Protein 9JD5 (pdb70)

Radius of gyration: 23.28 Å; Cα contacts (8 Å, |Δi|>4): 727; chains: 1; bounding box: 58×47×67 Å

Nearest PDB structures (foldseek):
  7y7v-assembly1_A  TM=9.639E-01  e=2.285E-45  Homo sapiens
  8gnk-assembly1_A  TM=9.587E-01  e=3.048E-44  Rattus norvegicus
  8wfj-assembly1_A  TM=9.439E-01  e=1.324E-35  Homo sapiens
  8de4-assembly1_A  TM=9.092E-01  e=7.162E-36  Sus scrofa
  8wm3-assembly1_A  TM=8.661E-01  e=2.379E-29  Homo sapiens

InterPro domains:
  IPR000175 Sodium:neurotransmitter symporter [PF00209] (41-568)
  IPR000175 Sodium:neurotransmitter symporter [PR00176] (49-70)
  IPR000175 Sodium:neurotransmitter symporter [PR00176] (78-97)
  IPR000175 Sodium:neurotransmitter symporter [PR00176] (122-148)
  IPR000175 Sodium:neurotransmitter symporter [PR00176] (245-262)
  IPR000175 Sodium:neurotransmitter symporter [PR00176] (327-347)
  IPR000175 Sodium:neurotransmitter symporter [PR00176] (381-400)
  IPR000175 Sodium:neurotransmitter symporter [PR00176] (465-485)
  IPR000175 Sodium:neurotransmitter symporter [PR00176] (505-525)
  IPR000175 Sodium:neurotransmitter symporter [PS00610] (65-79)
  IPR000175 Sodium:neurotransmitter symporter [PS00754] (148-168)
  IPR000175 Sodium:neurotransmitter symporter [PS50267] (40-570)
  IPR000175 Sodium:neurotransmitter symporter [PTHR11616] (32-576)
  IPR002434 Sodium:neurotransmitter symporter, taurine [PR01200] (31-43)
  IPR002434 Sodium:neurotransmitter symporter, taurine [PR01200] (171-179)
  IPR002434 Sodium:neurotransmitter symporter, taurine [PR01200] (602-611)
  IPR002434 Sodium:neurotransmitter symporter, taurine [PR01200] (612-620)
  IPR002434 Sodium:neurotransmitter symporter, taurine [cd11510] (41-582)
  IPR037272 Sodium:neurotransmitter symporter superfamily [SSF161070] (41-567)

Sequence (527 aa):
REKWSSKIDFVLSVAGGFVGLGNVWRFPYLCYKNGGGAFLIPYFIFLFGSGLPVFFLEIIIGQYTSEGGITCWEKICPLFSGIGYASVVIVSLLNVYYIVILAWATYYLFQSFQKELPWAHCNHSWNTPHCMEDTMRKNKSVWITISSTNFTSPVIEFWERNVLSLSPGIDHPGSLKWDLALCLLLVWLVCFFCIWKGVRSTGKVVYFTATFPFAMLLVLLVRGLTLPGAGAGIKFYLYPDITRLEDPQVWIDAGTQIFFSYAICLGAMTSLGSYNKYKYNSYRDCMLLGCLNSGTSFVSGFAIFSILGFMAQEQGVDIADVAESGPGLAFIAYPKAVTMMPLPTFWSILFFIMLLLLGLDSQFVEVEGQITSLVDLYPSFLRKGYRREIFIAFVCSISYLLGLTMVTEGGMYVFQLFDYYAASGVCLLWVAFFECFVIAWIYGGDNLYDGIEDMIGYRPGPWMKYSWAVITPVLCVGCFIFSLVKYVPLTYNKTYVYPNWAIGLGWSLALSSMLCVPLVIVIRLCQ

GO terms:
  GO:0005369 taurine:sodium symporter activity (F, IDA)
  GO:0005886 plasma membrane (C, IDA)
  GO:0016323 basolateral plasma membrane (C, IDA)
  GO:0016324 apical plasma membrane (C, IDA)
  GO:0031528 microvillus membrane (C, IDA)
  GO:0015734 taurine transmembrane transport (P, IDA)
  GO:0015171 amino acid transmembrane transporter activity (F, IDA)
  GO:0032328 alanine transport (P, IDA)
  GO:0089718 amino acid import across plasma membrane (P, IDA)
  GO:0022858 alanine transmembrane transporter activity (F, IDA)
  GO:0005369 taurine:sodium symporter activity (F, IMP)
  GO:0045597 positive regulation of cell differentiation (P, IMP)
  GO:0015734 taurine transmembrane transport (P, IMP)
  GO:0005283 amino acid:sodium symporter activity (F, IDA)
  GO:0005743 mitochondrial inner membrane (C, IDA)
  GO:0001761 beta-alanine transmembrane transporter activity (F, IDA)
  GO:0015185 gamma-aminobutyric acid transmembrane transporter activity (F, IDA)
  GO:0070131 positive regulation of mitochondrial translation (P, IDA)
  GO:0005369 taurine:sodium symporter activity (F, TAS)
  GO:0016020 membrane (C, TAS)

Structure (mmCIF, N/CA/C/O backbone):
data_9JD5
#
_entry.id   9JD5
#
_cell.length_a   1.00
_cell.length_b   1.00
_cell.length_c   1.00
_cell.angle_alpha   90.00
_cell.angle_beta   90.00
_cell.angle_gamma   90.00
#
_symmetry.space_group_name_H-M   'P 1'
#
loop_
_entity.id
_entity.type
_entity.pdbx_description
1 polymer 'Sodium- and chloride-dependent taurine transporter'
2 non-polymer 2-acetamido-2-deoxy-beta-D-glucopyranose
3 non-polymer 'SODIUM ION'
4 non-polymer 'CHLORIDE ION'
5 non-polymer 'CHOLESTEROL HEMISUCCINATE'
6 non-polymer Taurocyamine
7 water water
#
loop_
_atom_site.group_PDB
_atom_site.id
_atom_site.type_symbol
_atom_site.label_atom_id
_atom_site.label_alt_id
_atom_site.label_comp_id
_atom_site.label_asym_id
_atom_site.label_entity_id
_atom_site.label_seq_id
_atom_site.pdbx_PDB_ins_code
_atom_site.Cartn_x
_atom_site.Cartn_y
_atom_site.Cartn_z
_atom_site.occupancy
_atom_site.B_iso_or_equiv
_atom_site.auth_seq_id
_atom_site.auth_comp_id
_atom_site.auth_asym_id
_atom_site.auth_atom_id
_atom_site.pdbx_PDB_model_num
ATOM 1 N N . ARG A 1 41 ? 124.355 111.520 88.331 1.00 117.58 41 ARG A N 1
ATOM 2 C CA . ARG A 1 41 ? 125.716 111.610 87.819 1.00 117.58 41 ARG A CA 1
ATOM 3 C C . ARG A 1 41 ? 126.667 110.738 88.632 1.00 117.58 41 ARG A C 1
ATOM 4 O O . ARG A 1 41 ? 127.823 110.546 88.255 1.00 117.58 41 ARG A O 1
ATOM 12 N N . GLU A 1 42 ? 126.174 110.205 89.747 1.00 107.62 42 GLU A N 1
ATOM 13 C CA . GLU A 1 42 ? 126.961 109.352 90.623 1.00 107.62 42 GLU A CA 1
ATOM 14 C C . GLU A 1 42 ? 126.329 107.970 90.710 1.00 107.62 42 GLU A C 1
ATOM 15 O O . GLU A 1 42 ? 125.113 107.814 90.577 1.00 107.62 42 GLU A O 1
ATOM 21 N N . LYS A 1 43 ? 127.172 106.968 90.922 1.00 98.90 43 LYS A N 1
ATOM 22 C CA . LYS A 1 43 ? 126.751 105.584 91.071 1.00 98.90 43 LYS A CA 1
ATOM 23 C C . LYS A 1 43 ? 126.976 105.136 92.511 1.00 98.90 43 LYS A C 1
ATOM 24 O O . LYS A 1 43 ? 127.538 105.863 93.334 1.00 98.90 43 LYS A O 1
ATOM 30 N N . TRP A 1 44 ? 126.523 103.924 92.816 1.00 97.09 44 TRP A N 1
ATOM 31 C CA . TRP A 1 44 ? 126.772 103.357 94.133 1.00 97.09 44 TRP A CA 1
ATOM 32 C C . TRP A 1 44 ? 128.259 103.083 94.313 1.00 97.09 44 TRP A C 1
ATOM 33 O O . TRP A 1 44 ? 128.932 102.595 93.401 1.00 97.09 44 TRP A O 1
ATOM 44 N N . SER A 1 45 ? 128.774 103.410 95.500 1.00 103.32 45 SER A N 1
ATOM 45 C CA . SER A 1 45 ? 130.167 103.100 95.803 1.00 103.32 45 SER A CA 1
ATOM 46 C C . SER A 1 45 ? 130.406 101.596 95.834 1.00 103.32 45 SER A C 1
ATOM 47 O O . SER A 1 45 ? 131.446 101.124 95.361 1.00 103.32 45 SER A O 1
ATOM 50 N N . SER A 1 46 ? 129.462 100.837 96.381 1.00 103.18 46 SER A N 1
ATOM 51 C CA . SER A 1 46 ? 129.536 99.384 96.388 1.00 103.18 46 SER A CA 1
ATOM 52 C C . SER A 1 46 ? 128.138 98.834 96.147 1.00 103.18 46 SER A C 1
ATOM 53 O O . SER A 1 46 ? 127.142 99.558 96.219 1.00 103.18 46 SER A O 1
ATOM 56 N N . LYS A 1 47 ? 128.073 97.537 95.851 1.00 101.85 47 LYS A N 1
ATOM 57 C CA . LYS A 1 47 ? 126.797 96.904 95.547 1.00 101.85 47 LYS A CA 1
ATOM 58 C C . LYS A 1 47 ? 125.965 96.607 96.788 1.00 101.85 47 LYS A C 1
ATOM 59 O O . LYS A 1 47 ? 124.773 96.315 96.655 1.00 101.85 47 LYS A O 1
ATOM 65 N N . ILE A 1 48 ? 126.552 96.675 97.985 1.00 99.68 48 ILE A N 1
ATOM 66 C CA . ILE A 1 48 ? 125.764 96.456 99.193 1.00 99.68 48 ILE A CA 1
ATOM 67 C C . ILE A 1 48 ? 124.886 97.665 99.488 1.00 99.68 48 ILE A C 1
ATOM 68 O O . ILE A 1 48 ? 123.817 97.531 100.101 1.00 99.68 48 ILE A O 1
ATOM 73 N N . ASP A 1 49 ? 125.308 98.856 99.057 1.00 100.36 49 ASP A N 1
ATOM 74 C CA . ASP A 1 49 ? 124.506 100.053 99.285 1.00 100.36 49 ASP A CA 1
ATOM 75 C C . ASP A 1 49 ? 123.168 99.964 98.563 1.00 100.36 49 ASP A C 1
ATOM 76 O O . ASP A 1 49 ? 122.128 100.323 99.126 1.00 100.36 49 ASP A O 1
ATOM 81 N N . PHE A 1 50 ? 123.176 99.488 97.316 1.00 94.25 50 PHE A N 1
ATOM 82 C CA . PHE A 1 50 ? 121.935 99.347 96.560 1.00 94.25 50 PHE A CA 1
ATOM 83 C C . PHE A 1 50 ? 120.995 98.355 97.231 1.00 94.25 50 PHE A C 1
ATOM 84 O O . PHE A 1 50 ? 119.794 98.613 97.370 1.00 94.25 50 PHE A O 1
ATOM 92 N N . VAL A 1 51 ? 121.531 97.211 97.660 1.00 91.33 51 VAL A N 1
ATOM 93 C CA . VAL A 1 51 ? 120.706 96.199 98.311 1.00 91.33 51 VAL A CA 1
ATOM 94 C C . VAL A 1 51 ? 120.097 96.751 99.591 1.00 91.33 51 VAL A C 1
ATOM 95 O O . VAL A 1 51 ? 118.900 96.578 99.850 1.00 91.33 51 VAL A O 1
ATOM 99 N N . LEU A 1 52 ? 120.903 97.436 100.407 1.00 90.58 52 LEU A N 1
ATOM 100 C CA . LEU A 1 52 ? 120.386 97.993 101.653 1.00 90.58 52 LEU A CA 1
ATOM 101 C C . LEU A 1 52 ? 119.344 99.078 101.402 1.00 90.58 52 LEU A C 1
ATOM 102 O O . LEU A 1 52 ? 118.328 99.132 102.105 1.00 90.58 52 LEU A O 1
ATOM 107 N N . SER A 1 53 ? 119.570 99.943 100.410 1.00 88.23 53 SER A N 1
ATOM 108 C CA . SER A 1 53 ? 118.601 100.993 100.112 1.00 88.23 53 SER A CA 1
ATOM 109 C C . SER A 1 53 ? 117.277 100.409 99.638 1.00 88.23 53 SER A C 1
ATOM 110 O O . SER A 1 53 ? 116.208 100.856 100.067 1.00 88.23 53 SER A O 1
ATOM 113 N N . VAL A 1 54 ? 117.324 99.408 98.755 1.00 84.61 54 VAL A N 1
ATOM 114 C CA . VAL A 1 54 ? 116.081 98.810 98.277 1.00 84.61 54 VAL A CA 1
ATOM 115 C C . VAL A 1 54 ? 115.387 98.042 99.397 1.00 84.61 54 VAL A C 1
ATOM 116 O O . VAL A 1 54 ? 114.154 98.046 99.485 1.00 84.61 54 VAL A O 1
ATOM 120 N N . ALA A 1 55 ? 116.151 97.386 100.274 1.00 81.03 55 ALA A N 1
ATOM 121 C CA . ALA A 1 55 ? 115.547 96.699 101.409 1.00 81.03 55 ALA A CA 1
ATOM 122 C C . ALA A 1 55 ? 114.862 97.672 102.359 1.00 81.03 55 ALA A C 1
ATOM 123 O O . ALA A 1 55 ? 113.795 97.361 102.898 1.00 81.03 55 ALA A O 1
ATOM 125 N N . GLY A 1 56 ? 115.460 98.840 102.589 1.00 79.93 56 GLY A N 1
ATOM 126 C CA . GLY A 1 56 ? 114.831 99.849 103.416 1.00 79.93 56 GLY A CA 1
ATOM 127 C C . GLY A 1 56 ? 113.786 100.692 102.727 1.00 79.93 56 GLY A C 1
ATOM 128 O O . GLY A 1 56 ? 113.092 101.467 103.390 1.00 79.93 56 GLY A O 1
ATOM 129 N N . GLY A 1 57 ? 113.651 100.562 101.407 1.00 80.25 57 GLY A N 1
ATOM 130 C CA . GLY A 1 57 ? 112.698 101.391 100.686 1.00 80.25 57 GLY A CA 1
ATOM 131 C C . GLY A 1 57 ? 111.279 100.854 100.718 1.00 80.25 57 GLY A C 1
ATOM 132 O O . GLY A 1 57 ? 110.329 101.612 100.925 1.00 80.25 57 GLY A O 1
ATOM 133 N N . PHE A 1 58 ? 111.107 99.546 100.507 1.00 75.67 58 PHE A N 1
ATOM 134 C CA . PHE A 1 58 ? 109.772 98.968 100.402 1.00 75.67 58 PHE A CA 1
ATOM 135 C C . PHE A 1 58 ? 109.384 98.095 101.590 1.00 75.67 58 PHE A C 1
ATOM 136 O O . PHE A 1 58 ? 108.352 97.419 101.528 1.00 75.67 58 PHE A O 1
ATOM 144 N N . VAL A 1 59 ? 110.168 98.079 102.662 1.00 73.58 59 VAL A N 1
ATOM 145 C CA . VAL A 1 59 ? 109.815 97.356 103.879 1.00 73.58 59 VAL A CA 1
ATOM 146 C C . VAL A 1 59 ? 109.561 98.378 104.976 1.00 73.58 59 VAL A C 1
ATOM 147 O O . VAL A 1 59 ? 110.429 99.206 105.276 1.00 73.58 59 VAL A O 1
ATOM 151 N N . GLY A 1 60 ? 108.374 98.321 105.574 1.00 69.57 60 GLY A N 1
ATOM 152 C CA . GLY A 1 60 ? 107.987 99.318 106.549 1.00 69.57 60 GLY A CA 1
ATOM 153 C C . GLY A 1 60 ? 106.538 99.240 106.980 1.00 69.57 60 GLY A C 1
ATOM 154 O O . GLY A 1 60 ? 106.056 98.176 107.376 1.00 69.57 60 GLY A O 1
ATOM 155 N N . LEU A 1 61 ? 105.838 100.376 106.919 1.00 65.15 61 LEU A N 1
ATOM 156 C CA . LEU A 1 61 ? 104.470 100.452 107.419 1.00 65.15 61 LEU A CA 1
ATOM 157 C C . LEU A 1 61 ? 103.482 99.688 106.548 1.00 65.15 61 LEU A C 1
ATOM 158 O O . LEU A 1 61 ? 102.483 99.178 107.063 1.00 65.15 61 LEU A O 1
ATOM 163 N N . GLY A 1 62 ? 103.732 99.593 105.244 1.00 62.30 62 GLY A N 1
ATOM 164 C CA . GLY A 1 62 ? 102.819 98.878 104.369 1.00 62.30 62 GLY A CA 1
ATOM 165 C C . GLY A 1 62 ? 102.747 97.386 104.614 1.00 62.30 62 GLY A C 1
ATOM 166 O O . GLY A 1 62 ? 101.794 96.750 104.152 1.00 62.30 62 GLY A O 1
ATOM 167 N N . ASN A 1 63 ? 103.722 96.816 105.320 1.00 65.78 63 ASN A N 1
ATOM 168 C CA . ASN A 1 63 ? 103.743 95.390 105.613 1.00 65.78 63 ASN A CA 1
ATOM 169 C C . ASN A 1 63 ? 103.249 95.060 107.013 1.00 65.78 63 ASN A C 1
ATOM 170 O O . ASN A 1 63 ? 102.878 93.910 107.266 1.00 65.78 63 ASN A O 1
ATOM 175 N N . VAL A 1 64 ? 103.229 96.034 107.919 1.00 69.07 64 VAL A N 1
ATOM 176 C CA . VAL A 1 64 ? 102.876 95.796 109.314 1.00 69.07 64 VAL A CA 1
ATOM 177 C C . VAL A 1 64 ? 101.576 96.475 109.718 1.00 69.07 64 VAL A C 1
ATOM 178 O O . VAL A 1 64 ? 100.882 95.967 110.613 1.00 69.07 64 VAL A O 1
ATOM 182 N N . TRP A 1 65 ? 101.196 97.577 109.070 1.00 63.88 65 TRP A N 1
ATOM 183 C CA . TRP A 1 65 ? 100.020 98.347 109.457 1.00 63.88 65 TRP A CA 1
ATOM 184 C C . TRP A 1 65 ? 98.884 98.214 108.451 1.00 63.88 65 TRP A C 1
ATOM 185 O O . TRP A 1 65 ? 97.764 97.873 108.845 1.00 63.88 65 TRP A O 1
ATOM 196 N N . ARG A 1 66 ? 99.127 98.474 107.163 1.00 61.23 66 ARG A N 1
ATOM 197 C CA . ARG A 1 66 ? 98.019 98.553 106.215 1.00 61.23 66 ARG A CA 1
ATOM 198 C C . ARG A 1 66 ? 97.505 97.174 105.814 1.00 61.23 66 ARG A C 1
ATOM 199 O O . ARG A 1 66 ? 96.291 96.969 105.711 1.00 61.23 66 ARG A O 1
ATOM 207 N N . PHE A 1 67 ? 98.408 96.227 105.572 1.00 61.18 67 PHE A N 1
ATOM 208 C CA . PHE A 1 67 ? 98.000 94.876 105.185 1.00 61.18 67 PHE A CA 1
ATOM 209 C C . PHE A 1 67 ? 97.015 94.251 106.169 1.00 61.18 67 PHE A C 1
ATOM 210 O O . PHE A 1 67 ? 95.991 93.699 105.720 1.00 61.18 67 PHE A O 1
ATOM 218 N N . PRO A 1 68 ? 97.236 94.300 107.490 1.00 63.13 68 PRO A N 1
ATOM 219 C CA . PRO A 1 68 ? 96.286 93.638 108.398 1.00 63.13 68 PRO A CA 1
ATOM 220 C C . PRO A 1 68 ? 94.857 94.154 108.329 1.00 63.13 68 PRO A C 1
ATOM 221 O O . PRO A 1 68 ? 93.934 93.335 108.368 1.00 63.13 68 PRO A O 1
ATOM 225 N N . TYR A 1 69 ? 94.614 95.468 108.226 1.00 64.17 69 TYR A N 1
ATOM 226 C CA . TYR A 1 69 ? 93.218 95.884 108.336 1.00 64.17 69 TYR A CA 1
ATOM 227 C C . TYR A 1 69 ? 92.503 95.716 107.004 1.00 64.17 69 TYR A C 1
ATOM 228 O O . TYR A 1 69 ? 91.276 95.596 106.968 1.00 64.17 69 TYR A O 1
ATOM 237 N N . LEU A 1 70 ? 93.246 95.730 105.897 1.00 63.66 70 LEU A N 1
ATOM 238 C CA . LEU A 1 70 ? 92.655 95.358 104.617 1.00 63.66 70 LEU A CA 1
ATOM 239 C C . LEU A 1 70 ? 92.267 93.885 104.611 1.00 63.66 70 LEU A C 1
ATOM 240 O O . LEU A 1 70 ? 91.216 93.511 104.081 1.00 63.66 70 LEU A O 1
ATOM 245 N N . CYS A 1 71 ? 93.109 93.029 105.195 1.00 69.09 71 CYS A N 1
ATOM 246 C CA . CYS A 1 71 ? 92.728 91.626 105.333 1.00 69.09 71 CYS A CA 1
ATOM 247 C C . CYS A 1 71 ? 91.538 91.464 106.276 1.00 69.09 71 CYS A C 1
ATOM 248 O O . CYS A 1 71 ? 90.674 90.609 106.056 1.00 69.09 71 CYS A O 1
ATOM 251 N N . TYR A 1 72 ? 91.487 92.273 107.336 1.00 67.85 72 TYR A N 1
ATOM 252 C CA . TYR A 1 72 ? 90.445 92.142 108.351 1.00 67.85 72 TYR A CA 1
ATOM 253 C C . TYR A 1 72 ? 89.105 92.675 107.860 1.00 67.85 72 TYR A C 1
ATOM 254 O O . TYR A 1 72 ? 88.048 92.145 108.218 1.00 67.85 72 TYR A O 1
ATOM 263 N N . LYS A 1 73 ? 89.131 93.732 107.047 1.00 67.73 73 LYS A N 1
ATOM 264 C CA . LYS A 1 73 ? 87.902 94.337 106.548 1.00 67.73 73 LYS A CA 1
ATOM 265 C C . LYS A 1 73 ? 87.106 93.343 105.715 1.00 67.73 73 LYS A C 1
ATOM 266 O O . LYS A 1 73 ? 85.876 93.273 105.812 1.00 67.73 73 LYS A O 1
ATOM 272 N N . ASN A 1 74 ? 87.797 92.566 104.889 1.00 70.73 74 ASN A N 1
ATOM 273 C CA . ASN A 1 74 ? 87.177 91.501 104.122 1.00 70.73 74 ASN A CA 1
ATOM 274 C C . ASN A 1 74 ? 87.102 90.232 104.969 1.00 70.73 74 ASN A C 1
ATOM 275 O O . ASN A 1 74 ? 87.306 90.249 106.186 1.00 70.73 74 ASN A O 1
ATOM 280 N N . GLY A 1 75 ? 86.791 89.111 104.322 1.00 75.86 75 GLY A N 1
ATOM 281 C CA . GLY A 1 75 ? 86.658 87.864 105.055 1.00 75.86 75 GLY A CA 1
ATOM 282 C C . GLY A 1 75 ? 87.964 87.342 105.622 1.00 75.86 75 GLY A C 1
ATOM 283 O O . GLY A 1 75 ? 88.002 86.867 106.759 1.00 75.86 75 GLY A O 1
ATOM 284 N N . GLY A 1 76 ? 89.044 87.420 104.850 1.00 76.23 76 GLY A N 1
ATOM 285 C CA . GLY A 1 76 ? 90.289 86.774 105.222 1.00 76.23 76 GLY A CA 1
ATOM 286 C C . GLY A 1 76 ? 90.447 85.441 104.518 1.00 76.23 76 GLY A C 1
ATOM 287 O O . GLY A 1 76 ? 89.571 84.577 104.615 1.00 76.23 76 GLY A O 1
ATOM 288 N N . GLY A 1 77 ? 91.557 85.256 103.816 1.00 73.66 77 GLY A N 1
ATOM 289 C CA . GLY A 1 77 ? 91.715 84.096 102.935 1.00 73.66 77 GLY A CA 1
ATOM 290 C C . GLY A 1 77 ? 91.136 84.353 101.567 1.00 73.66 77 GLY A C 1
ATOM 291 O O . GLY A 1 77 ? 91.837 84.226 100.555 1.00 73.66 77 GLY A O 1
ATOM 292 N N . ALA A 1 78 ? 89.857 84.729 101.509 1.00 74.18 78 ALA A N 1
ATOM 293 C CA . ALA A 1 78 ? 89.292 85.254 100.275 1.00 74.18 78 ALA A CA 1
ATOM 294 C C . ALA A 1 78 ? 89.992 86.532 99.851 1.00 74.18 78 ALA A C 1
ATOM 295 O O . ALA A 1 78 ? 89.866 86.944 98.695 1.00 74.18 78 ALA A O 1
ATOM 297 N N . PHE A 1 79 ? 90.702 87.179 100.775 1.00 69.01 79 PHE A N 1
ATOM 298 C CA . PHE A 1 79 ? 91.625 88.247 100.422 1.00 69.01 79 PHE A CA 1
ATOM 299 C C . PHE A 1 79 ? 92.967 87.690 99.962 1.00 69.01 79 PHE A C 1
ATOM 300 O O . PHE A 1 79 ? 93.655 88.327 99.157 1.00 69.01 79 PHE A O 1
ATOM 308 N N . LEU A 1 80 ? 93.344 86.501 100.446 1.00 66.95 80 LEU A N 1
ATOM 309 C CA . LEU A 1 80 ? 94.644 85.930 100.106 1.00 66.95 80 LEU A CA 1
ATOM 310 C C . LEU A 1 80 ? 94.674 85.393 98.680 1.00 66.95 80 LEU A C 1
ATOM 311 O O . LEU A 1 80 ? 95.712 85.466 98.012 1.00 66.95 80 LEU A O 1
ATOM 316 N N . ILE A 1 81 ? 93.566 84.832 98.203 1.00 67.77 81 ILE A N 1
ATOM 317 C CA . ILE A 1 81 ? 93.548 84.240 96.862 1.00 67.77 81 ILE A CA 1
ATOM 318 C C . ILE A 1 81 ? 93.881 85.293 95.803 1.00 67.77 81 ILE A C 1
ATOM 319 O O . ILE A 1 81 ? 94.856 85.110 95.048 1.00 67.77 81 ILE A O 1
ATOM 324 N N . PRO A 1 82 ? 93.146 86.412 95.708 1.00 68.50 82 PRO A N 1
ATOM 325 C CA . PRO A 1 82 ? 93.565 87.455 94.760 1.00 68.50 82 PRO A CA 1
ATOM 326 C C . PRO A 1 82 ? 94.911 88.051 95.106 1.00 68.50 82 PRO A C 1
ATOM 327 O O . PRO A 1 82 ? 95.610 88.531 94.210 1.00 68.50 82 PRO A O 1
ATOM 331 N N . TYR A 1 83 ? 95.344 88.170 96.377 1.00 66.21 83 TYR A N 1
ATOM 332 C CA . TYR A 1 83 ? 96.704 88.610 96.735 1.00 66.21 83 TYR A CA 1
ATOM 333 C C . TYR A 1 83 ? 97.757 87.780 96.059 1.00 66.21 83 TYR A C 1
ATOM 334 O O . TYR A 1 83 ? 98.558 88.322 95.354 1.00 66.21 83 TYR A O 1
ATOM 343 N N . PHE A 1 84 ? 97.730 86.448 96.204 1.00 66.50 84 PHE A N 1
ATOM 344 C CA . PHE A 1 84 ? 98.793 85.667 95.576 1.00 66.50 84 PHE A CA 1
ATOM 345 C C . PHE A 1 84 ? 98.660 85.661 94.058 1.00 66.50 84 PHE A C 1
ATOM 346 O O . PHE A 1 84 ? 99.673 85.649 93.339 1.00 66.50 84 PHE A O 1
ATOM 354 N N . ILE A 1 85 ? 97.424 85.664 93.547 1.00 65.77 85 ILE A N 1
ATOM 355 C CA . ILE A 1 85 ? 97.243 85.745 92.099 1.00 65.77 85 ILE A CA 1
ATOM 356 C C . ILE A 1 85 ? 97.887 87.017 91.561 1.00 65.77 85 ILE A C 1
ATOM 357 O O . ILE A 1 85 ? 98.681 86.978 90.614 1.00 65.77 85 ILE A O 1
ATOM 362 N N . PHE A 1 86 ? 97.590 88.158 92.189 1.00 67.96 86 PHE A N 1
ATOM 363 C CA . PHE A 1 86 ? 98.188 89.422 91.780 1.00 67.96 86 PHE A CA 1
ATOM 364 C C . PHE A 1 86 ? 99.693 89.430 92.001 1.00 67.96 86 PHE A C 1
ATOM 365 O O . PHE A 1 86 ? 100.425 89.994 91.184 1.00 67.96 86 PHE A O 1
ATOM 373 N N . LEU A 1 87 ? 100.171 88.808 93.081 1.00 68.07 87 LEU A N 1
ATOM 374 C CA . LEU A 1 87 ? 101.608 88.726 93.314 1.00 68.07 87 LEU A CA 1
ATOM 375 C C . LEU A 1 87 ? 102.309 88.089 92.124 1.00 68.07 87 LEU A C 1
ATOM 376 O O . LEU A 1 87 ? 102.997 88.775 91.361 1.00 68.07 87 LEU A O 1
ATOM 381 N N . PHE A 1 88 ? 102.043 86.802 91.888 1.00 67.79 88 PHE A N 1
ATOM 382 C CA . PHE A 1 88 ? 102.750 86.083 90.830 1.00 67.79 88 PHE A CA 1
ATOM 383 C C . PHE A 1 88 ? 102.343 86.552 89.438 1.00 67.79 88 PHE A C 1
ATOM 384 O O . PHE A 1 88 ? 102.999 86.202 88.452 1.00 67.79 88 PHE A O 1
ATOM 392 N N . GLY A 1 89 ? 101.269 87.335 89.323 1.00 68.93 89 GLY A N 1
ATOM 393 C CA . GLY A 1 89 ? 100.894 87.843 88.015 1.00 68.93 89 GLY A CA 1
ATOM 394 C C . GLY A 1 89 ? 101.584 89.144 87.656 1.00 68.93 89 GLY A C 1
ATOM 395 O O . GLY A 1 89 ? 102.086 89.300 86.540 1.00 68.93 89 GLY A O 1
ATOM 396 N N . SER A 1 90 ? 101.611 90.097 88.583 1.00 72.72 90 SER A N 1
ATOM 397 C CA . SER A 1 90 ? 102.065 91.447 88.280 1.00 72.72 90 SER A CA 1
ATOM 398 C C . SER A 1 90 ? 103.078 92.001 89.272 1.00 72.72 90 SER A C 1
ATOM 399 O O . SER A 1 90 ? 103.902 92.832 88.887 1.00 72.72 90 SER A O 1
ATOM 402 N N . GLY A 1 91 ? 103.036 91.576 90.537 1.00 74.92 91 GLY A N 1
ATOM 403 C CA . GLY A 1 91 ? 103.800 92.276 91.559 1.00 74.92 91 GLY A CA 1
ATOM 404 C C . GLY A 1 91 ? 105.296 92.208 91.333 1.00 74.92 91 GLY A C 1
ATOM 405 O O . GLY A 1 91 ? 105.995 93.221 91.399 1.00 74.92 91 GLY A O 1
ATOM 406 N N . LEU A 1 92 ? 105.807 91.016 91.049 1.00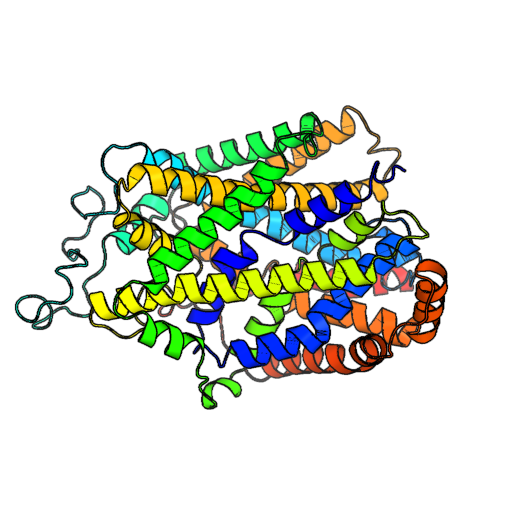 73.90 92 LEU A N 1
ATOM 407 C CA . LEU A 1 92 ? 107.231 90.833 90.803 1.00 73.90 92 LEU A CA 1
ATOM 408 C C . LEU A 1 92 ? 107.628 91.279 89.396 1.00 73.90 92 LEU A C 1
ATOM 409 O O . LEU A 1 92 ? 108.658 91.950 89.245 1.00 73.90 92 LEU A O 1
ATOM 414 N N . PRO A 1 93 ? 106.880 90.918 88.341 1.00 75.31 93 PRO A N 1
ATOM 415 C CA . PRO A 1 93 ? 107.266 91.389 86.999 1.00 75.31 93 PRO A CA 1
ATOM 416 C C . PRO A 1 93 ? 107.351 92.901 86.862 1.00 75.31 93 PRO A C 1
ATOM 417 O O . PRO A 1 93 ? 108.295 93.395 86.239 1.00 75.31 93 PRO A O 1
ATOM 421 N N . VAL A 1 94 ? 106.418 93.658 87.444 1.00 75.34 94 VAL A N 1
ATOM 422 C CA . VAL A 1 94 ? 106.460 95.111 87.295 1.00 75.34 94 VAL A CA 1
ATOM 423 C C . VAL A 1 94 ? 107.601 95.707 88.115 1.00 75.34 94 VAL A C 1
ATOM 424 O O . VAL A 1 94 ? 108.247 96.672 87.692 1.00 75.34 94 VAL A O 1
ATOM 428 N N . PHE A 1 95 ? 107.866 95.149 89.298 1.00 75.56 95 PHE A N 1
ATOM 429 C CA . PHE A 1 95 ? 109.006 95.595 90.097 1.00 75.56 95 PHE A CA 1
ATOM 430 C C . PHE A 1 95 ? 110.319 95.379 89.350 1.00 75.56 95 PHE A C 1
ATOM 431 O O . PHE A 1 95 ? 111.158 96.289 89.256 1.00 75.56 95 PHE A O 1
ATOM 439 N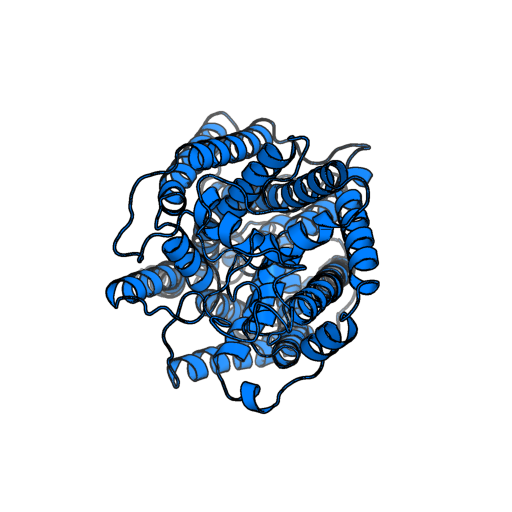 N . PHE A 1 96 ? 110.506 94.180 88.798 1.00 77.37 96 PHE A N 1
ATOM 440 C CA . PHE A 1 96 ? 111.714 93.905 88.030 1.00 77.37 96 PHE A CA 1
ATOM 441 C C . PHE A 1 96 ? 111.786 94.792 86.796 1.00 77.37 96 PHE A C 1
ATOM 442 O O . PHE A 1 96 ? 112.871 95.230 86.400 1.00 77.37 96 PHE A O 1
ATOM 450 N N . LEU A 1 97 ? 110.637 95.072 86.177 1.00 76.44 97 LEU A N 1
ATOM 451 C CA . LEU A 1 97 ? 110.607 95.956 85.019 1.00 76.44 97 LEU A CA 1
ATOM 452 C C . LEU A 1 97 ? 111.066 97.361 85.380 1.00 76.44 97 LEU A C 1
ATOM 453 O O . LEU A 1 97 ? 111.834 97.979 84.637 1.00 76.44 97 LEU A O 1
ATOM 458 N N . GLU A 1 98 ? 110.601 97.885 86.516 1.00 80.43 98 GLU A N 1
ATOM 459 C CA . GLU A 1 98 ? 111.036 99.210 86.949 1.00 80.43 98 GLU A CA 1
ATOM 460 C C . GLU A 1 98 ? 112.533 99.234 87.231 1.00 80.43 98 GLU A C 1
ATOM 461 O O . GLU A 1 98 ? 113.233 100.178 86.839 1.00 80.43 98 GLU A O 1
ATOM 467 N N . ILE A 1 99 ? 113.044 98.197 87.901 1.00 80.06 99 ILE A N 1
ATOM 468 C CA . ILE A 1 99 ? 114.477 98.141 88.188 1.00 80.06 99 ILE A CA 1
ATOM 469 C C . ILE A 1 99 ? 115.283 98.107 86.894 1.00 80.06 99 ILE A C 1
ATOM 470 O O . ILE A 1 99 ? 116.291 98.812 86.752 1.00 80.06 99 ILE A O 1
ATOM 475 N N . ILE A 1 100 ? 114.851 97.294 85.928 1.00 84.46 100 ILE A N 1
ATOM 476 C CA . ILE A 1 100 ? 115.576 97.175 84.667 1.00 84.46 100 ILE A CA 1
ATOM 477 C C . ILE A 1 100 ? 115.514 98.474 83.876 1.00 84.46 100 ILE A C 1
ATOM 478 O O . ILE A 1 100 ? 116.496 98.871 83.242 1.00 84.46 100 ILE A O 1
ATOM 483 N N . ILE A 1 101 ? 114.366 99.154 83.886 1.00 87.97 101 ILE A N 1
ATOM 484 C CA . ILE A 1 101 ? 114.265 100.426 83.177 1.00 87.97 101 ILE A CA 1
ATOM 485 C C . ILE A 1 101 ? 115.195 101.457 83.801 1.00 87.97 101 ILE A C 1
ATOM 486 O O . ILE A 1 101 ? 115.882 102.206 83.092 1.00 87.97 101 ILE A O 1
ATOM 491 N N . GLY A 1 102 ? 115.242 101.507 85.134 1.00 88.66 102 GLY A N 1
ATOM 492 C CA . GLY A 1 102 ? 116.162 102.423 85.792 1.00 88.66 102 GLY A CA 1
ATOM 493 C C . GLY A 1 102 ? 117.614 102.124 85.468 1.00 88.66 102 GLY A C 1
ATOM 494 O O . GLY A 1 102 ? 118.402 103.031 85.192 1.00 88.66 102 GLY A O 1
ATOM 495 N N . GLN A 1 103 ? 117.985 100.840 85.487 1.00 90.27 103 GLN A N 1
ATOM 496 C CA . GLN A 1 103 ? 119.364 100.456 85.204 1.00 90.27 103 GLN A CA 1
ATOM 497 C C . GLN A 1 103 ? 119.742 100.660 83.744 1.00 90.27 103 GLN A C 1
ATOM 498 O O . GLN A 1 103 ? 120.911 100.925 83.452 1.00 90.27 103 GLN A O 1
ATOM 504 N N . TYR A 1 104 ? 118.787 100.540 82.826 1.00 93.68 104 TYR A N 1
ATOM 505 C CA . TYR A 1 104 ? 119.058 100.612 81.398 1.00 93.68 104 TYR A CA 1
ATOM 506 C C . TYR A 1 104 ? 118.992 102.027 80.845 1.00 93.68 104 TYR A C 1
ATOM 507 O O . TYR A 1 104 ? 119.651 102.318 79.843 1.00 93.68 104 TYR A O 1
ATOM 516 N N . THR A 1 105 ? 118.217 102.914 81.470 1.00 94.19 105 THR A N 1
ATOM 517 C CA . THR A 1 105 ? 118.119 104.295 81.015 1.00 94.19 105 THR A CA 1
ATOM 518 C C . THR A 1 105 ? 118.971 105.263 81.824 1.00 94.19 105 THR A C 1
ATOM 519 O O . THR A 1 105 ? 119.283 106.350 81.323 1.00 94.19 105 THR A O 1
ATOM 523 N N . SER A 1 106 ? 119.353 104.896 83.048 1.00 95.47 106 SER A N 1
ATOM 524 C CA . SER A 1 106 ? 120.168 105.741 83.921 1.00 95.47 106 SER A CA 1
ATOM 525 C C . SER A 1 106 ? 119.507 107.098 84.156 1.00 95.47 106 SER A C 1
ATOM 526 O O . SER A 1 106 ? 120.143 108.151 84.073 1.00 95.47 106 SER A O 1
ATOM 529 N N . GLU A 1 107 ? 118.210 107.069 84.454 1.00 96.63 107 GLU A N 1
ATOM 530 C CA . GLU A 1 107 ? 117.442 108.279 84.712 1.00 96.63 107 GLU A CA 1
ATOM 531 C C . GLU A 1 107 ? 116.441 108.018 85.832 1.00 96.63 107 GLU A C 1
ATOM 532 O O . GLU A 1 107 ? 116.357 106.915 86.377 1.00 96.63 107 GLU A O 1
ATOM 538 N N . GLY A 1 108 ? 115.676 109.048 86.173 1.00 93.90 108 GLY A N 1
ATOM 539 C CA . GLY A 1 108 ? 114.766 109.016 87.303 1.00 93.90 108 GLY A CA 1
ATOM 540 C C . GLY A 1 108 ? 113.340 108.669 86.937 1.00 93.90 108 GLY A C 1
ATOM 541 O O . GLY A 1 108 ? 113.075 107.946 85.972 1.00 93.90 108 GLY A O 1
ATOM 542 N N . GLY A 1 109 ? 112.403 109.195 87.729 1.00 91.21 109 GLY A N 1
ATOM 543 C CA . GLY A 1 109 ? 111.007 108.815 87.572 1.00 91.21 109 GLY A CA 1
ATOM 544 C C . GLY A 1 109 ? 110.381 109.279 86.269 1.00 91.21 109 GLY A C 1
ATOM 545 O O . GLY A 1 109 ? 109.667 108.518 85.612 1.00 91.21 109 GLY A O 1
ATOM 546 N N . ILE A 1 110 ? 110.629 110.525 85.880 1.00 90.63 110 ILE A N 1
ATOM 547 C CA . ILE A 1 110 ? 109.985 111.112 84.711 1.00 90.63 110 ILE A CA 1
ATOM 548 C C . ILE A 1 110 ? 110.816 110.920 83.450 1.00 90.63 110 ILE A C 1
ATOM 549 O O . ILE A 1 110 ? 110.280 110.563 82.401 1.00 90.63 110 ILE A O 1
ATOM 554 N N . THR A 1 111 ? 112.126 111.160 83.529 1.00 92.91 111 THR A N 1
ATOM 555 C CA . THR A 1 111 ? 112.952 111.153 82.328 1.00 92.91 111 THR A CA 1
ATOM 556 C C . THR A 1 111 ? 113.169 109.743 81.787 1.00 92.91 111 THR A C 1
ATOM 557 O O . THR A 1 111 ? 113.504 109.586 80.608 1.00 92.91 111 THR A O 1
ATOM 561 N N . CYS A 1 112 ? 112.958 108.711 82.610 1.00 90.11 112 CYS A N 1
ATOM 562 C CA . CYS A 1 112 ? 113.143 107.342 82.138 1.00 90.11 112 CYS A CA 1
ATOM 563 C C . CYS A 1 112 ? 112.178 107.008 81.008 1.00 90.11 112 CYS A C 1
ATOM 564 O O . CYS A 1 112 ? 112.560 106.349 80.034 1.00 90.11 112 CYS A O 1
ATOM 567 N N . TRP A 1 113 ? 110.926 107.453 81.117 1.00 87.52 113 TRP A N 1
ATOM 568 C CA . TRP A 1 113 ? 109.939 107.194 80.077 1.00 87.52 113 TRP A CA 1
ATOM 569 C C . TRP A 1 113 ? 110.205 107.979 78.802 1.00 87.52 113 TRP A C 1
ATOM 570 O O . TRP A 1 113 ? 109.568 107.698 77.782 1.00 87.52 113 TRP A O 1
ATOM 581 N N . GLU A 1 114 ? 111.115 108.952 78.831 1.00 95.80 114 GLU A N 1
ATOM 582 C CA . GLU A 1 114 ? 111.438 109.699 77.622 1.00 95.80 114 GLU A CA 1
ATOM 583 C C . GLU A 1 114 ? 112.310 108.891 76.669 1.00 95.80 114 GLU A C 1
ATOM 584 O O . GLU A 1 114 ? 112.269 109.119 75.455 1.00 95.80 114 GLU A O 1
ATOM 590 N N . LYS A 1 115 ? 113.100 107.956 77.189 1.00 94.69 115 LYS A N 1
ATOM 591 C CA . LYS A 1 115 ? 113.935 107.096 76.361 1.00 94.69 115 LYS A CA 1
ATOM 592 C C . LYS A 1 115 ? 113.213 105.839 75.899 1.00 94.69 115 LYS A C 1
ATOM 593 O O . LYS A 1 115 ? 113.790 105.051 75.143 1.00 94.69 115 LYS A O 1
ATOM 599 N N . ILE A 1 116 ? 111.971 105.633 76.333 1.00 92.21 116 ILE A N 1
ATOM 600 C CA . ILE A 1 116 ? 111.159 104.492 75.921 1.00 92.21 116 ILE A CA 1
ATOM 601 C C . ILE A 1 116 ? 110.056 104.925 74.959 1.00 92.21 116 ILE A C 1
ATOM 602 O O . ILE A 1 116 ? 109.998 104.463 73.819 1.00 92.21 116 ILE A O 1
ATOM 607 N N . CYS A 1 117 ? 109.171 105.812 75.406 1.00 91.28 117 CYS A N 1
ATOM 608 C CA . CYS A 1 117 ? 108.104 106.358 74.580 1.00 91.28 117 CYS A CA 1
ATOM 609 C C . CYS A 1 117 ? 107.785 107.773 75.047 1.00 91.28 117 CYS A C 1
ATOM 610 O O . CYS A 1 117 ? 107.180 107.954 76.111 1.00 91.28 117 CYS A O 1
ATOM 613 N N . PRO A 1 118 ? 108.185 108.796 74.289 1.00 91.75 118 PRO A N 1
ATOM 614 C CA . PRO A 1 118 ? 107.922 110.178 74.726 1.00 91.75 118 PRO A CA 1
ATOM 615 C C . PRO A 1 118 ? 106.446 110.509 74.866 1.00 91.75 118 PRO A C 1
ATOM 616 O O . PRO A 1 118 ? 106.098 111.418 75.630 1.00 91.75 118 PRO A O 1
ATOM 620 N N . LEU A 1 119 ? 105.566 109.803 74.153 1.00 87.69 119 LEU A N 1
ATOM 621 C CA . LEU A 1 119 ? 104.141 110.115 74.211 1.00 87.69 119 LEU A CA 1
ATOM 622 C C . LEU A 1 119 ? 103.534 109.774 75.566 1.00 87.69 119 LEU A C 1
ATOM 623 O O . LEU A 1 119 ? 102.569 110.420 75.989 1.00 87.69 119 LEU A O 1
ATOM 628 N N . PHE A 1 120 ? 104.076 108.777 76.259 1.00 83.74 120 PHE A N 1
ATOM 629 C CA . PHE A 1 120 ? 103.516 108.289 77.514 1.00 83.74 120 PHE A CA 1
ATOM 630 C C . PHE A 1 120 ? 104.329 108.756 78.718 1.00 83.74 120 PHE A C 1
ATOM 631 O O . PHE A 1 120 ? 104.502 108.022 79.692 1.00 83.74 120 PHE A O 1
ATOM 639 N N . SER A 1 121 ? 104.832 109.990 78.665 1.00 84.84 121 SER A N 1
ATOM 640 C CA . SER A 1 121 ? 105.595 110.542 79.778 1.00 84.84 121 SER A CA 1
ATOM 641 C C . SER A 1 121 ? 104.728 110.884 80.981 1.00 84.84 121 SER A C 1
ATOM 642 O O . SER A 1 121 ? 105.275 111.185 82.047 1.00 84.84 121 SER A O 1
ATOM 645 N N . GLY A 1 122 ? 103.401 110.842 80.843 1.00 78.51 122 GLY A N 1
ATOM 646 C CA . GLY A 1 122 ? 102.520 111.215 81.935 1.00 78.51 122 GLY A CA 1
ATOM 647 C C . GLY A 1 122 ? 102.494 110.227 83.078 1.00 78.51 122 GLY A C 1
ATOM 648 O O . GLY A 1 122 ? 101.999 110.561 84.159 1.00 78.51 122 GLY A O 1
ATOM 649 N N . ILE A 1 123 ? 103.013 109.017 82.866 1.00 78.31 123 ILE A N 1
ATOM 650 C CA . ILE A 1 123 ? 103.097 108.048 83.954 1.00 78.31 123 ILE A CA 1
ATOM 651 C C . ILE A 1 123 ? 104.002 108.573 85.060 1.00 78.31 123 ILE A C 1
ATOM 652 O O . ILE A 1 123 ? 103.713 108.407 86.252 1.00 78.31 123 ILE A O 1
ATOM 657 N N . GLY A 1 124 ? 105.100 109.232 84.686 1.00 78.24 124 GLY A N 1
ATOM 658 C CA . GLY A 1 124 ? 105.981 109.810 85.688 1.00 78.24 124 GLY A CA 1
ATOM 659 C C . GLY A 1 124 ? 105.311 110.904 86.497 1.00 78.24 124 GLY A C 1
ATOM 660 O O . GLY A 1 124 ? 105.431 110.949 87.724 1.00 78.24 124 GLY A O 1
ATOM 661 N N . TYR A 1 125 ? 104.595 111.805 85.819 1.00 80.05 125 TYR A N 1
ATOM 662 C CA . TYR A 1 125 ? 103.906 112.885 86.521 1.00 80.05 125 TYR A CA 1
ATOM 663 C C . TYR A 1 125 ? 102.815 112.343 87.435 1.00 80.05 125 TYR A C 1
ATOM 664 O O . TYR A 1 125 ? 102.625 112.839 88.554 1.00 80.05 125 TYR A O 1
ATOM 673 N N . ALA A 1 126 ? 102.080 111.329 86.973 1.00 73.85 126 ALA A N 1
ATOM 674 C CA . ALA A 1 126 ? 101.079 110.701 87.824 1.00 73.85 126 ALA A CA 1
ATOM 675 C C . ALA A 1 126 ? 101.724 110.063 89.045 1.00 73.85 126 ALA A C 1
ATOM 676 O O . ALA A 1 126 ? 101.196 110.163 90.160 1.00 73.85 126 ALA A O 1
ATOM 678 N N . SER A 1 127 ? 102.874 109.411 88.858 1.00 72.71 127 SER A N 1
ATOM 679 C CA . SER A 1 127 ? 103.587 108.831 89.990 1.00 72.71 127 SER A CA 1
ATOM 680 C C . SER A 1 127 ? 104.029 109.907 90.973 1.00 72.71 127 SER A C 1
ATOM 681 O O . SER A 1 127 ? 103.981 109.703 92.190 1.00 72.71 127 SER A O 1
ATOM 684 N N . VAL A 1 128 ? 104.470 111.059 90.463 1.00 71.03 128 VAL A N 1
ATOM 685 C CA . VAL A 1 128 ? 104.910 112.137 91.345 1.00 71.03 128 VAL A CA 1
ATOM 686 C C . VAL A 1 128 ? 103.738 112.695 92.145 1.00 71.03 128 VAL A C 1
ATOM 687 O O . VAL A 1 128 ? 103.864 112.967 93.344 1.00 71.03 128 VAL A O 1
ATOM 691 N N . VAL A 1 129 ? 102.581 112.872 91.505 1.00 69.40 129 VAL A N 1
ATOM 692 C CA . VAL A 1 129 ? 101.403 113.342 92.236 1.00 69.40 129 VAL A CA 1
ATOM 693 C C . VAL A 1 129 ? 101.001 112.332 93.306 1.00 69.40 129 VAL A C 1
ATOM 694 O O . VAL A 1 129 ? 100.682 112.699 94.449 1.00 69.40 129 VAL A O 1
ATOM 698 N N . ILE A 1 130 ? 101.020 111.043 92.955 1.00 67.78 130 ILE A N 1
ATOM 699 C CA . ILE A 1 130 ? 100.662 109.999 93.910 1.00 67.78 130 ILE A CA 1
ATOM 700 C C . ILE A 1 130 ? 101.612 110.009 95.099 1.00 67.78 130 ILE A C 1
ATOM 701 O O . ILE A 1 130 ? 101.181 109.928 96.255 1.00 67.78 130 ILE A O 1
ATOM 706 N N . VAL A 1 131 ? 102.919 110.115 94.841 1.00 67.08 131 VAL A N 1
ATOM 707 C CA . VAL A 1 131 ? 103.881 110.064 95.938 1.00 67.08 131 VAL A CA 1
ATOM 708 C C . VAL A 1 131 ? 103.815 111.339 96.771 1.00 67.08 131 VAL A C 1
ATOM 709 O O . VAL A 1 131 ? 104.073 111.304 97.975 1.00 67.08 131 VAL A O 1
ATOM 713 N N . SER A 1 132 ? 103.452 112.474 96.169 1.00 68.01 132 SER A N 1
ATOM 714 C CA . SER A 1 132 ? 103.270 113.695 96.950 1.00 68.01 132 SER A CA 1
ATOM 715 C C . SER A 1 132 ? 102.104 113.556 97.922 1.00 68.01 132 SER A C 1
ATOM 716 O O . SER A 1 132 ? 102.224 113.880 99.112 1.00 68.01 132 SER A O 1
ATOM 719 N N . LEU A 1 133 ? 100.963 113.060 97.436 1.00 65.04 133 LEU A N 1
ATOM 720 C CA . LEU A 1 133 ? 99.827 112.847 98.331 1.00 65.04 133 LEU A CA 1
ATOM 721 C C . LEU A 1 133 ? 100.157 111.810 99.401 1.00 65.04 133 LEU A C 1
ATOM 722 O O . LEU A 1 133 ? 99.765 111.957 100.570 1.00 65.04 133 LEU A O 1
ATOM 727 N N . LEU A 1 134 ? 100.878 110.754 99.018 1.00 62.21 134 LEU A N 1
ATOM 728 C CA . LEU A 1 134 ? 101.282 109.733 99.976 1.00 62.21 134 LEU A CA 1
ATOM 729 C C . LEU A 1 134 ? 102.206 110.306 101.040 1.00 62.21 134 LEU A C 1
ATOM 730 O O . LEU A 1 134 ? 102.076 109.978 102.221 1.00 62.21 134 LEU A O 1
ATOM 735 N N . ASN A 1 135 ? 103.153 111.158 100.642 1.00 67.02 135 ASN A N 1
ATOM 736 C CA . ASN A 1 135 ? 104.021 111.812 101.613 1.00 67.02 135 ASN A CA 1
ATOM 737 C C . ASN A 1 135 ? 103.213 112.696 102.546 1.00 67.02 135 ASN A C 1
ATOM 738 O O . ASN A 1 135 ? 103.527 112.808 103.736 1.00 67.02 135 ASN A O 1
ATOM 743 N N . VAL A 1 136 ? 102.167 113.336 102.022 1.00 64.10 136 VAL A N 1
ATOM 744 C CA . VAL A 1 136 ? 101.331 114.185 102.864 1.00 64.10 136 VAL A CA 1
ATOM 745 C C . VAL A 1 136 ? 100.641 113.358 103.944 1.00 64.10 136 VAL A C 1
ATOM 746 O O . VAL A 1 136 ? 100.700 113.697 105.131 1.00 64.10 136 VAL A O 1
ATOM 750 N N . TYR A 1 137 ? 99.981 112.257 103.564 1.00 64.13 137 TYR A N 1
ATOM 751 C CA . TYR A 1 137 ? 99.183 111.600 104.602 1.00 64.13 137 TYR A CA 1
ATOM 752 C C . TYR A 1 137 ? 99.915 110.462 105.305 1.00 64.13 137 TYR A C 1
ATOM 753 O O . TYR A 1 137 ? 99.360 109.883 106.244 1.00 64.13 137 TYR A O 1
ATOM 762 N N . TYR A 1 138 ? 101.137 110.130 104.890 1.00 67.38 138 TYR A N 1
ATOM 763 C CA . TYR A 1 138 ? 101.830 108.957 105.402 1.00 67.38 138 TYR A CA 1
ATOM 764 C C . TYR A 1 138 ? 102.595 109.242 106.684 1.00 67.38 138 TYR A C 1
ATOM 765 O O . TYR A 1 138 ? 102.888 108.309 107.438 1.00 67.38 138 TYR A O 1
ATOM 774 N N . ILE A 1 139 ? 102.914 110.511 106.946 1.00 66.42 139 ILE A N 1
ATOM 775 C CA . ILE A 1 139 ? 103.655 110.894 108.141 1.00 66.42 139 ILE A CA 1
ATOM 776 C C . ILE A 1 139 ? 102.748 111.115 109.345 1.00 66.42 139 ILE A C 1
ATOM 777 O O . ILE A 1 139 ? 103.245 111.232 110.475 1.00 66.42 139 ILE A O 1
ATOM 782 N N . VAL A 1 140 ? 101.429 111.161 109.146 1.00 65.73 140 VAL A N 1
ATOM 783 C CA . VAL A 1 140 ? 100.514 111.245 110.281 1.00 65.73 140 VAL A CA 1
ATOM 784 C C . VAL A 1 140 ? 100.561 109.962 111.102 1.00 65.73 140 VAL A C 1
ATOM 785 O O . VAL A 1 140 ? 100.372 109.989 112.325 1.00 65.73 140 VAL A O 1
ATOM 789 N N . ILE A 1 141 ? 100.815 108.825 110.454 1.00 65.49 141 ILE A N 1
ATOM 790 C CA . ILE A 1 141 ? 101.011 107.578 111.188 1.00 65.49 141 ILE A CA 1
ATOM 791 C C . ILE A 1 141 ? 102.218 107.696 112.110 1.00 65.49 141 ILE A C 1
ATOM 792 O O . ILE A 1 141 ? 102.179 107.273 113.271 1.00 65.49 141 ILE A O 1
ATOM 797 N N . LEU A 1 142 ? 103.308 108.279 111.607 1.00 64.51 142 LEU A N 1
ATOM 798 C CA . LEU A 1 142 ? 104.485 108.510 112.436 1.00 64.51 142 LEU A CA 1
ATOM 799 C C . LEU A 1 142 ? 104.200 109.506 113.553 1.00 64.51 142 LEU A C 1
ATOM 800 O O . LEU A 1 142 ? 104.759 109.383 114.646 1.00 64.51 142 LEU A O 1
ATOM 805 N N . ALA A 1 143 ? 103.355 110.505 113.291 1.00 65.71 143 ALA A N 1
ATOM 806 C CA . ALA A 1 143 ? 102.959 111.436 114.345 1.00 65.71 143 ALA A CA 1
ATOM 807 C C . ALA A 1 143 ? 102.208 110.720 115.465 1.00 65.71 143 ALA A C 1
ATOM 808 O O . ALA A 1 143 ? 102.465 110.961 116.650 1.00 65.71 143 ALA A O 1
ATOM 810 N N . TRP A 1 144 ? 101.278 109.831 115.111 1.00 67.29 144 TRP A N 1
ATOM 811 C CA . TRP A 1 144 ? 100.601 109.037 116.134 1.00 67.29 144 TRP A CA 1
ATOM 812 C C . TRP A 1 144 ? 101.589 108.137 116.869 1.00 67.29 144 TRP A C 1
ATOM 813 O O . TRP A 1 144 ? 101.488 107.947 118.089 1.00 67.29 144 TRP A O 1
ATOM 824 N N . ALA A 1 145 ? 102.549 107.567 116.135 1.00 66.62 145 ALA A N 1
ATOM 825 C CA . ALA A 1 145 ? 103.541 106.690 116.749 1.00 66.62 145 ALA A CA 1
ATOM 826 C C . ALA A 1 145 ? 104.399 107.440 117.760 1.00 66.62 145 ALA A C 1
ATOM 827 O O . ALA A 1 145 ? 104.677 106.929 118.848 1.00 66.62 145 ALA A O 1
ATOM 829 N N . THR A 1 146 ? 104.827 108.658 117.423 1.00 65.87 146 THR A N 1
ATOM 830 C CA . THR A 1 146 ? 105.643 109.425 118.360 1.00 65.87 146 THR A CA 1
ATOM 831 C C . THR A 1 146 ? 104.810 109.977 119.511 1.00 65.87 146 THR A C 1
ATOM 832 O O . THR A 1 146 ? 105.334 110.155 120.617 1.00 65.87 146 THR A O 1
ATOM 836 N N . TYR A 1 147 ? 103.515 110.221 119.293 1.00 63.57 147 TYR A N 1
ATOM 837 C CA . TYR A 1 147 ? 102.637 110.552 120.412 1.00 63.57 147 TYR A CA 1
ATOM 838 C C . TYR A 1 147 ? 102.566 109.394 121.402 1.00 63.57 147 TYR A C 1
ATOM 839 O O . TYR A 1 147 ? 102.676 109.590 122.619 1.00 63.57 147 TYR A O 1
ATOM 848 N N . TYR A 1 148 ? 102.403 108.171 120.891 1.00 66.52 148 TYR A N 1
ATOM 849 C CA . TYR A 1 148 ? 102.431 106.998 121.764 1.00 66.52 148 TYR A CA 1
ATOM 850 C C . TYR A 1 148 ? 103.790 106.817 122.429 1.00 66.52 148 TYR A C 1
ATOM 851 O O . TYR A 1 148 ? 103.867 106.399 123.589 1.00 66.52 148 TYR A O 1
ATOM 860 N N . LEU A 1 149 ? 104.873 107.098 121.705 1.00 69.14 149 LEU A N 1
ATOM 861 C CA . LEU A 1 149 ? 106.202 106.973 122.295 1.00 69.14 149 LEU A CA 1
ATOM 862 C C . LEU A 1 149 ? 106.374 107.928 123.468 1.00 69.14 149 LEU A C 1
ATOM 863 O O . LEU A 1 149 ? 106.871 107.535 124.530 1.00 69.14 149 LEU A O 1
ATOM 868 N N . PHE A 1 150 ? 105.958 109.186 123.299 1.00 71.76 150 PHE A N 1
ATOM 869 C CA . PHE A 1 150 ? 106.037 110.145 124.397 1.00 71.76 150 PHE A CA 1
ATOM 870 C C . PHE A 1 150 ? 105.134 109.740 125.553 1.00 71.76 150 PHE A C 1
ATOM 871 O O . PHE A 1 150 ? 105.497 109.914 126.722 1.00 71.76 150 PHE A O 1
ATOM 879 N N . GLN A 1 151 ? 103.947 109.208 125.253 1.00 71.72 151 GLN A N 1
ATOM 880 C CA . GLN A 1 151 ? 103.058 108.773 126.327 1.00 71.72 151 GLN A CA 1
ATOM 881 C C . GLN A 1 151 ? 103.562 107.504 127.003 1.00 71.72 151 GLN A C 1
ATOM 882 O O . GLN A 1 151 ? 103.086 107.156 128.089 1.00 71.72 151 GLN A O 1
ATOM 888 N N . SER A 1 152 ? 104.512 106.800 126.382 1.00 72.93 152 SER A N 1
ATOM 889 C CA . SER A 1 152 ? 104.984 105.535 126.938 1.00 72.93 152 SER A CA 1
ATOM 890 C C . SER A 1 152 ? 105.958 105.740 128.092 1.00 72.93 152 SER A C 1
ATOM 891 O O . SER A 1 152 ? 106.207 104.808 128.864 1.00 72.93 152 SER A O 1
ATOM 894 N N . PHE A 1 153 ? 106.519 106.944 128.227 1.00 73.38 153 PHE A N 1
ATOM 895 C CA . PHE A 1 153 ? 107.562 107.167 129.223 1.00 73.38 153 PHE A CA 1
ATOM 896 C C . PHE A 1 153 ? 107.011 107.166 130.643 1.00 73.38 153 PHE A C 1
ATOM 897 O O . PHE A 1 153 ? 107.784 107.166 131.606 1.00 73.38 153 PHE A O 1
ATOM 905 N N . GLN A 1 154 ? 105.690 107.170 130.799 1.00 81.56 154 GLN A N 1
ATOM 906 C CA . GLN A 1 154 ? 105.099 107.110 132.127 1.00 81.56 154 GLN A CA 1
ATOM 907 C C . GLN A 1 154 ? 105.317 105.733 132.741 1.00 81.56 154 GLN A C 1
ATOM 908 O O . GLN A 1 154 ? 105.556 104.751 132.035 1.00 81.56 154 GLN A O 1
ATOM 914 N N . LYS A 1 155 ? 105.240 105.667 134.071 1.00 92.35 155 LYS A N 1
ATOM 915 C CA . LYS A 1 155 ? 105.450 104.399 134.762 1.00 92.35 155 LYS A CA 1
ATOM 916 C C . LYS A 1 155 ? 104.349 103.398 134.429 1.00 92.35 155 LYS A C 1
ATOM 917 O O . LYS A 1 155 ? 104.596 102.189 134.353 1.00 92.35 155 LYS A O 1
ATOM 923 N N . GLU A 1 156 ? 103.126 103.880 134.234 1.00 87.44 156 GLU A N 1
ATOM 924 C CA . GLU A 1 156 ? 101.991 103.034 133.891 1.00 87.44 156 GLU A CA 1
ATOM 925 C C . GLU A 1 156 ? 101.456 103.428 132.522 1.00 87.44 156 GLU A C 1
ATOM 926 O O . GLU A 1 156 ? 101.272 104.617 132.241 1.00 87.44 156 GLU A O 1
ATOM 932 N N . LEU A 1 157 ? 101.212 102.435 131.677 1.00 78.94 157 LEU A N 1
ATOM 933 C CA . LEU A 1 157 ? 100.701 102.702 130.338 1.00 78.94 157 LEU A CA 1
ATOM 934 C C . LEU A 1 157 ? 99.283 103.256 130.422 1.00 78.94 157 LEU A C 1
ATOM 935 O O . LEU A 1 157 ? 98.434 102.671 131.106 1.00 78.94 157 LEU A O 1
ATOM 940 N N . PRO A 1 158 ? 98.990 104.379 129.760 1.00 77.32 158 PRO A N 1
ATOM 941 C CA . PRO A 1 158 ? 97.659 104.992 129.907 1.00 77.32 158 PRO A CA 1
ATOM 942 C C . PRO A 1 158 ? 96.512 104.123 129.417 1.00 77.32 158 PRO A C 1
ATOM 943 O O . PRO A 1 158 ? 95.418 104.183 129.993 1.00 77.32 158 PRO A O 1
ATOM 947 N N . TRP A 1 159 ? 96.722 103.317 128.379 1.00 73.71 159 TRP A N 1
ATOM 948 C CA . TRP A 1 159 ? 95.652 102.540 127.767 1.00 73.71 159 TRP A CA 1
ATOM 949 C C . TRP A 1 159 ? 95.421 101.197 128.443 1.00 73.71 159 TRP A C 1
ATOM 950 O O . TRP A 1 159 ? 94.549 100.443 128.003 1.00 73.71 159 TRP A O 1
ATOM 961 N N . ALA A 1 160 ? 96.184 100.872 129.486 1.00 84.05 160 ALA A N 1
ATOM 962 C CA . ALA A 1 160 ? 95.989 99.600 130.173 1.00 84.05 160 ALA A CA 1
ATOM 963 C C . ALA A 1 160 ? 94.626 99.533 130.851 1.00 84.05 160 ALA A C 1
ATOM 964 O O . ALA A 1 160 ? 93.949 98.501 130.793 1.00 84.05 160 ALA A O 1
ATOM 966 N N . HIS A 1 161 ? 94.207 100.617 131.495 1.00 90.46 161 HIS A N 1
ATOM 967 C CA . HIS A 1 161 ? 92.950 100.684 132.229 1.00 90.46 161 HIS A CA 1
ATOM 968 C C . HIS A 1 161 ? 92.121 101.854 131.707 1.00 90.46 161 HIS A C 1
ATOM 969 O O . HIS A 1 161 ? 92.510 102.543 130.761 1.00 90.46 161 HIS A O 1
ATOM 976 N N . CYS A 1 162 ? 90.962 102.081 132.328 1.00 97.43 162 CYS A N 1
ATOM 977 C CA . CYS A 1 162 ? 90.159 103.268 132.026 1.00 97.43 162 CYS A CA 1
ATOM 978 C C . CYS A 1 162 ? 89.681 103.891 133.338 1.00 97.43 162 CYS A C 1
ATOM 979 O O . CYS A 1 162 ? 88.621 103.541 133.863 1.00 97.43 162 CYS A O 1
ATOM 982 N N . ASN A 1 163 ? 90.493 104.809 133.865 1.00 105.23 163 ASN A N 1
ATOM 983 C CA . ASN A 1 163 ? 90.158 105.662 135.008 1.00 105.23 163 ASN A CA 1
ATOM 984 C C . ASN A 1 163 ? 90.769 107.025 134.685 1.00 105.23 163 ASN A C 1
ATOM 985 O O . ASN A 1 163 ? 91.844 107.367 135.180 1.00 105.23 163 ASN A O 1
ATOM 990 N N . HIS A 1 164 ? 90.042 107.820 133.904 1.00 95.65 164 HIS A N 1
ATOM 991 C CA . HIS A 1 164 ? 90.639 108.951 133.206 1.00 95.65 164 HIS A CA 1
ATOM 992 C C . HIS A 1 164 ? 89.618 110.075 133.105 1.00 95.65 164 HIS A C 1
ATOM 993 O O . HIS A 1 164 ? 88.501 109.979 133.619 1.00 95.65 164 HIS A O 1
ATOM 1000 N N . SER A 1 165 ? 90.013 111.145 132.415 1.00 94.08 165 SER A N 1
ATOM 1001 C CA . SER A 1 165 ? 89.133 112.278 132.165 1.00 94.08 165 SER A CA 1
ATOM 1002 C C . SER A 1 165 ? 88.389 112.175 130.841 1.00 94.08 165 SER A C 1
ATOM 1003 O O . SER A 1 165 ? 87.526 113.016 130.571 1.00 94.08 165 SER A O 1
ATOM 1006 N N . TRP A 1 166 ? 88.699 111.179 130.010 1.00 86.34 166 TRP A N 1
ATOM 1007 C CA . TRP A 1 166 ? 88.033 111.008 128.724 1.00 86.34 166 TRP A CA 1
ATOM 1008 C C . TRP A 1 166 ? 87.411 109.623 128.570 1.00 86.34 166 TRP A C 1
ATOM 1009 O O . TRP A 1 166 ? 87.403 109.069 127.468 1.00 86.34 166 TRP A O 1
ATOM 1020 N N . ASN A 1 167 ? 86.861 109.068 129.645 1.00 91.37 167 ASN A N 1
ATOM 1021 C CA . ASN A 1 167 ? 86.251 107.746 129.626 1.00 91.37 167 ASN A CA 1
ATOM 1022 C C . ASN A 1 167 ? 84.751 107.860 129.863 1.00 91.37 167 ASN A C 1
ATOM 1023 O O . ASN A 1 167 ? 84.309 108.618 130.732 1.00 91.37 167 ASN A O 1
ATOM 1028 N N . THR A 1 168 ? 83.976 107.108 129.086 1.00 96.90 168 THR A N 1
ATOM 1029 C CA . THR A 1 168 ? 82.539 107.048 129.277 1.00 96.90 168 THR A CA 1
ATOM 1030 C C . THR A 1 168 ? 82.205 106.242 130.528 1.00 96.90 168 THR A C 1
ATOM 1031 O O . THR A 1 168 ? 83.035 105.481 131.030 1.00 96.90 168 THR A O 1
ATOM 1035 N N . PRO A 1 169 ? 80.988 106.399 131.059 1.00 102.16 169 PRO A N 1
ATOM 1036 C CA . PRO A 1 169 ? 80.514 105.456 132.083 1.00 102.16 169 PRO A CA 1
ATOM 1037 C C . PRO A 1 169 ? 80.305 104.049 131.550 1.00 102.16 169 PRO A C 1
ATOM 1038 O O . PRO A 1 169 ? 80.113 103.125 132.351 1.00 102.16 169 PRO A O 1
ATOM 1042 N N . HIS A 1 170 ? 80.336 103.860 130.231 1.00 107.88 170 HIS A N 1
ATOM 1043 C CA . HIS A 1 170 ? 80.153 102.555 129.613 1.00 107.88 170 HIS A CA 1
ATOM 1044 C C . HIS A 1 170 ? 81.420 101.710 129.595 1.00 107.88 170 HIS A C 1
ATOM 1045 O O . HIS A 1 170 ? 81.343 100.525 129.255 1.00 107.88 170 HIS A O 1
ATOM 1052 N N . CYS A 1 171 ? 82.574 102.277 129.942 1.00 104.87 171 CYS A N 1
ATOM 1053 C CA . CYS A 1 171 ? 83.821 101.532 129.852 1.00 104.87 171 CYS A CA 1
ATOM 1054 C C . CYS A 1 171 ? 83.862 100.410 130.879 1.00 104.87 171 CYS A C 1
ATOM 1055 O O . CYS A 1 171 ? 83.386 100.557 132.008 1.00 104.87 171 CYS A O 1
ATOM 1058 N N . MET A 1 172 ? 84.439 99.283 130.476 1.00 106.50 172 MET A N 1
ATOM 1059 C CA . MET A 1 172 ? 84.697 98.172 131.376 1.00 106.50 172 MET A CA 1
ATOM 1060 C C . MET A 1 172 ? 85.982 97.491 130.932 1.00 106.50 172 MET A C 1
ATOM 1061 O O . MET A 1 172 ? 86.362 97.557 129.760 1.00 106.50 172 MET A O 1
ATOM 1066 N N . GLU A 1 173 ? 86.658 96.853 131.885 1.00 109.18 173 GLU A N 1
ATOM 1067 C CA . GLU A 1 173 ? 87.937 96.220 131.602 1.00 109.18 173 GLU A CA 1
ATOM 1068 C C . GLU A 1 173 ? 87.770 95.097 130.585 1.00 109.18 173 GLU A C 1
ATOM 1069 O O . GLU A 1 173 ? 86.761 94.388 130.577 1.00 109.18 173 GLU A O 1
ATOM 1075 N N . ASP A 1 174 ? 88.776 94.942 129.720 1.00 103.40 174 ASP A N 1
ATOM 1076 C CA . ASP A 1 174 ? 88.734 93.888 128.712 1.00 103.40 174 ASP A CA 1
ATOM 1077 C C . ASP A 1 174 ? 88.654 92.515 129.361 1.00 103.40 174 ASP A C 1
ATOM 1078 O O . ASP A 1 174 ? 87.954 91.624 128.867 1.00 103.40 174 ASP A O 1
ATOM 1083 N N . THR A 1 175 ? 89.371 92.324 130.470 1.00 109.39 175 THR A N 1
ATOM 1084 C CA . THR A 1 175 ? 89.259 91.078 131.219 1.00 109.39 175 THR A CA 1
ATOM 1085 C C . THR A 1 175 ? 87.852 90.896 131.771 1.00 109.39 175 THR A C 1
ATOM 1086 O O . THR A 1 175 ? 87.315 89.782 131.772 1.00 109.39 175 THR A O 1
ATOM 1090 N N . MET A 1 176 ? 87.236 91.979 132.242 1.00 117.62 176 MET A N 1
ATOM 1091 C CA . MET A 1 176 ? 85.906 91.917 132.831 1.00 117.62 176 MET A CA 1
ATOM 1092 C C . MET A 1 176 ? 84.784 92.078 131.815 1.00 117.62 176 MET A C 1
ATOM 1093 O O . MET A 1 176 ? 83.614 91.936 132.187 1.00 117.62 176 MET A O 1
ATOM 1098 N N . ARG A 1 177 ? 85.100 92.374 130.550 1.00 111.03 177 ARG A N 1
ATOM 1099 C CA . ARG A 1 177 ? 84.039 92.589 129.571 1.00 111.03 177 ARG A CA 1
ATOM 1100 C C . ARG A 1 177 ? 83.272 91.309 129.272 1.00 111.03 177 ARG A C 1
ATOM 1101 O O . ARG A 1 177 ? 82.064 91.360 129.028 1.00 111.03 177 ARG A O 1
ATOM 1109 N N . LYS A 1 178 ? 83.939 90.162 129.285 1.00 119.11 178 LYS A N 1
ATOM 1110 C CA . LYS A 1 178 ? 83.286 88.880 129.038 1.00 119.11 178 LYS A CA 1
ATOM 1111 C C . LYS A 1 178 ? 83.030 88.234 130.394 1.00 119.11 178 LYS A C 1
ATOM 1112 O O . LYS A 1 178 ? 83.918 87.599 130.971 1.00 119.11 178 LYS A O 1
ATOM 1118 N N . ASN A 1 179 ? 81.815 88.410 130.903 1.00 136.11 179 ASN A N 1
ATOM 1119 C CA . ASN A 1 179 ? 81.428 87.860 132.193 1.00 136.11 179 ASN A CA 1
ATOM 1120 C C . ASN A 1 179 ? 79.935 87.577 132.160 1.00 136.11 179 ASN A C 1
ATOM 1121 O O . ASN A 1 179 ? 79.147 88.445 131.774 1.00 136.11 179 ASN A O 1
ATOM 1126 N N . LYS A 1 180 ? 79.556 86.364 132.562 1.00 141.68 180 LYS A N 1
ATOM 1127 C CA . LYS A 1 180 ? 78.160 85.947 132.515 1.00 141.68 180 LYS A CA 1
ATOM 1128 C C . LYS A 1 180 ? 77.298 86.630 133.568 1.00 141.68 180 LYS A C 1
ATOM 1129 O O . LYS A 1 180 ? 76.071 86.490 133.522 1.00 141.68 180 LYS A O 1
ATOM 1135 N N . SER A 1 181 ? 77.899 87.357 134.507 1.00 142.70 181 SER A N 1
ATOM 1136 C CA . SER A 1 181 ? 77.166 87.954 135.616 1.00 142.70 181 SER A CA 1
ATOM 1137 C C . SER A 1 181 ? 76.787 89.409 135.382 1.00 142.70 181 SER A C 1
ATOM 1138 O O . SER A 1 181 ? 75.686 89.822 135.760 1.00 142.70 181 SER A O 1
ATOM 1141 N N . VAL A 1 182 ? 77.662 90.201 134.767 1.00 140.39 182 VAL A N 1
ATOM 1142 C CA . VAL A 1 182 ? 77.456 91.641 134.693 1.00 140.39 182 VAL A CA 1
ATOM 1143 C C . VAL A 1 182 ? 77.312 92.163 133.268 1.00 140.39 182 VAL A C 1
ATOM 1144 O O . VAL A 1 182 ? 76.697 93.226 133.076 1.00 140.39 182 VAL A O 1
ATOM 1148 N N . TRP A 1 183 ? 77.824 91.468 132.252 1.00 134.62 183 TRP A N 1
ATOM 1149 C CA . TRP A 1 183 ? 77.827 91.994 130.891 1.00 134.62 183 TRP A CA 1
ATOM 1150 C C . TRP A 1 183 ? 76.764 91.365 129.999 1.00 134.62 183 TRP A C 1
ATOM 1151 O O . TRP A 1 183 ? 76.039 92.082 129.303 1.00 134.62 183 TRP A O 1
ATOM 1162 N N . ILE A 1 184 ? 76.664 90.034 129.993 1.00 138.39 184 ILE A N 1
ATOM 1163 C CA . ILE A 1 184 ? 75.760 89.354 129.073 1.00 138.39 184 ILE A CA 1
ATOM 1164 C C . ILE A 1 184 ? 74.299 89.651 129.388 1.00 138.39 184 ILE A C 1
ATOM 1165 O O . ILE A 1 184 ? 73.429 89.437 128.537 1.00 138.39 184 ILE A O 1
ATOM 1170 N N . THR A 1 185 ? 74.006 90.146 130.593 1.00 141.80 185 THR A N 1
ATOM 1171 C CA . THR A 1 185 ? 72.620 90.403 130.970 1.00 141.80 185 THR A CA 1
ATOM 1172 C C . THR A 1 185 ? 72.012 91.540 130.153 1.00 141.80 185 THR A C 1
ATOM 1173 O O . THR A 1 185 ? 70.857 91.447 129.719 1.00 141.80 185 THR A O 1
ATOM 1177 N N . ILE A 1 186 ? 72.767 92.614 129.921 1.00 139.88 186 ILE A N 1
ATOM 1178 C CA . ILE A 1 186 ? 72.244 93.792 129.236 1.00 139.88 186 ILE A CA 1
ATOM 1179 C C . ILE A 1 186 ? 73.417 94.630 128.750 1.00 139.88 186 ILE A C 1
ATOM 1180 O O . ILE A 1 186 ? 74.539 94.502 129.243 1.00 139.88 186 ILE A O 1
ATOM 1185 N N . SER A 1 187 ? 73.152 95.492 127.764 1.00 135.44 187 SER A N 1
ATOM 1186 C CA . SER A 1 187 ? 74.129 96.446 127.238 1.00 135.44 187 SER A CA 1
ATOM 1187 C C . SER A 1 187 ? 75.372 95.756 126.686 1.00 135.44 187 SER A C 1
ATOM 1188 O O . SER A 1 187 ? 76.492 96.242 126.858 1.00 135.44 187 SER A O 1
ATOM 1191 N N . SER A 1 188 ? 75.186 94.616 126.016 1.00 135.73 188 SER A N 1
ATOM 1192 C CA . SER A 1 188 ? 76.321 93.921 125.419 1.00 135.73 188 SER A CA 1
ATOM 1193 C C . SER A 1 188 ? 76.956 94.747 124.307 1.00 135.73 188 SER A C 1
ATOM 1194 O O . SER A 1 188 ? 78.185 94.832 124.210 1.00 135.73 188 SER A O 1
ATOM 1197 N N . THR A 1 189 ? 76.133 95.362 123.455 1.00 135.47 189 THR A N 1
ATOM 1198 C CA . THR A 1 189 ? 76.647 96.142 122.337 1.00 135.47 189 THR A CA 1
ATOM 1199 C C . THR A 1 189 ? 77.067 97.550 122.737 1.00 135.47 189 THR A C 1
ATOM 1200 O O . THR A 1 189 ? 77.839 98.181 122.007 1.00 135.47 189 THR A O 1
ATOM 1204 N N . ASN A 1 190 ? 76.579 98.055 123.870 1.00 131.37 190 ASN A N 1
ATOM 1205 C CA . ASN A 1 190 ? 76.908 99.415 124.281 1.00 131.37 190 ASN A CA 1
ATOM 1206 C C . ASN A 1 190 ? 78.328 99.526 124.821 1.00 131.37 190 ASN A C 1
ATOM 1207 O O . ASN A 1 190 ? 78.930 100.602 124.745 1.00 131.37 190 ASN A O 1
ATOM 1212 N N . PHE A 1 191 ? 78.873 98.438 125.358 1.00 117.60 191 PHE A N 1
ATOM 1213 C CA . PHE A 1 191 ? 80.165 98.485 126.026 1.00 117.60 191 PHE A CA 1
ATOM 1214 C C . PHE A 1 191 ? 81.288 98.746 125.028 1.00 117.60 191 PHE A C 1
ATOM 1215 O O . PHE A 1 191 ? 81.159 98.512 123.824 1.00 117.60 191 PHE A O 1
ATOM 1223 N N . THR A 1 192 ? 82.406 99.242 125.551 1.00 101.09 192 THR A N 1
ATOM 1224 C CA . THR A 1 192 ? 83.579 99.546 124.746 1.00 101.09 192 THR A CA 1
ATOM 1225 C C . THR A 1 192 ? 84.832 99.250 125.559 1.00 101.09 192 THR A C 1
ATOM 1226 O O . THR A 1 192 ? 84.780 99.059 126.777 1.00 101.09 192 THR A O 1
ATOM 1230 N N . SER A 1 193 ? 85.973 99.212 124.868 1.00 89.61 193 SER A N 1
ATOM 1231 C CA . SER A 1 193 ? 87.236 98.798 125.457 1.00 89.61 193 SER A CA 1
ATOM 1232 C C . SER A 1 193 ? 88.131 100.000 125.749 1.00 89.61 193 SER A C 1
ATOM 1233 O O . SER A 1 193 ? 88.072 101.013 125.046 1.00 89.61 193 SER A O 1
ATOM 1236 N N . PRO A 1 194 ? 88.966 99.918 126.791 1.00 83.32 194 PRO A N 1
ATOM 1237 C CA . PRO A 1 194 ? 89.855 101.051 127.106 1.00 83.32 194 PRO A CA 1
ATOM 1238 C C . PRO A 1 194 ? 90.799 101.427 125.979 1.00 83.32 194 PRO A C 1
ATOM 1239 O O . PRO A 1 194 ? 91.069 102.617 125.780 1.00 83.32 194 PRO A O 1
ATOM 1243 N N . VAL A 1 195 ? 91.317 100.448 125.236 1.00 74.81 195 VAL A N 1
ATOM 1244 C CA . VAL A 1 195 ? 92.225 100.755 124.136 1.00 74.81 195 VAL A CA 1
ATOM 1245 C C . VAL A 1 195 ? 91.497 101.523 123.041 1.00 74.81 195 VAL A C 1
ATOM 1246 O O . VAL A 1 195 ? 92.007 102.523 122.515 1.00 74.81 195 VAL A O 1
ATOM 1250 N N . ILE A 1 196 ? 90.292 101.072 122.684 1.00 75.04 196 ILE A N 1
ATOM 1251 C CA . ILE A 1 196 ? 89.520 101.737 121.641 1.00 75.04 196 ILE A CA 1
ATOM 1252 C C . ILE A 1 196 ? 89.119 103.137 122.083 1.00 75.04 196 ILE A C 1
ATOM 1253 O O . ILE A 1 196 ? 89.183 104.090 121.299 1.00 75.04 196 ILE A O 1
ATOM 1258 N N . GLU A 1 197 ? 88.694 103.285 123.339 1.00 80.13 197 GLU A N 1
ATOM 1259 C CA . GLU A 1 197 ? 88.327 104.604 123.844 1.00 80.13 197 GLU A CA 1
ATOM 1260 C C . GLU A 1 197 ? 89.520 105.549 123.843 1.00 80.13 197 GLU A C 1
ATOM 1261 O O . GLU A 1 197 ? 89.394 106.719 123.464 1.00 80.13 197 GLU A O 1
ATOM 1267 N N . PHE A 1 198 ? 90.687 105.060 124.272 1.00 73.22 198 PHE A N 1
ATOM 1268 C CA . PHE A 1 198 ? 91.899 105.868 124.212 1.00 73.22 198 PHE A CA 1
ATOM 1269 C C . PHE A 1 198 ? 92.160 106.338 122.789 1.00 73.22 198 PHE A C 1
ATOM 1270 O O . PHE A 1 198 ? 92.280 107.542 122.536 1.00 73.22 198 PHE A O 1
ATOM 1278 N N . TRP A 1 199 ? 92.174 105.401 121.838 1.00 68.16 199 TRP A N 1
ATOM 1279 C CA . TRP A 1 199 ? 92.463 105.745 120.449 1.00 68.16 199 TRP A CA 1
ATOM 1280 C C . TRP A 1 199 ? 91.443 106.723 119.879 1.00 68.16 199 TRP A C 1
ATOM 1281 O O . TRP A 1 199 ? 91.809 107.623 119.116 1.00 68.16 199 TRP A O 1
ATOM 1292 N N . GLU A 1 200 ? 90.168 106.572 120.238 1.00 74.66 200 GLU A N 1
ATOM 1293 C CA . GLU A 1 200 ? 89.106 107.406 119.685 1.00 74.66 200 GLU A CA 1
ATOM 1294 C C . GLU A 1 200 ? 89.073 108.807 120.284 1.00 74.66 200 GLU A C 1
ATOM 1295 O O . GLU A 1 200 ? 88.762 109.770 119.579 1.00 74.66 200 GLU A O 1
ATOM 1301 N N . ARG A 1 201 ? 89.375 108.949 121.575 1.00 77.77 201 ARG A N 1
ATOM 1302 C CA . ARG A 1 201 ? 89.235 110.262 122.196 1.00 77.77 201 ARG A CA 1
ATOM 1303 C C . ARG A 1 201 ? 90.566 110.952 122.488 1.00 77.77 201 ARG A C 1
ATOM 1304 O O . ARG A 1 201 ? 90.762 112.104 122.089 1.00 77.77 201 ARG A O 1
ATOM 1312 N N . ASN A 1 202 ? 91.481 110.287 123.196 1.00 71.89 202 ASN A N 1
ATOM 1313 C CA . ASN A 1 202 ? 92.689 110.990 123.615 1.00 71.89 202 ASN A CA 1
ATOM 1314 C C . ASN A 1 202 ? 93.554 111.349 122.417 1.00 71.89 202 ASN A C 1
ATOM 1315 O O . ASN A 1 202 ? 94.107 112.452 122.342 1.00 71.89 202 ASN A O 1
ATOM 1320 N N . VAL A 1 203 ? 93.674 110.434 121.461 1.00 66.32 203 VAL A N 1
ATOM 1321 C CA . VAL A 1 203 ? 94.526 110.653 120.301 1.00 66.32 203 VAL A CA 1
ATOM 1322 C C . VAL A 1 203 ? 93.714 111.318 119.198 1.00 66.32 203 VAL A C 1
ATOM 1323 O O . VAL A 1 203 ? 94.165 112.287 118.580 1.00 66.32 203 VAL A O 1
ATOM 1327 N N . LEU A 1 204 ? 92.510 110.802 118.943 1.00 68.57 204 LEU A N 1
ATOM 1328 C CA . LEU A 1 204 ? 91.722 111.297 117.820 1.00 68.57 204 LEU A CA 1
ATOM 1329 C C . LEU A 1 204 ? 90.732 112.372 118.253 1.00 68.57 204 LEU A C 1
ATOM 1330 O O . LEU A 1 204 ? 90.679 113.450 117.647 1.00 68.57 204 LEU A O 1
ATOM 1335 N N . SER A 1 205 ? 89.943 112.099 119.296 1.00 74.88 205 SER A N 1
ATOM 1336 C CA . SER A 1 205 ? 88.820 112.951 119.698 1.00 74.88 205 SER A CA 1
ATOM 1337 C C . SER A 1 205 ? 87.829 113.113 118.546 1.00 74.88 205 SER A C 1
ATOM 1338 O O . SER A 1 205 ? 87.661 114.196 117.981 1.00 74.88 205 SER A O 1
ATOM 1341 N N . LEU A 1 206 ? 87.184 112.002 118.187 1.00 72.27 206 LEU A N 1
ATOM 1342 C CA . LEU A 1 206 ? 86.304 111.975 117.025 1.00 72.27 206 LEU A CA 1
ATOM 1343 C C . LEU A 1 206 ? 85.133 112.937 117.172 1.00 72.27 206 LEU A C 1
ATOM 1344 O O . LEU A 1 206 ? 84.456 112.973 118.202 1.00 72.27 206 LEU A O 1
ATOM 1349 N N . SER A 1 207 ? 84.897 113.708 116.122 1.00 74.39 207 SER A N 1
ATOM 1350 C CA . SER A 1 207 ? 83.717 114.546 115.986 1.00 74.39 207 SER A CA 1
ATOM 1351 C C . SER A 1 207 ? 82.574 113.734 115.395 1.00 74.39 207 SER A C 1
ATOM 1352 O O . SER A 1 207 ? 82.776 112.627 114.891 1.00 74.39 207 SER A O 1
ATOM 1355 N N . PRO A 1 208 ? 81.339 114.246 115.459 1.00 75.10 208 PRO A N 1
ATOM 1356 C CA . PRO A 1 208 ? 80.212 113.500 114.870 1.00 75.10 208 PRO A CA 1
ATOM 1357 C C . PRO A 1 208 ? 80.373 113.178 113.391 1.00 75.10 208 PRO A C 1
ATOM 1358 O O . PRO A 1 208 ? 79.834 112.165 112.929 1.00 75.10 208 PRO A O 1
ATOM 1362 N N . GLY A 1 209 ? 81.084 114.005 112.630 1.00 72.76 209 GLY A N 1
ATOM 1363 C CA . GLY A 1 209 ? 81.284 113.705 111.227 1.00 72.76 209 GLY A CA 1
ATOM 1364 C C . GLY A 1 209 ? 82.340 114.597 110.617 1.00 72.76 209 GLY A C 1
ATOM 1365 O O . GLY A 1 209 ? 82.946 115.434 111.288 1.00 72.76 209 GLY A O 1
ATOM 1366 N N . ILE A 1 210 ? 82.562 114.397 109.316 1.00 68.65 210 ILE A N 1
ATOM 1367 C C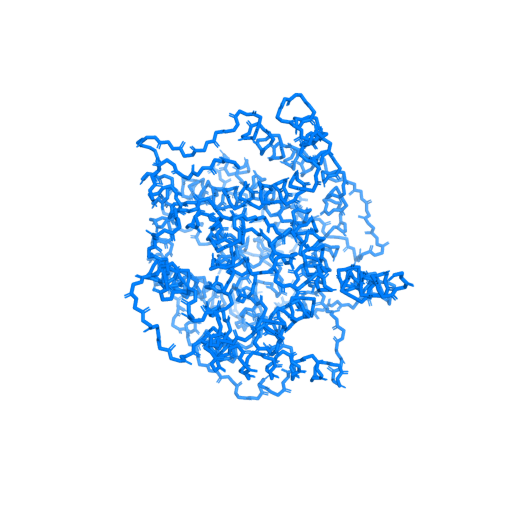A . ILE A 1 210 ? 83.491 115.244 108.576 1.00 68.65 210 ILE A CA 1
ATOM 1368 C C . ILE A 1 210 ? 82.951 116.663 108.470 1.00 68.65 210 ILE A C 1
ATOM 1369 O O . ILE A 1 210 ? 83.722 117.626 108.379 1.00 68.65 210 ILE A O 1
ATOM 1374 N N . ASP A 1 211 ? 81.625 116.819 108.485 1.00 77.39 211 ASP A N 1
ATOM 1375 C CA . ASP A 1 211 ? 81.029 118.145 108.365 1.00 77.39 211 ASP A CA 1
ATOM 1376 C C . ASP A 1 211 ? 81.292 119.003 109.597 1.00 77.39 211 ASP A C 1
ATOM 1377 O O . ASP A 1 211 ? 81.110 120.225 109.548 1.00 77.39 211 ASP A O 1
ATOM 1382 N N . HIS A 1 212 ? 81.709 118.392 110.708 1.00 78.87 212 HIS A N 1
ATOM 1383 C CA . HIS A 1 212 ? 82.036 119.130 111.919 1.00 78.87 212 HIS A CA 1
ATOM 1384 C C . HIS A 1 212 ? 83.530 119.015 112.192 1.00 78.87 212 HIS A C 1
ATOM 1385 O O . HIS A 1 212 ? 83.951 118.109 112.927 1.00 78.87 212 HIS A O 1
ATOM 1392 N N . PRO A 1 213 ? 84.370 119.890 111.631 1.00 75.29 213 PRO A N 1
ATOM 1393 C CA . PRO A 1 213 ? 85.820 119.759 111.860 1.00 75.29 213 PRO A CA 1
ATOM 1394 C C . PRO A 1 213 ? 86.233 119.890 113.316 1.00 75.29 213 PRO A C 1
ATOM 1395 O O . PRO A 1 213 ? 87.155 119.195 113.755 1.00 75.29 213 PRO A O 1
ATOM 1399 N N . GLY A 1 214 ? 85.575 120.753 114.083 1.00 76.25 214 GLY A N 1
ATOM 1400 C CA . GLY A 1 214 ? 85.978 120.971 115.457 1.00 76.25 214 GLY A CA 1
ATOM 1401 C C . GLY A 1 214 ? 87.158 121.922 115.569 1.00 76.25 214 GLY A C 1
ATOM 1402 O O . GLY A 1 214 ? 87.363 122.815 114.741 1.00 76.25 214 GLY A O 1
ATOM 1403 N N . SER A 1 215 ? 87.944 121.718 116.621 1.00 74.91 215 SER A N 1
ATOM 1404 C CA . SER A 1 215 ? 89.109 122.544 116.904 1.00 74.91 215 SER A CA 1
ATOM 1405 C C . SER A 1 215 ? 90.399 121.786 116.605 1.00 74.91 215 SER A C 1
ATOM 1406 O O . SER A 1 215 ? 90.434 120.555 116.550 1.00 74.91 215 SER A O 1
ATOM 1409 N N . LEU A 1 216 ? 91.472 122.547 116.409 1.00 70.13 216 LEU A N 1
ATOM 1410 C CA . LEU A 1 216 ? 92.784 121.971 116.153 1.00 70.13 216 LEU A CA 1
ATOM 1411 C C . LEU A 1 216 ? 93.384 121.400 117.432 1.00 70.13 216 LEU A C 1
ATOM 1412 O O . LEU A 1 216 ? 93.180 121.926 118.530 1.00 70.13 216 LEU A O 1
ATOM 1417 N N . LYS A 1 217 ? 94.131 120.309 117.281 1.00 70.27 217 LYS A N 1
ATOM 1418 C CA . LYS A 1 217 ? 94.852 119.687 118.384 1.00 70.27 217 LYS A CA 1
ATOM 1419 C C . LYS A 1 217 ? 96.317 120.097 118.293 1.00 70.27 217 LYS A C 1
ATOM 1420 O O . LYS A 1 217 ? 96.952 119.911 117.250 1.00 70.27 217 LYS A O 1
ATOM 1426 N N . TRP A 1 218 ? 96.847 120.656 119.381 1.00 75.57 218 TRP A N 1
ATOM 1427 C CA . TRP A 1 218 ? 98.163 121.283 119.324 1.00 75.57 218 TRP A CA 1
ATOM 1428 C C . TRP A 1 218 ? 99.289 120.289 119.584 1.00 75.57 218 TRP A C 1
ATOM 1429 O O . TRP A 1 218 ? 100.368 120.410 118.995 1.00 75.57 218 TRP A O 1
ATOM 1440 N N . ASP A 1 219 ? 99.068 119.311 120.462 1.00 69.92 219 ASP A N 1
ATOM 1441 C CA . ASP A 1 219 ? 100.109 118.325 120.733 1.00 69.92 219 ASP A CA 1
ATOM 1442 C C . ASP A 1 219 ? 100.405 117.472 119.502 1.00 69.92 219 ASP A C 1
ATOM 1443 O O . ASP A 1 219 ? 101.570 117.168 119.215 1.00 69.92 219 ASP A O 1
ATOM 1448 N N . LEU A 1 220 ? 99.368 117.080 118.759 1.00 67.99 220 LEU A N 1
ATOM 1449 C CA . LEU A 1 220 ? 99.591 116.310 117.540 1.00 67.99 220 LEU A CA 1
ATOM 1450 C C . LEU A 1 220 ? 100.301 117.144 116.482 1.00 67.99 220 LEU A C 1
ATOM 1451 O O . LEU A 1 220 ? 101.146 116.627 115.741 1.00 67.99 220 LEU A O 1
ATOM 1456 N N . ALA A 1 221 ? 99.973 118.434 116.393 1.00 69.84 221 ALA A N 1
ATOM 1457 C CA . ALA A 1 221 ? 100.696 119.316 115.482 1.00 69.84 221 ALA A CA 1
ATOM 1458 C C . ALA A 1 221 ? 102.162 119.430 115.879 1.00 69.84 221 ALA A C 1
ATOM 1459 O O . ALA A 1 221 ? 103.048 119.469 115.016 1.00 69.84 221 ALA A O 1
ATOM 1461 N N . LEU A 1 222 ? 102.438 119.483 117.184 1.00 70.09 222 LEU A N 1
ATOM 1462 C CA . LEU A 1 222 ? 103.821 119.527 117.649 1.00 70.09 222 LEU A CA 1
ATOM 1463 C C . LEU A 1 222 ? 104.568 118.250 117.288 1.00 70.09 222 LEU A C 1
ATOM 1464 O O . LEU A 1 222 ? 105.724 118.300 116.854 1.00 70.09 222 LEU A O 1
ATOM 1469 N N . CYS A 1 223 ? 103.925 117.093 117.467 1.00 69.28 223 CYS A N 1
ATOM 1470 C CA . CYS A 1 223 ? 104.557 115.829 117.092 1.00 69.28 223 CYS A CA 1
ATOM 1471 C C . CYS A 1 223 ? 104.823 115.766 115.591 1.00 69.28 223 CYS A C 1
ATOM 1472 O O . CYS A 1 223 ? 105.885 115.297 115.156 1.00 69.28 223 CYS A O 1
ATOM 1475 N N . LEU A 1 224 ? 103.869 116.236 114.786 1.00 66.24 224 LEU A N 1
ATOM 1476 C CA . LEU A 1 224 ? 104.061 116.269 113.341 1.00 66.24 224 LEU A CA 1
ATOM 1477 C C . LEU A 1 224 ? 105.233 117.167 112.965 1.00 66.24 224 LEU A C 1
ATOM 1478 O O . LEU A 1 224 ? 106.056 116.809 112.112 1.00 66.24 224 LEU A O 1
ATOM 1483 N N . LEU A 1 225 ? 105.330 118.336 113.604 1.00 70.19 225 LEU A N 1
ATOM 1484 C CA . LEU A 1 225 ? 106.448 119.237 113.347 1.00 70.19 225 LEU A CA 1
ATOM 1485 C C . LEU A 1 225 ? 107.773 118.602 113.741 1.00 70.19 225 LEU A C 1
ATOM 1486 O O . LEU A 1 225 ? 108.775 118.757 113.037 1.00 70.19 225 LEU A O 1
ATOM 1491 N N . LEU A 1 226 ? 107.802 117.894 114.871 1.00 71.43 226 LEU A N 1
ATOM 1492 C CA . LEU A 1 226 ? 109.034 117.251 115.318 1.00 71.43 226 LEU A CA 1
ATOM 1493 C C . LEU A 1 226 ? 109.494 116.194 114.321 1.00 71.43 226 LEU A C 1
ATOM 1494 O O . LEU A 1 226 ? 110.681 116.123 113.970 1.00 71.43 226 LEU A O 1
ATOM 1499 N N . VAL A 1 227 ? 108.561 115.366 113.844 1.00 69.09 227 VAL A N 1
ATOM 1500 C CA . VAL A 1 227 ? 108.917 114.333 112.872 1.00 69.09 227 VAL A CA 1
ATOM 1501 C C . VAL A 1 227 ? 109.396 114.965 111.571 1.00 69.09 227 VAL A C 1
ATOM 1502 O O . VAL A 1 227 ? 110.369 114.504 110.959 1.00 69.09 227 VAL A O 1
ATOM 1506 N N . TRP A 1 228 ? 108.727 116.032 111.127 1.00 71.56 228 TRP A N 1
ATOM 1507 C CA . TRP A 1 228 ? 109.151 116.701 109.901 1.00 71.56 228 TRP A CA 1
ATOM 1508 C C . TRP A 1 228 ? 110.527 117.337 110.058 1.00 71.56 228 TRP A C 1
ATOM 1509 O O . TRP A 1 228 ? 111.326 117.337 109.116 1.00 71.56 228 TRP A O 1
ATOM 1520 N N . LEU A 1 229 ? 110.822 117.890 111.235 1.00 76.66 229 LEU A N 1
ATOM 1521 C CA . LEU A 1 229 ? 112.143 118.463 111.470 1.00 76.66 229 LEU A CA 1
ATOM 1522 C C . LEU A 1 229 ? 113.223 117.391 111.451 1.00 76.66 229 LEU A C 1
ATOM 1523 O O . LEU A 1 229 ? 114.308 117.609 110.901 1.00 76.66 229 LEU A O 1
ATOM 1528 N N . VAL A 1 230 ? 112.949 116.228 112.049 1.00 76.97 230 VAL A N 1
ATOM 1529 C CA . VAL A 1 230 ? 113.913 115.129 111.984 1.00 76.97 230 VAL A CA 1
ATOM 1530 C C . VAL A 1 230 ? 114.148 114.711 110.537 1.00 76.97 230 VAL A C 1
ATOM 1531 O O . VAL A 1 230 ? 115.293 114.510 110.106 1.00 76.97 230 VAL A O 1
ATOM 1535 N N . CYS A 1 231 ? 113.067 114.582 109.762 1.00 82.09 231 CYS A N 1
ATOM 1536 C CA . CYS A 1 231 ? 113.202 114.196 108.361 1.00 82.09 231 CYS A CA 1
ATOM 1537 C C . CYS A 1 231 ? 113.978 115.233 107.560 1.00 82.09 231 CYS A C 1
ATOM 1538 O O . CYS A 1 231 ? 114.752 114.873 106.667 1.00 82.09 231 CYS A O 1
ATOM 1541 N N . PHE A 1 232 ? 113.779 116.520 107.850 1.00 88.71 232 PHE A N 1
ATOM 1542 C CA . PHE A 1 232 ? 114.503 117.562 107.127 1.00 88.71 232 PHE A CA 1
ATOM 1543 C C . PHE A 1 232 ? 115.974 117.593 107.517 1.00 88.71 232 PHE A C 1
ATOM 1544 O O . PHE A 1 232 ? 116.838 117.852 106.672 1.00 88.71 232 PHE A O 1
ATOM 1552 N N . PHE A 1 233 ? 116.281 117.355 108.794 1.00 93.22 233 PHE A N 1
ATOM 1553 C CA . PHE A 1 233 ? 117.675 117.383 109.223 1.00 93.22 233 PHE A CA 1
ATOM 1554 C C . PHE A 1 233 ? 118.437 116.158 108.740 1.00 93.22 233 PHE A C 1
ATOM 1555 O O . PHE A 1 233 ? 119.657 116.228 108.553 1.00 93.22 233 PHE A O 1
ATOM 1563 N N . CYS A 1 234 ? 117.750 115.036 108.527 1.00 96.26 234 CYS A N 1
ATOM 1564 C CA . CYS A 1 234 ? 118.415 113.874 107.948 1.00 96.26 234 CYS A CA 1
ATOM 1565 C C . CYS A 1 234 ? 118.660 114.011 106.449 1.00 96.26 234 CYS A C 1
ATOM 1566 O O . CYS A 1 234 ? 119.349 113.164 105.873 1.00 96.26 234 CYS A O 1
ATOM 1569 N N . ILE A 1 235 ? 118.113 115.040 105.805 1.00 98.48 235 ILE A N 1
ATOM 1570 C CA . ILE A 1 235 ? 118.426 115.334 104.413 1.00 98.48 235 ILE A CA 1
ATOM 1571 C C . ILE A 1 235 ? 119.274 116.591 104.256 1.00 98.48 235 ILE A C 1
ATOM 1572 O O . ILE A 1 235 ? 119.906 116.768 103.201 1.00 98.48 235 ILE A O 1
ATOM 1577 N N . TRP A 1 236 ? 119.326 117.464 105.265 1.00 106.05 236 TRP A N 1
ATOM 1578 C CA . TRP A 1 236 ? 120.246 118.597 105.235 1.00 106.05 236 TRP A CA 1
ATOM 1579 C C . TRP A 1 236 ? 121.669 118.111 104.993 1.00 106.05 236 TRP A C 1
ATOM 1580 O O . TRP A 1 236 ? 122.364 118.596 104.094 1.00 106.05 236 TRP A O 1
ATOM 1591 N N . LYS A 1 237 ? 122.108 117.135 105.786 1.00 108.61 237 LYS A N 1
ATOM 1592 C CA . LYS A 1 237 ? 123.471 116.628 105.744 1.00 108.61 237 LYS A CA 1
ATOM 1593 C C . LYS A 1 237 ? 123.664 115.494 104.748 1.00 108.61 237 LYS A C 1
ATOM 1594 O O . LYS A 1 237 ? 124.806 115.074 104.527 1.00 108.61 237 LYS A O 1
ATOM 1600 N N . GLY A 1 238 ? 122.590 114.984 104.153 1.00 114.18 238 GLY A N 1
ATOM 1601 C CA . GLY A 1 238 ? 122.700 113.902 103.196 1.00 114.18 238 GLY A CA 1
ATOM 1602 C C . GLY A 1 238 ? 123.242 112.627 103.806 1.00 114.18 238 GLY A C 1
ATOM 1603 O O . GLY A 1 238 ? 123.972 111.878 103.149 1.00 114.18 238 GLY A O 1
ATOM 1604 N N . VAL A 1 239 ? 122.898 112.373 105.069 1.00 117.35 239 VAL A N 1
ATOM 1605 C CA . VAL A 1 239 ? 123.385 111.177 105.746 1.00 117.35 239 VAL A CA 1
ATOM 1606 C C . VAL A 1 239 ? 122.747 109.952 105.107 1.00 117.35 239 VAL A C 1
ATOM 1607 O O . VAL A 1 239 ? 121.525 109.892 104.919 1.00 117.35 239 VAL A O 1
ATOM 1611 N N . ARG A 1 240 ? 123.576 108.975 104.749 1.00 126.59 240 ARG A N 1
ATOM 1612 C CA . ARG A 1 240 ? 123.094 107.763 104.095 1.00 126.59 240 ARG A CA 1
ATOM 1613 C C . ARG A 1 240 ? 123.963 106.596 104.534 1.00 126.59 240 ARG A C 1
ATOM 1614 O O . ARG A 1 240 ? 125.162 106.574 104.240 1.00 126.59 240 ARG A O 1
ATOM 1616 N N . SER A 1 241 ? 123.353 105.643 105.243 1.00 130.78 241 SER A N 1
ATOM 1617 C CA . SER A 1 241 ? 124.019 104.437 105.728 1.00 130.78 241 SER A CA 1
ATOM 1618 C C . SER A 1 241 ? 125.147 104.753 106.705 1.00 130.78 241 SER A C 1
ATOM 1619 O O . SER A 1 241 ? 125.449 105.921 106.971 1.00 130.78 241 SER A O 1
ATOM 1622 N N . THR A 1 242 ? 125.770 103.709 107.246 1.00 131.43 242 THR A N 1
ATOM 1623 C CA . THR A 1 242 ? 126.823 103.841 108.246 1.00 131.43 242 THR A CA 1
ATOM 1624 C C . THR A 1 242 ? 127.863 102.758 107.988 1.00 131.43 242 THR A C 1
ATOM 1625 O O . THR A 1 242 ? 127.779 102.006 107.014 1.00 131.43 242 THR A O 1
ATOM 1629 N N . GLY A 1 243 ? 128.851 102.684 108.877 1.00 132.76 243 GLY A N 1
ATOM 1630 C CA . GLY A 1 243 ? 129.888 101.678 108.771 1.00 132.76 243 GLY A CA 1
ATOM 1631 C C . GLY A 1 243 ? 129.598 100.426 109.573 1.00 132.76 243 GLY A C 1
ATOM 1632 O O . GLY A 1 243 ? 129.670 99.312 109.045 1.00 132.76 243 GLY A O 1
ATOM 1633 N N . LYS A 1 244 ? 129.264 100.596 110.856 1.00 130.70 244 LYS A N 1
ATOM 1634 C CA . LYS A 1 244 ? 128.983 99.472 111.741 1.00 130.70 244 LYS A CA 1
ATOM 1635 C C . LYS A 1 244 ? 127.647 99.631 112.458 1.00 130.70 244 LYS A C 1
ATOM 1636 O O . LYS A 1 244 ? 127.460 99.069 113.541 1.00 130.70 244 LYS A O 1
ATOM 1642 N N . VAL A 1 245 ? 126.719 100.391 111.882 1.00 126.32 245 VAL A N 1
ATOM 1643 C CA . VAL A 1 245 ? 125.395 100.575 112.465 1.00 126.32 245 VAL A CA 1
ATOM 1644 C C . VAL A 1 245 ? 124.286 100.079 111.546 1.00 126.32 245 VAL A C 1
ATOM 1645 O O . VAL A 1 245 ? 123.146 99.907 112.009 1.00 126.32 245 VAL A O 1
ATOM 1649 N N . VAL A 1 246 ? 124.579 99.814 110.270 1.00 124.32 246 VAL A N 1
ATOM 1650 C CA . VAL A 1 246 ? 123.557 99.299 109.364 1.00 124.32 246 VAL A CA 1
ATOM 1651 C C . VAL A 1 246 ? 123.124 97.898 109.777 1.00 124.32 246 VAL A C 1
ATOM 1652 O O . VAL A 1 246 ? 121.944 97.548 109.672 1.00 124.32 246 VAL A O 1
ATOM 1656 N N . TYR A 1 247 ? 124.057 97.076 110.259 1.00 125.93 247 TYR A N 1
ATOM 1657 C CA . TYR A 1 247 ? 123.690 95.729 110.679 1.00 125.93 247 TYR A CA 1
ATOM 1658 C C . TYR A 1 247 ? 122.906 95.719 111.983 1.00 125.93 247 TYR A C 1
ATOM 1659 O O . TYR A 1 247 ? 122.429 94.656 112.393 1.00 125.93 247 TYR A O 1
ATOM 1668 N N . PHE A 1 248 ? 122.773 96.866 112.648 1.00 118.73 248 PHE A N 1
ATOM 1669 C CA . PHE A 1 248 ? 121.823 97.025 113.740 1.00 118.73 248 PHE A CA 1
ATOM 1670 C C . PHE A 1 248 ? 120.503 97.615 113.260 1.00 118.73 248 PHE A C 1
ATOM 1671 O O . PHE A 1 248 ? 119.433 97.129 113.634 1.00 118.73 248 PHE A O 1
ATOM 1679 N N . THR A 1 249 ? 120.564 98.654 112.423 1.00 116.66 249 THR A N 1
ATOM 1680 C CA . THR A 1 249 ? 119.347 99.329 111.983 1.00 116.66 249 THR A CA 1
ATOM 1681 C C . THR A 1 249 ? 118.493 98.444 111.085 1.00 116.66 249 THR A C 1
ATOM 1682 O O . THR A 1 249 ? 117.262 98.557 111.102 1.00 116.66 249 THR A O 1
ATOM 1686 N N . ALA A 1 250 ? 119.112 97.570 110.291 1.00 112.29 250 ALA A N 1
ATOM 1687 C CA . ALA A 1 250 ? 118.363 96.692 109.404 1.00 112.29 250 ALA A CA 1
ATOM 1688 C C . ALA A 1 250 ? 118.013 95.353 110.035 1.00 112.29 250 ALA A C 1
ATOM 1689 O O . ALA A 1 250 ? 117.276 94.574 109.423 1.00 112.29 250 ALA A O 1
ATOM 1691 N N . THR A 1 251 ? 118.518 95.063 111.234 1.00 105.94 251 THR A N 1
ATOM 1692 C CA . THR A 1 251 ? 118.243 93.789 111.883 1.00 105.94 251 THR A CA 1
ATOM 1693 C C . THR A 1 251 ? 117.416 93.918 113.154 1.00 105.94 251 THR A C 1
ATOM 1694 O O . THR A 1 251 ? 116.818 92.926 113.585 1.00 105.94 251 THR A O 1
ATOM 1698 N N . PHE A 1 252 ? 117.378 95.103 113.774 1.00 95.43 252 PHE A N 1
ATOM 1699 C CA . PHE A 1 252 ? 116.525 95.286 114.947 1.00 95.43 252 PHE A CA 1
ATOM 1700 C C . PHE A 1 252 ? 115.045 95.119 114.623 1.00 95.43 252 PHE A C 1
ATOM 1701 O O . PHE A 1 252 ? 114.339 94.447 115.398 1.00 95.43 252 PHE A O 1
ATOM 1709 N N . PRO A 1 253 ? 114.500 95.702 113.542 1.00 93.53 253 PRO A N 1
ATOM 1710 C CA . PRO A 1 253 ? 113.075 95.468 113.249 1.00 93.53 253 PRO A CA 1
ATOM 1711 C C . PRO A 1 253 ? 112.727 94.003 113.071 1.00 93.53 253 PRO A C 1
ATOM 1712 O O . PRO A 1 253 ? 111.657 93.569 113.510 1.00 93.53 253 PRO A O 1
ATOM 1716 N N . PHE A 1 254 ? 113.610 93.220 112.451 1.00 89.08 254 PHE A N 1
ATOM 1717 C CA . PHE A 1 254 ? 113.312 91.807 112.243 1.00 89.08 254 PHE A CA 1
ATOM 1718 C C . PHE A 1 254 ? 113.325 91.038 113.557 1.00 89.08 254 PHE A C 1
ATOM 1719 O O . PHE A 1 254 ? 112.488 90.154 113.772 1.00 89.08 254 PHE A O 1
ATOM 1727 N N . ALA A 1 255 ? 114.256 91.365 114.456 1.00 85.28 255 ALA A N 1
ATOM 1728 C CA . ALA A 1 255 ? 114.253 90.738 115.773 1.00 85.28 255 ALA A CA 1
ATOM 1729 C C . ALA A 1 255 ? 112.998 91.104 116.556 1.00 85.28 255 ALA A C 1
ATOM 1730 O O . ALA A 1 255 ? 112.399 90.247 117.219 1.00 85.28 255 ALA A O 1
ATOM 1732 N N . MET A 1 256 ? 112.580 92.371 116.487 1.00 83.99 256 MET A N 1
ATOM 1733 C CA . MET A 1 256 ? 111.348 92.779 117.157 1.00 83.99 256 MET A CA 1
ATOM 1734 C C . MET A 1 256 ? 110.136 92.054 116.583 1.00 83.99 256 MET A C 1
ATOM 1735 O O . MET A 1 256 ? 109.241 91.642 117.328 1.00 83.99 256 MET A O 1
ATOM 1740 N N . LEU A 1 257 ? 110.089 91.891 115.260 1.00 82.03 257 LEU A N 1
ATOM 1741 C CA . LEU A 1 257 ? 108.991 91.152 114.647 1.00 82.03 257 LEU A CA 1
ATOM 1742 C C . LEU A 1 257 ? 109.007 89.689 115.070 1.00 82.03 257 LEU A C 1
ATOM 1743 O O . LEU A 1 257 ? 107.949 89.081 115.265 1.00 82.03 257 LEU A O 1
ATOM 1748 N N . LEU A 1 258 ? 110.198 89.102 115.211 1.00 79.34 258 LEU A N 1
ATOM 1749 C CA . LEU A 1 258 ? 110.284 87.726 115.692 1.00 79.34 258 LEU A CA 1
ATOM 1750 C C . LEU A 1 258 ? 109.753 87.603 117.115 1.00 79.34 258 LEU A C 1
ATOM 1751 O O . LEU A 1 258 ? 109.017 86.660 117.432 1.00 79.34 258 LEU A O 1
ATOM 1756 N N . VAL A 1 259 ? 110.112 88.549 117.987 1.00 77.95 259 VAL A N 1
ATOM 1757 C CA . VAL A 1 259 ? 109.584 88.530 119.352 1.00 77.95 259 VAL A CA 1
ATOM 1758 C C . VAL A 1 259 ? 108.071 88.702 119.344 1.00 77.95 259 VAL A C 1
ATOM 1759 O O . VAL A 1 259 ? 107.352 88.048 120.111 1.00 77.95 259 VAL A O 1
ATOM 1763 N N . LEU A 1 260 ? 107.563 89.588 118.483 1.00 77.05 260 LEU A N 1
ATOM 1764 C CA . LEU A 1 260 ? 106.121 89.796 118.396 1.00 77.05 260 LEU A CA 1
ATOM 1765 C C . LEU A 1 260 ? 105.404 88.530 117.944 1.00 77.05 260 LEU A C 1
ATOM 1766 O O . LEU A 1 260 ? 104.345 88.185 118.479 1.00 77.05 260 LEU A O 1
ATOM 1771 N N . LEU A 1 261 ? 105.961 87.831 116.953 1.00 74.60 261 LEU A N 1
ATOM 1772 C CA . LEU A 1 261 ? 105.362 86.578 116.504 1.00 74.60 261 LEU A CA 1
ATOM 1773 C C . LEU A 1 261 ? 105.387 85.525 117.602 1.00 74.60 261 LEU A C 1
ATOM 1774 O O . LEU A 1 261 ? 104.409 84.792 117.795 1.00 74.60 261 LEU A O 1
ATOM 1779 N N . VAL A 1 262 ? 106.509 85.410 118.316 1.00 70.39 262 VAL A N 1
ATOM 1780 C CA . VAL A 1 262 ? 106.583 84.415 119.381 1.00 70.39 262 VAL A CA 1
ATOM 1781 C C . VAL A 1 262 ? 105.577 84.734 120.480 1.00 70.39 262 VAL A C 1
ATOM 1782 O O . VAL A 1 262 ? 104.966 83.825 121.056 1.00 70.39 262 VAL A O 1
ATOM 1786 N N . ARG A 1 263 ? 105.381 86.017 120.788 1.00 71.37 263 ARG A N 1
ATOM 1787 C CA . ARG A 1 263 ? 104.366 86.395 121.766 1.00 71.37 263 ARG A CA 1
ATOM 1788 C C . ARG A 1 263 ? 102.964 86.068 121.266 1.00 71.37 263 ARG A C 1
ATOM 1789 O O . ARG A 1 263 ? 102.143 85.516 122.007 1.00 71.37 263 ARG A O 1
ATOM 1797 N N . GLY A 1 264 ? 102.672 86.404 120.008 1.00 70.22 264 GLY A N 1
ATOM 1798 C CA . GLY A 1 264 ? 101.325 86.213 119.493 1.00 70.22 264 GLY A CA 1
ATOM 1799 C C . GLY A 1 264 ? 100.932 84.753 119.370 1.00 70.22 264 GLY A C 1
ATOM 1800 O O . GLY A 1 264 ? 99.829 84.361 119.760 1.00 70.22 264 GLY A O 1
ATOM 1801 N N . LEU A 1 265 ? 101.833 83.924 118.836 1.00 69.07 265 LEU A N 1
ATOM 1802 C CA . LEU A 1 265 ? 101.498 82.530 118.565 1.00 69.07 265 LEU A CA 1
ATOM 1803 C C . LEU A 1 265 ? 101.261 81.721 119.832 1.00 69.07 265 LEU A C 1
ATOM 1804 O O . LEU A 1 265 ? 100.684 80.633 119.755 1.00 69.07 265 LEU A O 1
ATOM 1809 N N . THR A 1 266 ? 101.686 82.223 120.991 1.00 70.74 266 THR A N 1
ATOM 1810 C CA . THR A 1 266 ? 101.567 81.504 122.251 1.00 70.74 266 THR A CA 1
ATOM 1811 C C . THR A 1 266 ? 100.391 81.985 123.096 1.00 70.74 266 THR A C 1
ATOM 1812 O O . THR A 1 266 ? 100.307 81.645 124.280 1.00 70.74 266 THR A O 1
ATOM 1816 N N . LEU A 1 267 ? 99.472 82.777 122.505 1.00 71.87 267 LEU A N 1
ATOM 1817 C CA . LEU A 1 267 ? 98.311 83.300 123.207 1.00 71.87 267 LEU A CA 1
ATOM 1818 C C . LEU A 1 267 ? 97.072 82.466 122.901 1.00 71.87 267 LEU A C 1
ATOM 1819 O O . LEU A 1 267 ? 96.932 81.933 121.796 1.00 71.87 267 LEU A O 1
ATOM 1824 N N . PRO A 1 268 ? 96.159 82.333 123.864 1.00 74.49 268 PRO A N 1
ATOM 1825 C CA . PRO A 1 268 ? 94.943 81.550 123.621 1.00 74.49 268 PRO A CA 1
ATOM 1826 C C . PRO A 1 268 ? 94.101 82.160 122.512 1.00 74.49 268 PRO A C 1
ATOM 1827 O O . PRO A 1 268 ? 94.054 83.378 122.333 1.00 74.49 268 PRO A O 1
ATOM 1831 N N . GLY A 1 269 ? 93.435 81.291 121.757 1.00 72.75 269 GLY A N 1
ATOM 1832 C CA . GLY A 1 269 ? 92.604 81.736 120.660 1.00 72.75 269 GLY A CA 1
ATOM 1833 C C . GLY A 1 269 ? 93.343 82.105 119.399 1.00 72.75 269 GLY A C 1
ATOM 1834 O O . GLY A 1 269 ? 92.726 82.644 118.476 1.00 72.75 269 GLY A O 1
ATOM 1835 N N . ALA A 1 270 ? 94.648 81.842 119.329 1.00 69.99 270 ALA A N 1
ATOM 1836 C CA . ALA A 1 270 ? 95.392 82.135 118.111 1.00 69.99 270 ALA A CA 1
ATOM 1837 C C . ALA A 1 270 ? 94.991 81.211 116.971 1.00 69.99 270 ALA A C 1
ATOM 1838 O O . ALA A 1 270 ? 95.068 81.604 115.801 1.00 69.99 270 ALA A O 1
ATOM 1840 N N . GLY A 1 271 ? 94.567 79.985 117.286 1.00 69.89 271 GLY A N 1
ATOM 1841 C CA . GLY A 1 271 ? 94.149 79.066 116.240 1.00 69.89 271 GLY A CA 1
ATOM 1842 C C . GLY A 1 271 ? 92.937 79.561 115.475 1.00 69.89 271 GLY A C 1
ATOM 1843 O O . GLY A 1 271 ? 92.878 79.449 114.248 1.00 69.89 271 GLY A O 1
ATOM 1844 N N . ALA A 1 272 ? 91.955 80.116 116.189 1.00 69.59 272 ALA A N 1
ATOM 1845 C CA . ALA A 1 272 ? 90.779 80.672 115.529 1.00 69.59 272 ALA A CA 1
ATOM 1846 C C . ALA A 1 272 ? 91.158 81.843 114.631 1.00 69.59 272 ALA A C 1
ATOM 1847 O O . ALA A 1 272 ? 90.637 81.982 113.519 1.00 69.59 272 ALA A O 1
ATOM 1849 N N . GLY A 1 273 ? 92.067 82.700 115.099 1.00 67.92 273 GLY A N 1
ATOM 1850 C CA . GLY A 1 273 ? 92.527 83.801 114.269 1.00 67.92 273 GLY A CA 1
ATOM 1851 C C . GLY A 1 273 ? 93.253 83.331 113.024 1.00 67.92 273 GLY A C 1
ATOM 1852 O O . GLY A 1 273 ? 93.070 83.888 111.940 1.00 67.92 273 GLY A O 1
ATOM 1853 N N . ILE A 1 274 ? 94.083 82.294 113.159 1.00 69.72 274 ILE A N 1
ATOM 1854 C CA . ILE A 1 274 ? 94.791 81.750 112.002 1.00 69.72 274 ILE A CA 1
ATOM 1855 C C . ILE A 1 274 ? 93.807 81.142 111.008 1.00 69.72 274 ILE A C 1
ATOM 1856 O O . ILE A 1 274 ? 93.941 81.317 109.790 1.00 69.72 274 ILE A O 1
ATOM 1861 N N . LYS A 1 275 ? 92.807 80.414 111.511 1.00 72.35 275 LYS A N 1
ATOM 1862 C CA . LYS A 1 275 ? 91.798 79.827 110.635 1.00 72.35 275 LYS A CA 1
ATOM 1863 C C . LYS A 1 275 ? 90.997 80.906 109.915 1.00 72.35 275 LYS A C 1
ATOM 1864 O O . LYS A 1 275 ? 90.663 80.761 108.734 1.00 72.35 275 LYS A O 1
ATOM 1870 N N . PHE A 1 276 ? 90.672 81.992 110.618 1.00 68.70 276 PHE A N 1
ATOM 1871 C CA . PHE A 1 276 ? 90.010 83.132 109.993 1.00 68.70 276 PHE A CA 1
ATOM 1872 C C . PHE A 1 276 ? 90.893 83.755 108.919 1.00 68.70 276 PHE A C 1
ATOM 1873 O O . PHE A 1 276 ? 90.405 84.169 107.862 1.00 68.70 276 PHE A O 1
ATOM 1881 N N . TYR A 1 277 ? 92.197 83.828 109.178 1.00 66.97 277 TYR A N 1
ATOM 1882 C CA . TYR A 1 277 ? 93.142 84.453 108.263 1.00 66.97 277 TYR A CA 1
ATOM 1883 C C . TYR A 1 277 ? 93.449 83.599 107.038 1.00 66.97 277 TYR A C 1
ATOM 1884 O O . TYR A 1 277 ? 93.817 84.152 105.997 1.00 66.97 277 TYR A O 1
ATOM 1893 N N . LEU A 1 278 ? 93.296 82.277 107.124 1.00 71.88 278 LEU A N 1
ATOM 1894 C CA . LEU A 1 278 ? 93.679 81.377 106.040 1.00 71.88 278 LEU A CA 1
ATOM 1895 C C . LEU A 1 278 ? 92.501 80.849 105.232 1.00 71.88 278 LEU A C 1
ATOM 1896 O O . LEU A 1 278 ? 92.489 80.983 104.005 1.00 71.88 278 LEU A O 1
ATOM 1901 N N . TYR A 1 279 ? 91.514 80.243 105.883 1.00 79.42 279 TYR A N 1
ATOM 1902 C CA . TYR A 1 279 ? 90.436 79.574 105.163 1.00 79.42 279 TYR A CA 1
ATOM 1903 C C . TYR A 1 279 ? 89.547 80.597 104.461 1.00 79.42 279 TYR A C 1
ATOM 1904 O O . TYR A 1 279 ? 89.057 81.532 105.108 1.00 79.42 279 TYR A O 1
ATOM 1913 N N . PRO A 1 280 ? 89.303 80.454 103.155 1.00 81.85 280 PRO A N 1
ATOM 1914 C CA . PRO A 1 280 ? 88.537 81.474 102.430 1.00 81.85 280 PRO A CA 1
ATOM 1915 C C . PRO A 1 280 ? 87.041 81.203 102.374 1.00 81.85 280 PRO A C 1
ATOM 1916 O O . PRO A 1 280 ? 86.596 80.058 102.501 1.00 81.85 280 PRO A O 1
ATOM 1920 N N . ASP A 1 281 ? 86.259 82.265 102.185 1.00 91.35 281 ASP A N 1
ATOM 1921 C CA . ASP A 1 281 ? 84.824 82.169 101.943 1.00 91.35 281 ASP A CA 1
ATOM 1922 C C . ASP A 1 281 ? 84.562 82.477 100.474 1.00 91.35 281 ASP A C 1
ATOM 1923 O O . ASP A 1 281 ? 84.814 83.598 100.018 1.00 91.35 281 ASP A O 1
ATOM 1928 N N . ILE A 1 282 ? 84.051 81.486 99.740 1.00 93.81 282 ILE A N 1
ATOM 1929 C CA . ILE A 1 282 ? 83.918 81.618 98.293 1.00 93.81 282 ILE A CA 1
ATOM 1930 C C . ILE A 1 282 ? 82.856 82.635 97.895 1.00 93.81 282 ILE A C 1
ATOM 1931 O O . ILE A 1 282 ? 82.899 83.159 96.776 1.00 93.81 282 ILE A O 1
ATOM 1936 N N . THR A 1 283 ? 81.897 82.928 98.777 1.00 92.63 283 THR A N 1
ATOM 1937 C CA . THR A 1 283 ? 80.845 83.882 98.437 1.00 92.63 283 THR A CA 1
ATOM 1938 C C . THR A 1 283 ? 81.408 85.283 98.236 1.00 92.63 283 THR A C 1
ATOM 1939 O O . THR A 1 283 ? 80.979 86.009 97.331 1.00 92.63 283 THR A O 1
ATOM 1943 N N . ARG A 1 284 ? 82.377 85.678 99.065 1.00 89.16 284 ARG A N 1
ATOM 1944 C CA . ARG A 1 284 ? 82.918 87.031 99.000 1.00 89.16 284 ARG A CA 1
ATOM 1945 C C . ARG A 1 284 ? 83.662 87.290 97.696 1.00 89.16 284 ARG A C 1
ATOM 1946 O O . ARG A 1 284 ? 83.881 88.452 97.339 1.00 89.16 284 ARG A O 1
ATOM 1954 N N . LEU A 1 285 ? 84.027 86.237 96.961 1.00 88.14 285 LEU A N 1
ATOM 1955 C CA . LEU A 1 285 ? 84.749 86.410 95.705 1.00 88.14 285 LEU A CA 1
ATOM 1956 C C . LEU A 1 285 ? 83.921 87.128 94.648 1.00 88.14 285 LEU A C 1
ATOM 1957 O O . LEU A 1 285 ? 84.487 87.623 93.669 1.00 88.14 285 LEU A O 1
ATOM 1962 N N . GLU A 1 286 ? 82.602 87.194 94.820 1.00 91.65 286 GLU A N 1
ATOM 1963 C CA . GLU A 1 286 ? 81.726 87.852 93.862 1.00 91.65 286 GLU A CA 1
ATOM 1964 C C . GLU A 1 286 ? 81.613 89.354 94.088 1.00 91.65 286 GLU A C 1
ATOM 1965 O O . GLU A 1 286 ? 81.007 90.044 93.262 1.00 91.65 286 GLU A O 1
ATOM 1971 N N . ASP A 1 287 ? 82.175 89.872 95.180 1.00 85.69 287 ASP A N 1
ATOM 1972 C CA . ASP A 1 287 ? 82.165 91.297 95.496 1.00 85.69 287 ASP A CA 1
ATOM 1973 C C . ASP A 1 287 ? 83.401 91.969 94.912 1.00 85.69 287 ASP A C 1
ATOM 1974 O O . ASP A 1 287 ? 84.521 91.511 95.161 1.00 85.69 287 ASP A O 1
ATOM 1979 N N . PRO A 1 288 ? 83.238 93.031 94.122 1.00 79.93 288 PRO A N 1
ATOM 1980 C CA . PRO A 1 288 ? 84.411 93.706 93.541 1.00 79.93 288 PRO A CA 1
ATOM 1981 C C . PRO A 1 288 ? 85.392 94.231 94.575 1.00 79.93 288 PRO A C 1
ATOM 1982 O O . PRO A 1 288 ? 86.576 94.406 94.253 1.00 79.93 288 PRO A O 1
ATOM 1986 N N . GLN A 1 289 ? 84.929 94.506 95.796 1.00 77.40 289 GLN A N 1
ATOM 1987 C CA . GLN A 1 289 ? 85.755 95.200 96.778 1.00 77.40 289 GLN A CA 1
ATOM 1988 C C . GLN A 1 289 ? 86.987 94.386 97.153 1.00 77.40 289 GLN A C 1
ATOM 1989 O O . GLN A 1 289 ? 88.094 94.927 97.246 1.00 77.40 289 GLN A O 1
ATOM 1995 N N . VAL A 1 290 ? 86.814 93.083 97.387 1.00 72.43 290 VAL A N 1
ATOM 1996 C CA . VAL A 1 290 ? 87.948 92.253 97.781 1.00 72.43 290 VAL A CA 1
ATOM 1997 C C . VAL A 1 290 ? 88.968 92.172 96.652 1.00 72.43 290 VAL A C 1
ATOM 1998 O O . VAL A 1 290 ? 90.180 92.276 96.880 1.00 72.43 290 VAL A O 1
ATOM 2002 N N . TRP A 1 291 ? 88.495 92.017 95.415 1.00 71.90 291 TRP A N 1
ATOM 2003 C CA . TRP A 1 291 ? 89.404 91.924 94.281 1.00 71.90 291 TRP A CA 1
ATOM 2004 C C . TRP A 1 291 ? 90.155 93.226 94.052 1.00 71.90 291 TRP A C 1
ATOM 2005 O O . TRP A 1 291 ? 91.315 93.200 93.629 1.00 71.90 291 TRP A O 1
ATOM 2016 N N . ILE A 1 292 ? 89.522 94.370 94.316 1.00 71.41 292 ILE A N 1
ATOM 2017 C CA . ILE A 1 292 ? 90.195 95.643 94.082 1.00 71.41 292 ILE A CA 1
ATOM 2018 C C . ILE A 1 292 ? 91.073 96.079 95.252 1.00 71.41 292 ILE A C 1
ATOM 2019 O O . ILE A 1 292 ? 92.013 96.860 95.048 1.00 71.41 292 ILE A O 1
ATOM 2024 N N . ASP A 1 293 ? 90.810 95.597 96.466 1.00 69.92 293 ASP A N 1
ATOM 2025 C CA . ASP A 1 293 ? 91.655 95.928 97.603 1.00 69.92 293 ASP A CA 1
ATOM 2026 C C . ASP A 1 293 ? 92.709 94.865 97.891 1.00 69.92 293 ASP A C 1
ATOM 2027 O O . ASP A 1 293 ? 93.534 95.055 98.789 1.00 69.92 293 ASP A O 1
ATOM 2032 N N . ALA A 1 294 ? 92.697 93.749 97.161 1.00 65.54 294 ALA A N 1
ATOM 2033 C CA . ALA A 1 294 ? 93.792 92.792 97.253 1.00 65.54 294 ALA A CA 1
ATOM 2034 C C . ALA A 1 294 ? 94.886 93.067 96.231 1.00 65.54 294 ALA A C 1
ATOM 2035 O O . ALA A 1 294 ? 96.068 92.868 96.524 1.00 65.54 294 ALA A O 1
ATOM 2037 N N . GLY A 1 295 ? 94.517 93.521 95.037 1.00 64.11 295 GLY A N 1
ATOM 2038 C CA . GLY A 1 295 ? 95.502 93.823 94.019 1.00 64.11 295 GLY A CA 1
ATOM 2039 C C . GLY A 1 295 ? 96.217 95.141 94.187 1.00 64.11 295 GLY A C 1
ATOM 2040 O O . GLY A 1 295 ? 97.217 95.377 93.503 1.00 64.11 295 GLY A O 1
ATOM 2041 N N . THR A 1 296 ? 95.734 96.005 95.078 1.00 63.76 296 THR A N 1
ATOM 2042 C CA . THR A 1 296 ? 96.389 97.276 95.352 1.00 63.76 296 THR A CA 1
ATOM 2043 C C . THR A 1 296 ? 97.237 97.252 96.612 1.00 63.76 296 THR A C 1
ATOM 2044 O O . THR A 1 296 ? 98.146 98.078 96.743 1.00 63.76 296 THR A O 1
ATOM 2048 N N . GLN A 1 297 ? 96.974 96.323 97.533 1.00 63.55 297 GLN A N 1
ATOM 2049 C CA . GLN A 1 297 ? 97.843 96.176 98.694 1.00 63.55 297 GLN A CA 1
ATOM 2050 C C . GLN A 1 297 ? 99.256 95.805 98.268 1.00 63.55 297 GLN A C 1
ATOM 2051 O O . GLN A 1 297 ? 100.235 96.302 98.835 1.00 63.55 297 GLN A O 1
ATOM 2057 N N . ILE A 1 298 ? 99.381 94.938 97.262 1.00 63.78 298 ILE A N 1
ATOM 2058 C CA . ILE A 1 298 ? 100.694 94.576 96.740 1.00 63.78 298 ILE A CA 1
ATOM 2059 C C . ILE A 1 298 ? 101.357 95.766 96.064 1.00 63.78 298 ILE A C 1
ATOM 2060 O O . ILE A 1 298 ? 102.545 96.033 96.277 1.00 63.78 298 ILE A O 1
ATOM 2065 N N . PHE A 1 299 ? 100.609 96.495 95.238 1.00 64.32 299 PHE A N 1
ATOM 2066 C CA . PHE A 1 299 ? 101.170 97.655 94.558 1.00 64.32 299 PHE A CA 1
ATOM 2067 C C . PHE A 1 299 ? 101.617 98.723 95.546 1.00 64.32 299 PHE A C 1
ATOM 2068 O O . PHE A 1 299 ? 102.557 99.470 95.257 1.00 64.32 299 PHE A O 1
ATOM 2076 N N . PHE A 1 300 ? 100.956 98.813 96.700 1.00 63.03 300 PHE A N 1
ATOM 2077 C CA . PHE A 1 300 ? 101.385 99.722 97.754 1.00 63.03 300 PHE A CA 1
ATOM 2078 C C . PHE A 1 300 ? 102.621 99.197 98.479 1.00 63.03 300 PHE A C 1
ATOM 2079 O O . PHE A 1 300 ? 103.547 99.964 98.760 1.00 63.03 300 PHE A O 1
ATOM 2087 N N . SER A 1 301 ? 102.648 97.910 98.810 1.00 64.27 301 SER A N 1
ATOM 2088 C CA . SER A 1 301 ? 103.769 97.361 99.583 1.00 64.27 301 SER A CA 1
ATOM 2089 C C . SER A 1 301 ? 105.080 97.327 98.810 1.00 64.27 301 SER A C 1
ATOM 2090 O O . SER A 1 301 ? 106.142 97.558 99.385 1.00 64.27 301 SER A O 1
ATOM 2093 N N . TYR A 1 302 ? 105.015 97.042 97.516 1.00 70.67 302 TYR A N 1
ATOM 2094 C CA . TYR A 1 302 ? 106.218 96.933 96.706 1.00 70.67 302 TYR A CA 1
ATOM 2095 C C . TYR A 1 302 ? 106.672 98.275 96.151 1.00 70.67 302 TYR A C 1
ATOM 2096 O O . TYR A 1 302 ? 107.600 98.311 95.338 1.00 70.67 302 TYR A O 1
ATOM 2105 N N . ALA A 1 303 ? 106.033 99.372 96.569 1.00 71.31 303 ALA A N 1
ATOM 2106 C CA . ALA A 1 303 ? 106.392 100.725 96.140 1.00 71.31 303 ALA A CA 1
ATOM 2107 C C . ALA A 1 303 ? 106.349 100.860 94.622 1.00 71.31 303 ALA A C 1
ATOM 2108 O O . ALA A 1 303 ? 107.181 101.536 94.015 1.00 71.31 303 ALA A O 1
ATOM 2110 N N . ILE A 1 304 ? 105.367 100.223 94.008 1.00 71.98 304 ILE A N 1
ATOM 2111 C CA . ILE A 1 304 ? 105.231 100.234 92.558 1.00 71.98 304 ILE A CA 1
ATOM 2112 C C . ILE A 1 304 ? 104.524 101.510 92.120 1.00 71.98 304 ILE A C 1
ATOM 2113 O O . ILE A 1 304 ? 103.647 102.034 92.817 1.00 71.98 304 ILE A O 1
ATOM 2118 N N . CYS A 1 305 ? 104.928 102.026 90.957 1.00 76.48 305 CYS A N 1
ATOM 2119 C CA . CYS A 1 305 ? 104.311 103.192 90.328 1.00 76.48 305 CYS A CA 1
ATOM 2120 C C . CYS A 1 305 ? 104.463 104.458 91.166 1.00 76.48 305 CYS A C 1
ATOM 2121 O O . CYS A 1 305 ? 103.598 105.335 91.139 1.00 76.48 305 CYS A O 1
ATOM 2124 N N . LEU A 1 306 ? 105.563 104.569 91.909 1.00 74.70 306 LEU A N 1
ATOM 2125 C CA . LEU A 1 306 ? 105.869 105.770 92.670 1.00 74.70 306 LEU A CA 1
ATOM 2126 C C . LEU A 1 306 ? 107.060 106.541 92.125 1.00 74.70 306 LEU A C 1
ATOM 2127 O O . LEU A 1 306 ? 107.265 107.692 92.525 1.00 74.70 306 LEU A O 1
ATOM 2132 N N . GLY A 1 307 ? 107.845 105.947 91.231 1.00 81.82 307 GLY A N 1
ATOM 2133 C CA . GLY A 1 307 ? 109.066 106.559 90.759 1.00 81.82 307 GLY A CA 1
ATOM 2134 C C . GLY A 1 307 ? 110.262 106.355 91.659 1.00 81.82 307 GLY A C 1
ATOM 2135 O O . GLY A 1 307 ? 111.363 106.796 91.308 1.00 81.82 307 GLY A O 1
ATOM 2136 N N . ALA A 1 308 ? 110.084 105.704 92.810 1.00 84.48 308 ALA A N 1
ATOM 2137 C CA . ALA A 1 308 ? 111.203 105.468 93.714 1.00 84.48 308 ALA A CA 1
ATOM 2138 C C . ALA A 1 308 ? 112.114 104.360 93.202 1.00 84.48 308 ALA A C 1
ATOM 2139 O O . ALA A 1 308 ? 113.342 104.470 93.291 1.00 84.48 308 ALA A O 1
ATOM 2141 N N . MET A 1 309 ? 111.536 103.283 92.667 1.00 86.58 309 MET A N 1
ATOM 2142 C CA . MET A 1 309 ? 112.336 102.137 92.247 1.00 86.58 309 MET A CA 1
ATOM 2143 C C . MET A 1 309 ? 113.095 102.416 90.956 1.00 86.58 309 MET A C 1
ATOM 2144 O O . MET A 1 309 ? 114.254 102.005 90.812 1.00 86.58 309 MET A O 1
ATOM 2149 N N . THR A 1 310 ? 112.460 103.103 90.007 1.00 86.47 310 THR A N 1
ATOM 2150 C CA . THR A 1 310 ? 113.133 103.452 88.764 1.00 86.47 310 THR A CA 1
ATOM 2151 C C . THR A 1 310 ? 114.282 104.425 88.980 1.00 86.47 310 THR A C 1
ATOM 2152 O O . THR A 1 310 ? 115.105 104.594 88.075 1.00 86.47 310 THR A O 1
ATOM 2156 N N . SER A 1 311 ? 114.353 105.067 90.145 1.00 86.68 311 SER A N 1
ATOM 2157 C CA . SER A 1 311 ? 115.483 105.904 90.527 1.00 86.68 311 SER A CA 1
ATOM 2158 C C . SER A 1 311 ? 116.495 105.162 91.387 1.00 86.68 311 SER A C 1
ATOM 2159 O O . SER A 1 311 ? 117.698 105.407 91.267 1.00 86.68 311 SER A O 1
ATOM 2162 N N . LEU A 1 312 ? 116.031 104.259 92.253 1.00 87.11 312 LEU A N 1
ATOM 2163 C CA . LEU A 1 312 ? 116.950 103.442 93.039 1.00 87.11 312 LEU A CA 1
ATOM 2164 C C . LEU A 1 312 ? 117.790 102.544 92.142 1.00 87.11 312 LEU A C 1
ATOM 2165 O O . LEU A 1 312 ? 118.982 102.339 92.396 1.00 87.11 312 LEU A O 1
ATOM 2170 N N . GLY A 1 313 ? 117.189 101.999 91.091 1.00 87.36 313 GLY A N 1
ATOM 2171 C CA . GLY A 1 313 ? 117.944 101.173 90.175 1.00 87.36 313 GLY A CA 1
ATOM 2172 C C . GLY A 1 313 ? 118.792 101.926 89.180 1.00 87.36 313 GLY A C 1
ATOM 2173 O O . GLY A 1 313 ? 119.487 101.301 88.376 1.00 87.36 313 GLY A O 1
ATOM 2174 N N . SER A 1 314 ? 118.759 103.259 89.211 1.00 92.59 314 SER A N 1
ATOM 2175 C CA . SER A 1 314 ? 119.480 104.053 88.221 1.00 92.59 314 SER A CA 1
ATOM 2176 C C . SER A 1 314 ? 120.980 104.096 88.494 1.00 92.59 314 SER A C 1
ATOM 2177 O O . SER A 1 314 ? 121.782 104.123 87.554 1.00 92.59 314 SER A O 1
ATOM 2180 N N . TYR A 1 315 ? 121.381 104.102 89.767 1.00 94.73 315 TYR A N 1
ATOM 2181 C CA . TYR A 1 315 ? 122.791 104.251 90.108 1.00 94.73 315 TYR A CA 1
ATOM 2182 C C . TYR A 1 315 ? 123.592 102.967 89.940 1.00 94.73 315 TYR A C 1
ATOM 2183 O O . TYR A 1 315 ? 124.813 102.999 90.125 1.00 94.73 315 TYR A O 1
ATOM 2192 N N . ASN A 1 316 ? 122.952 101.849 89.606 1.00 94.48 316 ASN A N 1
ATOM 2193 C CA . ASN A 1 316 ? 123.665 100.587 89.485 1.00 94.48 316 ASN A CA 1
ATOM 2194 C C . ASN A 1 316 ? 124.640 100.620 88.311 1.00 94.48 316 ASN A C 1
ATOM 2195 O O . ASN A 1 316 ? 124.528 101.428 87.386 1.00 94.48 316 ASN A O 1
ATOM 2200 N N . LYS A 1 317 ? 125.618 99.722 88.369 1.00 94.31 317 LYS A N 1
ATOM 2201 C CA . LYS A 1 317 ? 126.526 99.512 87.255 1.00 94.31 317 LYS A CA 1
ATOM 2202 C C . LYS A 1 317 ? 125.797 98.817 86.111 1.00 94.31 317 LYS A C 1
ATOM 2203 O O . LYS A 1 317 ? 124.888 98.010 86.325 1.00 94.31 317 LYS A O 1
ATOM 2209 N N . TYR A 1 318 ? 126.204 99.148 84.884 1.00 94.48 318 TYR A N 1
ATOM 2210 C CA . TYR A 1 318 ? 125.544 98.608 83.699 1.00 94.48 318 TYR A CA 1
ATOM 2211 C C . TYR A 1 318 ? 125.617 97.086 83.665 1.00 94.48 318 TYR A C 1
ATOM 2212 O O . TYR A 1 318 ? 124.607 96.410 83.442 1.00 94.48 318 TYR A O 1
ATOM 2221 N N . LYS A 1 319 ? 126.805 96.528 83.893 1.00 92.94 319 LYS A N 1
ATOM 2222 C CA . LYS A 1 319 ? 127.007 95.081 83.834 1.00 92.94 319 LYS A CA 1
ATOM 2223 C C . LYS A 1 319 ? 126.897 94.477 85.237 1.00 92.94 319 LYS A C 1
ATOM 2224 O O . LYS A 1 319 ? 127.878 94.098 85.875 1.00 92.94 319 LYS A O 1
ATOM 2230 N N . TYR A 1 320 ? 125.660 94.409 85.720 1.00 91.50 320 TYR A N 1
ATOM 2231 C CA . TYR A 1 320 ? 125.357 93.925 87.059 1.00 91.50 320 TYR A CA 1
ATOM 2232 C C . TYR A 1 320 ? 124.129 93.028 87.004 1.00 91.50 320 TYR A C 1
ATOM 2233 O O . TYR A 1 320 ? 123.173 93.321 86.279 1.00 91.50 320 TYR A O 1
ATOM 2242 N N . ASN A 1 321 ? 124.161 91.938 87.766 1.00 90.17 321 ASN A N 1
ATOM 2243 C CA . ASN A 1 321 ? 123.081 90.952 87.787 1.00 90.17 321 ASN A CA 1
ATOM 2244 C C . ASN A 1 321 ? 122.043 91.374 88.817 1.00 90.17 321 ASN A C 1
ATOM 2245 O O . ASN A 1 321 ? 122.244 91.211 90.022 1.00 90.17 321 ASN A O 1
ATOM 2250 N N . SER A 1 322 ? 120.917 91.912 88.345 1.00 88.32 322 SER A N 1
ATOM 2251 C CA . SER A 1 322 ? 119.868 92.393 89.235 1.00 88.32 322 SER A CA 1
ATOM 2252 C C . SER A 1 322 ? 118.675 91.450 89.334 1.00 88.32 322 SER A C 1
ATOM 2253 O O . SER A 1 322 ? 117.819 91.653 90.201 1.00 88.32 322 SER A O 1
ATOM 2256 N N . TYR A 1 323 ? 118.599 90.432 88.475 1.00 86.31 323 TYR A N 1
ATOM 2257 C CA . TYR A 1 323 ? 117.470 89.506 88.507 1.00 86.31 323 TYR A CA 1
ATOM 2258 C C . TYR A 1 323 ? 117.418 88.750 89.828 1.00 86.31 323 TYR A C 1
ATOM 2259 O O . TYR A 1 323 ? 116.366 88.672 90.476 1.00 86.31 323 TYR A O 1
ATOM 2268 N N . ARG A 1 324 ? 118.547 88.167 90.213 1.00 88.79 324 ARG A N 1
ATOM 2269 C CA . ARG A 1 324 ? 118.604 87.402 91.452 1.00 88.79 324 ARG A CA 1
ATOM 2270 C C . ARG A 1 324 ? 118.191 88.269 92.621 1.00 88.79 324 ARG A C 1
ATOM 2271 O O . ARG A 1 324 ? 117.385 87.859 93.450 1.00 88.79 324 ARG A O 1
ATOM 2279 N N . ASP A 1 325 ? 118.746 89.473 92.691 1.00 87.99 325 ASP A N 1
ATOM 2280 C CA . ASP A 1 325 ? 118.429 90.372 93.792 1.00 87.99 325 ASP A CA 1
ATOM 2281 C C . ASP A 1 325 ? 116.963 90.771 93.806 1.00 87.99 325 ASP A C 1
ATOM 2282 O O . ASP A 1 325 ? 116.339 90.787 94.859 1.00 87.99 325 ASP A O 1
ATOM 2287 N N . CYS A 1 326 ? 116.406 91.069 92.638 1.00 86.72 326 CYS A N 1
ATOM 2288 C CA . CYS A 1 326 ? 115.000 91.439 92.564 1.00 86.72 326 CYS A CA 1
ATOM 2289 C C . CYS A 1 326 ? 114.138 90.300 93.073 1.00 86.72 326 CYS A C 1
ATOM 2290 O O . CYS A 1 326 ? 113.120 90.526 93.728 1.00 86.72 326 CYS A O 1
ATOM 2293 N N . MET A 1 327 ? 114.548 89.072 92.773 1.00 87.44 327 MET A N 1
ATOM 2294 C CA . MET A 1 327 ? 113.778 87.916 93.222 1.00 87.44 327 MET A CA 1
ATOM 2295 C C . MET A 1 327 ? 113.907 87.717 94.727 1.00 87.44 327 MET A C 1
ATOM 2296 O O . MET A 1 327 ? 112.903 87.505 95.422 1.00 87.44 327 MET A O 1
ATOM 2301 N N . LEU A 1 328 ? 115.131 87.803 95.253 1.00 85.71 328 LEU A N 1
ATOM 2302 C CA . LEU A 1 328 ? 115.335 87.599 96.685 1.00 85.71 328 LEU A CA 1
ATOM 2303 C C . LEU A 1 328 ? 114.653 88.690 97.505 1.00 85.71 328 LEU A C 1
ATOM 2304 O O . LEU A 1 328 ? 114.058 88.412 98.554 1.00 85.71 328 LEU A O 1
ATOM 2309 N N . LEU A 1 329 ? 114.727 89.941 97.044 1.00 82.60 329 LEU A N 1
ATOM 2310 C CA . LEU A 1 329 ? 114.097 91.033 97.779 1.00 82.60 329 LEU A CA 1
ATOM 2311 C C . LEU A 1 329 ? 112.577 90.904 97.773 1.00 82.60 329 LEU A C 1
ATOM 2312 O O . LEU A 1 329 ? 111.922 91.156 98.793 1.00 82.60 329 LEU A O 1
ATOM 2317 N N . GLY A 1 330 ? 111.997 90.512 96.635 1.00 79.21 330 GLY A N 1
ATOM 2318 C CA . GLY A 1 330 ? 110.563 90.272 96.598 1.00 79.21 330 GLY A CA 1
ATOM 2319 C C . GLY A 1 330 ? 110.143 89.145 97.521 1.00 79.21 330 GLY A C 1
ATOM 2320 O O . GLY A 1 330 ? 109.111 89.232 98.198 1.00 79.21 330 GLY A O 1
ATOM 2321 N N . CYS A 1 331 ? 110.937 88.072 97.563 1.00 81.73 331 CYS A N 1
ATOM 2322 C CA . CYS A 1 331 ? 110.654 86.985 98.494 1.00 81.73 331 CYS A CA 1
ATOM 2323 C C . CYS A 1 331 ? 110.691 87.479 99.934 1.00 81.73 331 CYS A C 1
ATOM 2324 O O . CYS A 1 331 ? 109.815 87.144 100.740 1.00 81.73 331 CYS A O 1
ATOM 2327 N N . LEU A 1 332 ? 111.696 88.291 100.271 1.00 78.75 332 LEU A N 1
ATOM 2328 C CA . LEU A 1 332 ? 111.802 88.821 101.627 1.00 78.75 332 LEU A CA 1
ATOM 2329 C C . LEU A 1 332 ? 110.585 89.667 101.983 1.00 78.75 332 LEU A C 1
ATOM 2330 O O . LEU A 1 332 ? 110.008 89.522 103.068 1.00 78.75 332 LEU A O 1
ATOM 2335 N N . ASN A 1 333 ? 110.164 90.540 101.065 1.00 72.39 333 ASN A N 1
ATOM 2336 C CA . ASN A 1 333 ? 109.023 91.414 101.330 1.00 72.39 333 ASN A CA 1
ATOM 2337 C C . ASN A 1 333 ? 107.743 90.613 101.547 1.00 72.39 333 ASN A C 1
ATOM 2338 O O . ASN A 1 333 ? 107.021 90.818 102.536 1.00 72.39 333 ASN A O 1
ATOM 2343 N N . SER A 1 334 ? 107.439 89.697 100.623 1.00 75.49 334 SER A N 1
ATOM 2344 C CA . SER A 1 334 ? 106.201 88.933 100.738 1.00 75.49 334 SER A CA 1
ATOM 2345 C C . SER A 1 334 ? 106.210 88.042 101.972 1.00 75.49 334 SER A C 1
ATOM 2346 O O . SER A 1 334 ? 105.187 87.917 102.659 1.00 75.49 334 SER A O 1
ATOM 2349 N N . GLY A 1 335 ? 107.350 87.415 102.275 1.00 72.77 335 GLY A N 1
ATOM 2350 C CA . GLY A 1 335 ? 107.434 86.609 103.479 1.00 72.77 335 GLY A CA 1
ATOM 2351 C C . GLY A 1 335 ? 107.242 87.427 104.739 1.00 72.77 335 GLY A C 1
ATOM 2352 O O . GLY A 1 335 ? 106.580 86.984 105.680 1.00 72.77 335 GLY A O 1
ATOM 2353 N N . THR A 1 336 ? 107.814 88.634 104.775 1.00 72.63 336 THR A N 1
ATOM 2354 C CA . THR A 1 336 ? 107.623 89.506 105.928 1.00 72.63 336 THR A CA 1
ATOM 2355 C C . THR A 1 336 ? 106.152 89.846 106.114 1.00 72.63 336 THR A C 1
ATOM 2356 O O . THR A 1 336 ? 105.628 89.791 107.232 1.00 72.63 336 THR A O 1
ATOM 2360 N N . SER A 1 337 ? 105.464 90.190 105.020 1.00 71.29 337 SER A N 1
ATOM 2361 C CA . SER A 1 337 ? 104.042 90.517 105.122 1.00 71.29 337 SER A CA 1
ATOM 2362 C C . SER A 1 337 ? 103.234 89.323 105.617 1.00 71.29 337 SER A C 1
ATOM 2363 O O . SER A 1 337 ? 102.367 89.462 106.485 1.00 71.29 337 SER A O 1
ATOM 2366 N N . PHE A 1 338 ? 103.518 88.135 105.083 1.00 75.77 338 PHE A N 1
ATOM 2367 C CA . PHE A 1 338 ? 102.759 86.939 105.442 1.00 75.77 338 PHE A CA 1
ATOM 2368 C C . PHE A 1 338 ? 102.975 86.565 106.912 1.00 75.77 338 PHE A C 1
ATOM 2369 O O . PHE A 1 338 ? 102.020 86.268 107.651 1.00 75.77 338 PHE A O 1
ATOM 2377 N N . VAL A 1 339 ? 104.230 86.619 107.366 1.00 75.01 339 VAL A N 1
ATOM 2378 C CA . VAL A 1 339 ? 104.552 86.315 108.759 1.00 75.01 339 VAL A CA 1
ATOM 2379 C C . VAL A 1 339 ? 103.943 87.350 109.705 1.00 75.01 339 VAL A C 1
ATOM 2380 O O . VAL A 1 339 ? 103.404 87.002 110.766 1.00 75.01 339 VAL A O 1
ATOM 2384 N N . SER A 1 340 ? 104.016 88.635 109.345 1.00 73.27 340 SER A N 1
ATOM 2385 C CA . SER A 1 340 ? 103.401 89.665 110.176 1.00 73.27 340 SER A CA 1
ATOM 2386 C C . SER A 1 340 ? 101.886 89.505 110.222 1.00 73.27 340 SER A C 1
ATOM 2387 O O . SER A 1 340 ? 101.251 89.820 111.236 1.00 73.27 340 SER A O 1
ATOM 2390 N N . GLY A 1 341 ? 101.287 89.037 109.124 1.00 67.80 341 GLY A N 1
ATOM 2391 C CA . GLY A 1 341 ? 99.870 88.725 109.148 1.00 67.80 341 GLY A CA 1
ATOM 2392 C C . GLY A 1 341 ? 99.539 87.649 110.162 1.00 67.80 341 GLY A C 1
ATOM 2393 O O . GLY A 1 341 ? 98.583 87.784 110.931 1.00 67.80 341 GLY A O 1
ATOM 2394 N N . PHE A 1 342 ? 100.325 86.567 110.177 1.00 71.26 342 PHE A N 1
ATOM 2395 C CA . PHE A 1 342 ? 100.191 85.588 111.259 1.00 71.26 342 PHE A CA 1
ATOM 2396 C C . PHE A 1 342 ? 100.255 86.258 112.626 1.00 71.26 342 PHE A C 1
ATOM 2397 O O . PHE A 1 342 ? 99.397 86.029 113.494 1.00 71.26 342 PHE A O 1
ATOM 2405 N N . ALA A 1 343 ? 101.273 87.098 112.825 1.00 68.86 343 ALA A N 1
ATOM 2406 C CA . ALA A 1 343 ? 101.519 87.677 114.143 1.00 68.86 343 ALA A CA 1
ATOM 2407 C C . ALA A 1 343 ? 100.341 88.523 114.611 1.00 68.86 343 ALA A C 1
ATOM 2408 O O . ALA A 1 343 ? 99.913 88.427 115.766 1.00 68.86 343 ALA A O 1
ATOM 2410 N N . ILE A 1 344 ? 99.800 89.359 113.722 1.00 69.15 344 ILE A N 1
ATOM 2411 C CA . ILE A 1 344 ? 98.728 90.264 114.129 1.00 69.15 344 ILE A CA 1
ATOM 2412 C C . ILE A 1 344 ? 97.402 89.519 114.265 1.00 69.15 344 ILE A C 1
ATOM 2413 O O . ILE A 1 344 ? 96.608 89.802 115.174 1.00 69.15 344 ILE A O 1
ATOM 2418 N N . PHE A 1 345 ? 97.134 88.551 113.385 1.00 66.44 345 PHE A N 1
ATOM 2419 C CA . PHE A 1 345 ? 95.849 87.874 113.456 1.00 66.44 345 PHE A CA 1
ATOM 2420 C C . PHE A 1 345 ? 95.763 86.919 114.636 1.00 66.44 345 PHE A C 1
ATOM 2421 O O . PHE A 1 345 ? 94.657 86.665 115.125 1.00 66.44 345 PHE A O 1
ATOM 2429 N N . SER A 1 346 ? 96.897 86.417 115.135 1.00 70.83 346 SER A N 1
ATOM 2430 C CA . SER A 1 346 ? 96.854 85.616 116.355 1.00 70.83 346 SER A CA 1
ATOM 2431 C C . SER A 1 346 ? 96.307 86.425 117.531 1.00 70.83 346 SER A C 1
ATOM 2432 O O . SER A 1 346 ? 95.380 85.989 118.227 1.00 70.83 346 SER A O 1
ATOM 2435 N N . ILE A 1 347 ? 96.860 87.620 117.761 1.00 71.11 347 ILE A N 1
ATOM 2436 C CA . ILE A 1 347 ? 96.381 88.441 118.869 1.00 71.11 347 ILE A CA 1
ATOM 2437 C C . ILE A 1 347 ? 94.989 88.989 118.583 1.00 71.11 347 ILE A C 1
ATOM 2438 O O . ILE A 1 347 ? 94.214 89.234 119.513 1.00 71.11 347 ILE A O 1
ATOM 2443 N N . LEU A 1 348 ? 94.641 89.194 117.309 1.00 70.85 348 LEU A N 1
ATOM 2444 C CA . LEU A 1 348 ? 93.276 89.601 116.983 1.00 70.85 348 LEU A CA 1
ATOM 2445 C C . LEU A 1 348 ? 92.269 88.531 117.396 1.00 70.85 348 LEU A C 1
ATOM 2446 O O . LEU A 1 348 ? 91.239 88.832 118.014 1.00 70.85 348 LEU A O 1
ATOM 2451 N N . GLY A 1 349 ? 92.556 87.269 117.069 1.00 73.03 349 GLY A N 1
ATOM 2452 C CA . GLY A 1 349 ? 91.701 86.186 117.524 1.00 73.03 349 GLY A CA 1
ATOM 2453 C C . GLY A 1 349 ? 91.678 86.060 119.035 1.00 73.03 349 GLY A C 1
ATOM 2454 O O . GLY A 1 349 ? 90.639 85.756 119.629 1.00 73.03 349 GLY A O 1
ATOM 2455 N N . PHE A 1 350 ? 92.824 86.298 119.679 1.00 76.65 350 PHE A N 1
ATOM 2456 C CA . PHE A 1 350 ? 92.867 86.273 121.139 1.00 76.65 350 PHE A CA 1
ATOM 2457 C C . PHE A 1 350 ? 91.940 87.326 121.737 1.00 76.65 350 PHE A C 1
ATOM 2458 O O . PHE A 1 350 ? 91.177 87.042 122.667 1.00 76.65 350 PHE A O 1
ATOM 2466 N N . MET A 1 351 ? 92.000 88.555 121.218 1.00 79.34 351 MET A N 1
ATOM 2467 C CA . MET A 1 351 ? 91.138 89.621 121.720 1.00 79.34 351 MET A CA 1
ATOM 2468 C C . MET A 1 351 ? 89.671 89.309 121.469 1.00 79.34 351 MET A C 1
ATOM 2469 O O . MET A 1 351 ? 88.818 89.559 122.330 1.00 79.34 351 MET A O 1
ATOM 2474 N N . ALA A 1 352 ? 89.356 88.770 120.288 1.00 80.96 352 ALA A N 1
ATOM 2475 C CA . ALA A 1 352 ? 87.971 88.428 119.984 1.00 80.96 352 ALA A CA 1
ATOM 2476 C C . ALA A 1 352 ? 87.441 87.369 120.940 1.00 80.96 352 ALA A C 1
ATOM 2477 O O . ALA A 1 352 ? 86.287 87.441 121.376 1.00 80.96 352 ALA A O 1
ATOM 2479 N N . GLN A 1 353 ? 88.262 86.372 121.275 1.00 86.10 353 GLN A N 1
ATOM 2480 C CA . GLN A 1 353 ? 87.838 85.408 122.285 1.00 86.10 353 GLN A CA 1
ATOM 2481 C C . GLN A 1 353 ? 87.726 86.046 123.665 1.00 86.10 353 GLN A C 1
ATOM 2482 O O . GLN A 1 353 ? 86.842 85.678 124.446 1.00 86.10 353 GLN A O 1
ATOM 2488 N N . GLU A 1 354 ? 88.614 86.990 123.985 1.00 89.12 354 GLU A N 1
ATOM 2489 C CA . GLU A 1 354 ? 88.618 87.586 125.318 1.00 89.12 354 GLU A CA 1
ATOM 2490 C C . GLU A 1 354 ? 87.382 88.444 125.555 1.00 89.12 354 GLU A C 1
ATOM 2491 O O . GLU A 1 354 ? 86.831 88.454 126.661 1.00 89.12 354 GLU A O 1
ATOM 2497 N N . GLN A 1 355 ? 86.938 89.179 124.537 1.00 91.97 355 GLN A N 1
ATOM 2498 C CA . GLN A 1 355 ? 85.756 90.021 124.667 1.00 91.97 355 GLN A CA 1
ATOM 2499 C C . GLN A 1 355 ? 84.453 89.267 124.439 1.00 91.97 355 GLN A C 1
ATOM 2500 O O . GLN A 1 355 ? 83.381 89.831 124.679 1.00 91.97 355 GLN A O 1
ATOM 2506 N N . GLY A 1 356 ? 84.516 88.019 123.987 1.00 95.05 356 GLY A N 1
ATOM 2507 C CA . GLY A 1 356 ? 83.319 87.219 123.792 1.00 95.05 356 GLY A CA 1
ATOM 2508 C C . GLY A 1 356 ? 82.394 87.701 122.696 1.00 95.05 356 GLY A C 1
ATOM 2509 O O . GLY A 1 356 ? 81.169 87.619 122.846 1.00 95.05 356 GLY A O 1
ATOM 2510 N N . VAL A 1 357 ? 82.948 88.201 121.591 1.00 89.56 357 VAL A N 1
ATOM 2511 C CA . VAL A 1 357 ? 82.161 88.658 120.454 1.00 89.56 357 VAL A CA 1
ATOM 2512 C C . VAL A 1 357 ? 82.767 88.091 119.176 1.00 89.56 357 VAL A C 1
ATOM 2513 O O . VAL A 1 357 ? 83.732 87.328 119.200 1.00 89.56 357 VAL A O 1
ATOM 2517 N N . ASP A 1 358 ? 82.175 88.478 118.050 1.00 86.24 358 ASP A N 1
ATOM 2518 C CA . ASP A 1 358 ? 82.594 87.957 116.757 1.00 86.24 358 ASP A CA 1
ATOM 2519 C C . ASP A 1 358 ? 83.983 88.467 116.394 1.00 86.24 358 ASP A C 1
ATOM 2520 O O . ASP A 1 358 ? 84.418 89.520 116.865 1.00 86.24 358 ASP A O 1
ATOM 2525 N N . ILE A 1 359 ? 84.682 87.702 115.550 1.00 79.53 359 ILE A N 1
ATOM 2526 C CA . ILE A 1 359 ? 86.014 88.099 115.099 1.00 79.53 359 ILE A CA 1
ATOM 2527 C C . ILE A 1 359 ? 85.949 89.435 114.373 1.00 79.53 359 ILE A C 1
ATOM 2528 O O . ILE A 1 359 ? 86.833 90.287 114.523 1.00 79.53 359 ILE A O 1
ATOM 2533 N N . ALA A 1 360 ? 84.907 89.638 113.570 1.00 80.27 360 ALA A N 1
ATOM 2534 C CA . ALA A 1 360 ? 84.761 90.873 112.812 1.00 80.27 360 ALA A CA 1
ATOM 2535 C C . ALA A 1 360 ? 84.180 92.015 113.636 1.00 80.27 360 ALA A C 1
ATOM 2536 O O . ALA A 1 360 ? 84.092 93.138 113.130 1.00 80.27 360 ALA A O 1
ATOM 2538 N N . ASP A 1 361 ? 83.784 91.760 114.883 1.00 83.70 361 ASP A N 1
ATOM 2539 C CA . ASP A 1 361 ? 83.206 92.779 115.751 1.00 83.70 361 ASP A CA 1
ATOM 2540 C C . ASP A 1 361 ? 84.182 93.247 116.825 1.00 83.70 361 ASP A C 1
ATOM 2541 O O . ASP A 1 361 ? 83.759 93.709 117.890 1.00 83.70 361 ASP A O 1
ATOM 2546 N N . VAL A 1 362 ? 85.483 93.133 116.570 1.00 77.44 362 VAL A N 1
ATOM 2547 C CA . VAL A 1 362 ? 86.506 93.633 117.475 1.00 77.44 362 VAL A CA 1
ATOM 2548 C C . VAL A 1 362 ? 87.372 94.627 116.715 1.00 77.44 362 VAL A C 1
ATOM 2549 O O . VAL A 1 362 ? 87.434 94.622 115.485 1.00 77.44 362 VAL A O 1
ATOM 2553 N N . ALA A 1 363 ? 88.048 95.481 117.475 1.00 71.44 363 ALA A N 1
ATOM 2554 C CA . ALA A 1 363 ? 88.976 96.484 116.949 1.00 71.44 363 ALA A CA 1
ATOM 2555 C C . ALA A 1 363 ? 88.237 97.337 115.918 1.00 71.44 363 ALA A C 1
ATOM 2556 O O . ALA A 1 363 ? 87.121 97.795 116.197 1.00 71.44 363 ALA A O 1
ATOM 2558 N N . GLU A 1 364 ? 88.796 97.562 114.733 1.00 70.67 364 GLU A N 1
ATOM 2559 C CA . GLU A 1 364 ? 88.264 98.556 113.817 1.00 70.67 364 GLU A CA 1
ATOM 2560 C C . GLU A 1 364 ? 88.526 98.130 112.382 1.00 70.67 364 GLU A C 1
ATOM 2561 O O . GLU A 1 364 ? 89.619 97.662 112.057 1.00 70.67 364 GLU A O 1
ATOM 2567 N N . SER A 1 365 ? 87.520 98.305 111.527 1.00 69.56 365 SER A N 1
ATOM 2568 C CA . SER A 1 365 ? 87.694 98.078 110.099 1.00 69.56 365 SER A CA 1
ATOM 2569 C C . SER A 1 365 ? 88.284 99.320 109.449 1.00 69.56 365 SER A C 1
ATOM 2570 O O . SER A 1 365 ? 87.723 99.852 108.487 1.00 69.56 365 SER A O 1
ATOM 2573 N N . GLY A 1 366 ? 89.413 99.789 109.970 1.00 66.62 366 GLY A N 1
ATOM 2574 C CA . GLY A 1 366 ? 90.036 100.992 109.478 1.00 66.62 366 GLY A CA 1
ATOM 2575 C C . GLY A 1 366 ? 91.493 101.090 109.875 1.00 66.62 366 GLY A C 1
ATOM 2576 O O . GLY A 1 366 ? 92.097 100.129 110.359 1.00 66.62 366 GLY A O 1
ATOM 2577 N N . PRO A 1 367 ? 92.086 102.270 109.679 1.00 63.35 367 PRO A N 1
ATOM 2578 C CA . PRO A 1 367 ? 93.526 102.432 109.934 1.00 63.35 367 PRO A CA 1
ATOM 2579 C C . PRO A 1 367 ? 93.934 102.278 111.392 1.00 63.35 367 PRO A C 1
ATOM 2580 O O . PRO A 1 367 ? 95.137 102.289 111.676 1.00 63.35 367 PRO A O 1
ATOM 2584 N N . GLY A 1 368 ? 92.991 102.136 112.317 1.00 65.13 368 GLY A N 1
ATOM 2585 C CA . GLY A 1 368 ? 93.345 102.009 113.717 1.00 65.13 368 GLY A CA 1
ATOM 2586 C C . GLY A 1 368 ? 93.517 100.595 114.225 1.00 65.13 368 GLY A C 1
ATOM 2587 O O . GLY A 1 368 ? 93.580 100.403 115.442 1.00 65.13 368 GLY A O 1
ATOM 2588 N N . LEU A 1 369 ? 93.584 99.601 113.335 1.00 63.43 369 LEU A N 1
ATOM 2589 C CA . LEU A 1 369 ? 93.701 98.214 113.779 1.00 63.43 369 LEU A CA 1
ATOM 2590 C C . LEU A 1 369 ? 95.026 97.964 114.493 1.00 63.43 369 LEU A C 1
ATOM 2591 O O . LEU A 1 369 ? 95.064 97.321 115.548 1.00 63.43 369 LEU A O 1
ATOM 2596 N N . ALA A 1 370 ? 96.129 98.455 113.921 1.00 66.87 370 ALA A N 1
ATOM 2597 C CA . ALA A 1 370 ? 97.441 98.217 114.516 1.00 66.87 370 ALA A CA 1
ATOM 2598 C C . ALA A 1 370 ? 97.567 98.868 115.886 1.00 66.87 370 ALA A C 1
ATOM 2599 O O . ALA A 1 370 ? 98.055 98.236 116.832 1.00 66.87 370 ALA A O 1
ATOM 2601 N N . PHE A 1 371 ? 97.121 100.118 116.015 1.00 66.76 371 PHE A N 1
ATOM 2602 C CA . PHE A 1 371 ? 97.182 100.865 117.264 1.00 66.76 371 PHE A CA 1
ATOM 2603 C C . PHE A 1 371 ? 96.204 100.350 118.311 1.00 66.76 371 PHE A C 1
ATOM 2604 O O . PHE A 1 371 ? 96.120 100.933 119.396 1.00 66.76 371 PHE A O 1
ATOM 2612 N N . ILE A 1 372 ? 95.457 99.290 118.008 1.00 67.23 372 ILE A N 1
ATOM 2613 C CA . ILE A 1 372 ? 94.632 98.590 118.984 1.00 67.23 372 ILE A CA 1
ATOM 2614 C C . ILE A 1 372 ? 95.197 97.208 119.288 1.00 67.23 372 ILE A C 1
ATOM 2615 O O . ILE A 1 372 ? 95.192 96.759 120.438 1.00 67.23 372 ILE A O 1
ATOM 2620 N N . ALA A 1 373 ? 95.716 96.526 118.265 1.00 70.11 373 ALA A N 1
ATOM 2621 C CA . ALA A 1 373 ? 96.222 95.171 118.456 1.00 70.11 373 ALA A CA 1
ATOM 2622 C C . ALA A 1 373 ? 97.585 95.174 119.138 1.00 70.11 373 ALA A C 1
ATOM 2623 O O . ALA A 1 373 ? 97.775 94.513 120.165 1.00 70.11 373 ALA A O 1
ATOM 2625 N N . TYR A 1 374 ? 98.551 95.908 118.580 1.00 70.62 374 TYR A N 1
ATOM 2626 C CA . TYR A 1 374 ? 99.912 95.853 119.113 1.00 70.62 374 TYR A CA 1
ATOM 2627 C C . TYR A 1 374 ? 100.032 96.381 120.539 1.00 70.62 374 TYR A C 1
ATOM 2628 O O . TYR A 1 374 ? 100.711 95.731 121.354 1.00 70.62 374 TYR A O 1
ATOM 2637 N N . PRO A 1 375 ? 99.452 97.534 120.908 1.00 70.59 375 PRO A N 1
ATOM 2638 C CA . PRO A 1 375 ? 99.505 97.933 122.325 1.00 70.59 375 PRO A CA 1
ATOM 2639 C C . PRO A 1 375 ? 98.887 96.912 123.263 1.00 70.59 375 PRO A C 1
ATOM 2640 O O . PRO A 1 375 ? 99.404 96.692 124.367 1.00 70.59 375 PRO A O 1
ATOM 2644 N N . LYS A 1 376 ? 97.798 96.264 122.846 1.00 70.76 376 LYS A N 1
ATOM 2645 C CA . LYS A 1 376 ? 97.216 95.210 123.669 1.00 70.76 376 LYS A CA 1
ATOM 2646 C C . LYS A 1 376 ? 98.186 94.047 123.829 1.00 70.76 376 LYS A C 1
ATOM 2647 O O . LYS A 1 376 ? 98.219 93.395 124.879 1.00 70.76 376 LYS A O 1
ATOM 2653 N N . ALA A 1 377 ? 98.983 93.769 122.795 1.00 73.05 377 ALA A N 1
ATOM 2654 C CA . ALA A 1 377 ? 99.988 92.716 122.895 1.00 73.05 377 ALA A CA 1
ATOM 2655 C C . ALA A 1 377 ? 101.087 93.097 123.879 1.00 73.05 377 ALA A C 1
ATOM 2656 O O . ALA A 1 377 ? 101.438 92.313 124.768 1.00 73.05 377 ALA A O 1
ATOM 2658 N N . VAL A 1 378 ? 101.639 94.306 123.742 1.00 72.44 378 VAL A N 1
ATOM 2659 C CA . VAL A 1 378 ? 102.733 94.725 124.614 1.00 72.44 378 VAL A CA 1
ATOM 2660 C C . VAL A 1 378 ? 102.283 94.972 126.043 1.00 72.44 378 VAL A C 1
ATOM 2661 O O . VAL A 1 378 ? 103.128 95.065 126.938 1.00 72.44 378 VAL A O 1
ATOM 2665 N N . THR A 1 379 ? 100.976 95.087 126.282 1.00 74.77 379 THR A N 1
ATOM 2666 C CA . THR A 1 379 ? 100.478 95.206 127.647 1.00 74.77 379 THR A CA 1
ATOM 2667 C C . THR A 1 379 ? 100.767 93.969 128.495 1.00 74.77 379 THR A C 1
ATOM 2668 O O . THR A 1 379 ? 100.850 94.087 129.723 1.00 74.77 379 THR A O 1
ATOM 2672 N N . MET A 1 380 ? 100.959 92.799 127.881 1.00 80.27 380 MET A N 1
ATOM 2673 C CA . MET A 1 380 ? 101.165 91.560 128.622 1.00 80.27 380 MET A CA 1
ATOM 2674 C C . MET A 1 380 ? 102.599 91.048 128.617 1.00 80.27 380 MET A C 1
ATOM 2675 O O . MET A 1 380 ? 102.881 90.064 129.310 1.00 80.27 380 MET A O 1
ATOM 2680 N N . MET A 1 381 ? 103.503 91.663 127.862 1.00 79.33 381 MET A N 1
ATOM 2681 C CA . MET A 1 381 ? 104.908 91.281 127.922 1.00 79.33 381 MET A CA 1
ATOM 2682 C C . MET A 1 381 ? 105.510 91.723 129.255 1.00 79.33 381 MET A C 1
ATOM 2683 O O . MET A 1 381 ? 105.069 92.722 129.829 1.00 79.33 381 MET A O 1
ATOM 2688 N N . PRO A 1 382 ? 106.497 90.996 129.779 1.00 81.79 382 PRO A N 1
ATOM 2689 C CA . PRO A 1 382 ? 107.157 91.437 131.014 1.00 81.79 382 PRO A CA 1
ATOM 2690 C C . PRO A 1 382 ? 107.827 92.790 130.822 1.00 81.79 382 PRO A C 1
ATOM 2691 O O . PRO A 1 382 ? 108.425 93.061 129.780 1.00 81.79 382 PRO A O 1
ATOM 2695 N N . LEU A 1 383 ? 107.730 93.640 131.850 1.00 81.14 383 LEU A N 1
ATOM 2696 C CA . LEU A 1 383 ? 108.197 95.022 131.786 1.00 81.14 383 LEU A CA 1
ATOM 2697 C C . LEU A 1 383 ? 107.548 95.726 130.600 1.00 81.14 383 LEU A C 1
ATOM 2698 O O . LEU A 1 383 ? 108.228 96.027 129.611 1.00 81.14 383 LEU A O 1
ATOM 2703 N N . PRO A 1 384 ? 106.239 95.996 130.658 1.00 77.77 384 PRO A N 1
ATOM 2704 C CA . PRO A 1 384 ? 105.533 96.493 129.463 1.00 77.77 384 PRO A CA 1
ATOM 2705 C C . PRO A 1 384 ? 106.081 97.792 128.899 1.00 77.77 384 PRO A C 1
ATOM 2706 O O . PRO A 1 384 ? 106.058 97.978 127.677 1.00 77.77 384 PRO A O 1
ATOM 2710 N N . THR A 1 385 ? 106.563 98.700 129.750 1.00 75.51 385 THR A N 1
ATOM 2711 C CA . THR A 1 385 ? 107.041 99.993 129.269 1.00 75.51 385 THR A CA 1
ATOM 2712 C C . THR A 1 385 ? 108.256 99.832 128.361 1.00 75.51 385 THR A C 1
ATOM 2713 O O . THR A 1 385 ? 108.366 100.494 127.322 1.00 75.51 385 THR A O 1
ATOM 2717 N N . PHE A 1 386 ? 109.180 98.947 128.742 1.00 73.48 386 PHE A N 1
ATOM 2718 C CA . PHE A 1 386 ? 110.394 98.728 127.961 1.00 73.48 386 PHE A CA 1
ATOM 2719 C C . PHE A 1 386 ? 110.064 98.196 126.570 1.00 73.48 386 PHE A C 1
ATOM 2720 O O . PHE A 1 386 ? 110.552 98.712 125.555 1.00 73.48 386 PHE A O 1
ATOM 2728 N N . TRP A 1 387 ? 109.216 97.167 126.506 1.00 71.65 387 TRP A N 1
ATOM 2729 C CA . TRP A 1 387 ? 108.849 96.597 125.216 1.00 71.65 387 TRP A CA 1
ATOM 2730 C C . TRP A 1 387 ? 108.015 97.568 124.395 1.00 71.65 387 TRP A C 1
ATOM 2731 O O . TRP A 1 387 ? 108.116 97.583 123.166 1.00 71.65 387 TRP A O 1
ATOM 2742 N N . SER A 1 388 ? 107.188 98.385 125.051 1.00 71.78 388 SER A N 1
ATOM 2743 C CA . SER A 1 388 ? 106.429 99.407 124.337 1.00 71.78 388 SER A CA 1
ATOM 2744 C C . SER A 1 388 ? 107.358 100.424 123.687 1.00 71.78 388 SER A C 1
ATOM 2745 O O . SER A 1 388 ? 107.177 100.794 122.520 1.00 71.78 388 SER A O 1
ATOM 2748 N N . ILE A 1 389 ? 108.370 100.880 124.430 1.00 70.22 389 ILE A N 1
ATOM 2749 C CA . ILE A 1 389 ? 109.331 101.825 123.872 1.00 70.22 389 ILE A CA 1
ATOM 2750 C C . ILE A 1 389 ? 110.073 101.195 122.703 1.00 70.22 389 ILE A C 1
ATOM 2751 O O . ILE A 1 389 ? 110.263 101.827 121.659 1.00 70.22 389 ILE A O 1
ATOM 2756 N N . LEU A 1 390 ? 110.496 99.935 122.855 1.00 73.90 390 LEU A N 1
ATOM 2757 C CA . LEU A 1 390 ? 111.213 99.265 121.771 1.00 73.90 390 LEU A CA 1
ATOM 2758 C C . LEU A 1 390 ? 110.336 99.106 120.533 1.00 73.90 390 LEU A C 1
ATOM 2759 O O . LEU A 1 390 ? 110.793 99.333 119.405 1.00 73.90 390 LEU A O 1
ATOM 2764 N N . PHE A 1 391 ? 109.072 98.717 120.724 1.00 71.59 391 PHE A N 1
ATOM 2765 C CA . PHE A 1 391 ? 108.174 98.532 119.590 1.00 71.59 391 PHE A CA 1
ATOM 2766 C C . PHE A 1 391 ? 107.917 99.844 118.866 1.00 71.59 391 PHE A C 1
ATOM 2767 O O . PHE A 1 391 ? 107.922 99.890 117.631 1.00 71.59 391 PHE A O 1
ATOM 2775 N N . PHE A 1 392 ? 107.688 100.925 119.610 1.00 68.39 392 PHE A N 1
ATOM 2776 C CA . PHE A 1 392 ? 107.439 102.193 118.938 1.00 68.39 392 PHE A CA 1
ATOM 2777 C C . PHE A 1 392 ? 108.707 102.746 118.298 1.00 68.39 392 PHE A C 1
ATOM 2778 O O . PHE A 1 392 ? 108.632 103.401 117.253 1.00 68.39 392 PHE A O 1
ATOM 2786 N N . ILE A 1 393 ? 109.879 102.450 118.869 1.00 73.62 393 ILE A N 1
ATOM 2787 C CA . ILE A 1 393 ? 111.134 102.847 118.235 1.00 73.62 393 ILE A CA 1
ATOM 2788 C C . ILE A 1 393 ? 111.320 102.122 116.907 1.00 73.62 393 ILE A C 1
ATOM 2789 O O . ILE A 1 393 ? 111.697 102.733 115.900 1.00 73.62 393 ILE A O 1
ATOM 2794 N N . MET A 1 394 ? 111.066 100.810 116.878 1.00 78.95 394 MET A N 1
ATOM 2795 C CA . MET A 1 394 ? 111.236 100.085 115.620 1.00 78.95 394 MET A CA 1
ATOM 2796 C C . MET A 1 394 ? 110.172 100.478 114.605 1.00 78.95 394 MET A C 1
ATOM 2797 O O . MET A 1 394 ? 110.450 100.516 113.401 1.00 78.95 394 MET A O 1
ATOM 2802 N N . LEU A 1 395 ? 108.959 100.785 115.069 1.00 74.93 395 LEU A N 1
ATOM 2803 C CA . LEU A 1 395 ? 107.927 101.285 114.171 1.00 74.93 395 LEU A CA 1
ATOM 2804 C C . LEU A 1 395 ? 108.349 102.613 113.552 1.00 74.93 395 LEU A C 1
ATOM 2805 O O . LEU A 1 395 ? 108.178 102.831 112.345 1.00 74.93 395 LEU A O 1
ATOM 2810 N N . LEU A 1 396 ? 108.929 103.502 114.366 1.00 75.33 396 LEU A N 1
ATOM 2811 C CA . LEU A 1 396 ? 109.442 104.767 113.853 1.00 75.33 396 LEU A CA 1
ATOM 2812 C C . LEU A 1 396 ? 110.582 104.553 112.868 1.00 75.33 396 LEU A C 1
ATOM 2813 O O . LEU A 1 396 ? 110.672 105.259 111.863 1.00 75.33 396 LEU A O 1
ATOM 2818 N N . LEU A 1 397 ? 111.475 103.602 113.147 1.00 75.36 397 LEU A N 1
ATOM 2819 C CA . LEU A 1 397 ? 112.574 103.330 112.222 1.00 75.36 397 LEU A CA 1
ATOM 2820 C C . LEU A 1 397 ? 112.050 102.837 110.878 1.00 75.36 397 LEU A C 1
ATOM 2821 O O . LEU A 1 397 ? 112.471 103.317 109.815 1.00 75.36 397 LEU A O 1
ATOM 2826 N N . LEU A 1 398 ? 111.116 101.879 110.912 1.00 77.26 398 LEU A N 1
ATOM 2827 C CA . LEU A 1 398 ? 110.536 101.350 109.683 1.00 77.26 398 LEU A CA 1
ATOM 2828 C C . LEU A 1 398 ? 109.833 102.442 108.892 1.00 77.26 398 LEU A C 1
ATOM 2829 O O . LEU A 1 398 ? 109.976 102.521 107.666 1.00 77.26 398 LEU A O 1
ATOM 2834 N N . GLY A 1 399 ? 109.063 103.293 109.572 1.00 77.18 399 GLY A N 1
ATOM 2835 C CA . GLY A 1 399 ? 108.397 104.378 108.874 1.00 77.18 399 GLY A CA 1
ATOM 2836 C C . GLY A 1 399 ? 109.363 105.406 108.317 1.00 77.18 399 GLY A C 1
ATOM 2837 O O . GLY A 1 399 ? 109.217 105.850 107.176 1.00 77.18 399 GLY A O 1
ATOM 2838 N N . LEU A 1 400 ? 110.330 105.820 109.135 1.00 78.19 400 LEU A N 1
ATOM 2839 C CA . LEU A 1 400 ? 111.263 106.874 108.721 1.00 78.19 400 LEU A CA 1
ATOM 2840 C C . LEU A 1 400 ? 112.155 106.526 107.541 1.00 78.19 400 LEU A C 1
ATOM 2841 O O . LEU A 1 400 ? 112.299 107.336 106.637 1.00 78.19 400 LEU A O 1
ATOM 2846 N N . ASP A 1 401 ? 112.773 105.346 107.538 1.00 82.26 401 ASP A N 1
ATOM 2847 C CA . ASP A 1 401 ? 113.687 105.042 106.440 1.00 82.26 401 ASP A CA 1
ATOM 2848 C C . ASP A 1 401 ? 112.903 105.002 105.134 1.00 82.26 401 ASP A C 1
ATOM 2849 O O . ASP A 1 401 ? 113.407 105.441 104.109 1.00 82.26 401 ASP A O 1
ATOM 2854 N N . SER A 1 402 ? 111.669 104.504 105.167 1.00 80.20 402 SER A N 1
ATOM 2855 C CA . SER A 1 402 ? 110.824 104.537 103.980 1.00 80.20 402 SER A CA 1
ATOM 2856 C C . SER A 1 402 ? 110.532 105.989 103.618 1.00 80.20 402 SER A C 1
ATOM 2857 O O . SER A 1 402 ? 110.678 106.372 102.463 1.00 80.20 402 SER A O 1
ATOM 2860 N N . GLN A 1 403 ? 110.126 106.799 104.595 1.00 81.62 403 GLN A N 1
ATOM 2861 C CA . GLN A 1 403 ? 109.883 108.217 104.348 1.00 81.62 403 GLN A CA 1
ATOM 2862 C C . GLN A 1 403 ? 111.095 108.879 103.703 1.00 81.62 403 GLN A C 1
ATOM 2863 O O . GLN A 1 403 ? 110.952 109.660 102.755 1.00 81.62 403 GLN A O 1
ATOM 2869 N N . PHE A 1 404 ? 112.296 108.566 104.197 1.00 84.67 404 PHE A N 1
ATOM 2870 C CA . PHE A 1 404 ? 113.513 109.108 103.602 1.00 84.67 404 PHE A CA 1
ATOM 2871 C C . PHE A 1 404 ? 113.631 108.685 102.148 1.00 84.67 404 PHE A C 1
ATOM 2872 O O . PHE A 1 404 ? 113.916 109.507 101.271 1.00 84.67 404 PHE A O 1
ATOM 2880 N N . VAL A 1 405 ? 113.408 107.397 101.875 1.00 84.24 405 VAL A N 1
ATOM 2881 C CA . VAL A 1 405 ? 113.566 106.891 100.514 1.00 84.24 405 VAL A CA 1
ATOM 2882 C C . VAL A 1 405 ? 112.566 107.552 99.573 1.00 84.24 405 VAL A C 1
ATOM 2883 O O . VAL A 1 405 ? 112.917 107.957 98.459 1.00 84.24 405 VAL A O 1
ATOM 2887 N N . GLU A 1 406 ? 111.306 107.679 100.002 1.00 86.75 406 GLU A N 1
ATOM 2888 C CA . GLU A 1 406 ? 110.288 108.254 99.125 1.00 86.75 406 GLU A CA 1
ATOM 2889 C C . GLU A 1 406 ? 110.508 109.746 98.902 1.00 86.75 406 GLU A C 1
ATOM 2890 O O . GLU A 1 406 ? 110.327 110.241 97.782 1.00 86.75 406 GLU A O 1
ATOM 2896 N N . VAL A 1 407 ? 110.893 110.484 99.948 1.00 88.46 407 VAL A N 1
ATOM 2897 C CA . VAL A 1 407 ? 111.178 111.906 99.773 1.00 88.46 407 VAL A CA 1
ATOM 2898 C C . VAL A 1 407 ? 112.387 112.096 98.865 1.00 88.46 407 VAL A C 1
ATOM 2899 O O . VAL A 1 407 ? 112.400 112.983 98.003 1.00 88.46 407 VAL A O 1
ATOM 2903 N N . GLU A 1 408 ? 113.419 111.265 99.038 1.00 90.24 408 GLU A N 1
ATOM 2904 C CA . GLU A 1 408 ? 114.584 111.341 98.165 1.00 90.24 408 GLU A CA 1
ATOM 2905 C C . GLU A 1 408 ? 114.208 111.034 96.722 1.00 90.24 408 GLU A C 1
ATOM 2906 O O . GLU A 1 408 ? 114.693 111.690 95.794 1.00 90.24 408 GLU A O 1
ATOM 2912 N N . GLY A 1 409 ? 113.347 110.036 96.514 1.00 93.04 409 GLY A N 1
ATOM 2913 C CA . GLY A 1 409 ? 112.908 109.717 95.166 1.00 93.04 409 GLY A CA 1
ATOM 2914 C C . GLY A 1 409 ? 112.123 110.844 94.527 1.00 93.04 409 GLY A C 1
ATOM 2915 O O . GLY A 1 409 ? 112.318 111.159 93.352 1.00 93.04 409 GLY A O 1
ATOM 2916 N N . GLN A 1 410 ? 111.226 111.468 95.293 1.00 90.41 410 GLN A N 1
ATOM 2917 C CA . GLN A 1 410 ? 110.475 112.611 94.783 1.00 90.41 410 GLN A CA 1
ATOM 2918 C C . GLN A 1 410 ? 111.409 113.760 94.421 1.00 90.41 410 GLN A C 1
ATOM 2919 O O . GLN A 1 410 ? 111.283 114.370 93.350 1.00 90.41 410 GLN A O 1
ATOM 2925 N N . ILE A 1 411 ? 112.372 114.054 95.298 1.00 97.82 411 ILE A N 1
ATOM 2926 C CA . ILE A 1 411 ? 113.285 115.167 95.057 1.00 97.82 411 ILE A CA 1
ATOM 2927 C C . ILE A 1 411 ? 114.153 114.896 93.836 1.00 97.82 411 ILE A C 1
ATOM 2928 O O . ILE A 1 411 ? 114.391 115.792 93.021 1.00 97.82 411 ILE A O 1
ATOM 2933 N N . THR A 1 412 ? 114.639 113.664 93.684 1.00 99.60 412 THR A N 1
ATOM 2934 C CA . THR A 1 412 ? 115.407 113.318 92.494 1.00 99.60 412 THR A CA 1
ATOM 2935 C C . THR A 1 412 ? 114.553 113.453 91.241 1.00 99.60 412 THR A C 1
ATOM 2936 O O . THR A 1 412 ? 114.933 114.131 90.281 1.00 99.60 412 THR A O 1
ATOM 2940 N N . SER A 1 413 ? 113.365 112.846 91.244 1.00 98.27 413 SER A N 1
ATOM 2941 C CA . SER A 1 413 ? 112.501 112.931 90.075 1.00 98.27 413 SER A CA 1
ATOM 2942 C C . SER A 1 413 ? 112.242 114.383 89.698 1.00 98.27 413 SER A C 1
ATOM 2943 O O . SER A 1 413 ? 112.114 114.712 88.514 1.00 98.27 413 SER A O 1
ATOM 2946 N N . LEU A 1 414 ? 112.185 115.270 90.696 1.00 101.81 414 LEU A N 1
ATOM 2947 C CA . LEU A 1 414 ? 112.031 116.692 90.411 1.00 101.81 414 LEU A CA 1
ATOM 2948 C C . LEU A 1 414 ? 113.313 117.306 89.847 1.00 101.81 414 LEU A C 1
ATOM 2949 O O . LEU A 1 414 ? 113.256 118.104 88.905 1.00 101.81 414 LEU A O 1
ATOM 2954 N N . VAL A 1 415 ? 114.477 116.958 90.405 1.00 104.84 415 VAL A N 1
ATOM 2955 C CA . VAL A 1 415 ? 115.697 117.691 90.051 1.00 104.84 415 VAL A CA 1
ATOM 2956 C C . VAL A 1 415 ? 116.262 117.241 88.708 1.00 104.84 415 VAL A C 1
ATOM 2957 O O . VAL A 1 415 ? 116.948 118.018 88.035 1.00 104.84 415 VAL A O 1
ATOM 2961 N N . ASP A 1 416 ? 116.002 115.999 88.293 1.00 104.50 416 ASP A N 1
ATOM 2962 C CA . ASP A 1 416 ? 116.331 115.621 86.918 1.00 104.50 416 ASP A CA 1
ATOM 2963 C C . ASP A 1 416 ? 115.565 116.443 85.888 1.00 104.50 416 ASP A C 1
ATOM 2964 O O . ASP A 1 416 ? 115.976 116.485 84.723 1.00 104.50 416 ASP A O 1
ATOM 2969 N N . LEU A 1 417 ? 114.461 117.085 86.278 1.00 107.76 417 LEU A N 1
ATOM 2970 C CA . LEU A 1 417 ? 113.770 117.976 85.353 1.00 107.76 417 LEU A CA 1
ATOM 2971 C C . LEU A 1 417 ? 114.540 119.276 85.156 1.00 107.76 417 LEU A C 1
ATOM 2972 O O . LEU A 1 417 ? 114.666 119.760 84.026 1.00 107.76 417 LEU A O 1
ATOM 2977 N N . TYR A 1 418 ? 115.055 119.856 86.237 1.00 115.69 418 TYR A N 1
ATOM 2978 C CA . TYR A 1 418 ? 115.809 121.109 86.181 1.00 115.69 418 TYR A CA 1
ATOM 2979 C C . TYR A 1 418 ? 117.130 120.947 86.919 1.00 115.69 418 TYR A C 1
ATOM 2980 O O . TYR A 1 418 ? 117.207 121.237 88.125 1.00 115.69 418 TYR A O 1
ATOM 2989 N N . PRO A 1 419 ? 118.190 120.488 86.255 1.00 117.03 419 PRO A N 1
ATOM 2990 C CA . PRO A 1 419 ? 119.469 120.310 86.955 1.00 117.03 419 PRO A CA 1
ATOM 2991 C C . PRO A 1 419 ? 120.173 121.626 87.255 1.00 117.03 419 PRO A C 1
ATOM 2992 O O . PRO A 1 419 ? 120.670 121.834 88.368 1.00 117.03 419 PRO A O 1
ATOM 2996 N N . SER A 1 420 ? 120.206 122.528 86.271 1.00 120.51 420 SER A N 1
ATOM 2997 C CA . SER A 1 420 ? 120.928 123.785 86.439 1.00 120.51 420 SER A CA 1
ATOM 2998 C C . SER A 1 420 ? 120.304 124.638 87.536 1.00 120.51 420 SER A C 1
ATOM 2999 O O . SER A 1 420 ? 121.012 125.188 88.386 1.00 120.51 420 SER A O 1
ATOM 3002 N N . PHE A 1 421 ? 118.975 124.761 87.533 1.00 118.84 421 PHE A N 1
ATOM 3003 C CA . PHE A 1 421 ? 118.311 125.548 88.565 1.00 118.84 421 PHE A CA 1
ATOM 3004 C C . PHE A 1 421 ? 118.378 124.845 89.916 1.00 118.84 421 PHE A C 1
ATOM 3005 O O . PHE A 1 421 ? 118.721 125.459 90.932 1.00 118.84 421 PHE A O 1
ATOM 3013 N N . LEU A 1 422 ? 118.053 123.553 89.948 1.00 117.10 422 LEU A N 1
ATOM 3014 C CA . LEU A 1 422 ? 118.100 122.780 91.188 1.00 117.10 422 LEU A CA 1
ATOM 3015 C C . LEU A 1 422 ? 119.458 122.088 91.314 1.00 117.10 422 LEU A C 1
ATOM 3016 O O . LEU A 1 422 ? 119.570 120.895 91.601 1.00 117.10 422 LEU A O 1
ATOM 3021 N N . ARG A 1 423 ? 120.502 122.879 91.097 1.00 122.63 423 ARG A N 1
ATOM 3022 C CA . ARG A 1 423 ? 121.874 122.456 91.337 1.00 122.63 423 ARG A CA 1
ATOM 3023 C C . ARG A 1 423 ? 122.105 122.262 92.829 1.00 122.63 423 ARG A C 1
ATOM 3024 O O . ARG A 1 423 ? 121.415 122.861 93.658 1.00 122.63 423 ARG A O 1
ATOM 3032 N N . LYS A 1 424 ? 123.071 121.410 93.167 1.00 122.12 424 LYS A N 1
ATOM 3033 C CA . LYS A 1 424 ? 123.416 121.194 94.566 1.00 122.12 424 LYS A CA 1
ATOM 3034 C C . LYS A 1 424 ? 123.950 122.479 95.185 1.00 122.12 424 LYS A C 1
ATOM 3035 O O . LYS A 1 424 ? 124.784 123.170 94.595 1.00 122.12 424 LYS A O 1
ATOM 3041 N N . GLY A 1 425 ? 123.460 122.795 96.369 1.00 117.17 425 GLY A N 1
ATOM 3042 C CA . GLY A 1 425 ? 123.814 124.026 97.046 1.00 117.17 425 GLY A CA 1
ATOM 3043 C C . GLY A 1 425 ? 122.667 124.490 97.929 1.00 117.17 425 GLY A C 1
ATOM 3044 O O . GLY A 1 425 ? 121.920 123.677 98.470 1.00 117.17 425 GLY A O 1
ATOM 3045 N N . TYR A 1 426 ? 122.556 125.814 98.066 1.00 116.21 426 TYR A N 1
ATOM 3046 C CA . TYR A 1 426 ? 121.517 126.385 98.917 1.00 116.21 426 TYR A CA 1
ATOM 3047 C C . TYR A 1 426 ? 120.136 126.226 98.293 1.00 116.21 426 TYR A C 1
ATOM 3048 O O . TYR A 1 426 ? 119.146 126.029 99.007 1.00 116.21 426 TYR A O 1
ATOM 3057 N N . ARG A 1 427 ? 120.048 126.313 96.963 1.00 116.75 427 ARG A N 1
ATOM 3058 C CA . ARG A 1 427 ? 118.751 126.230 96.298 1.00 116.75 427 ARG A CA 1
ATOM 3059 C C . ARG A 1 427 ? 118.060 124.900 96.569 1.00 116.75 427 ARG A C 1
ATOM 3060 O O . ARG A 1 427 ? 116.870 124.874 96.907 1.00 116.75 427 ARG A O 1
ATOM 3068 N N . ARG A 1 428 ? 118.786 123.792 96.443 1.00 111.95 428 ARG A N 1
ATOM 3069 C CA . ARG A 1 428 ? 118.231 122.478 96.735 1.00 111.95 428 ARG A CA 1
ATOM 3070 C C . ARG A 1 428 ? 117.832 122.324 98.194 1.00 111.95 428 ARG A C 1
ATOM 3071 O O . ARG A 1 428 ? 116.915 121.553 98.496 1.00 111.95 428 ARG A O 1
ATOM 3079 N N . GLU A 1 429 ? 118.498 123.046 99.092 1.00 109.12 429 GLU A N 1
ATOM 3080 C CA . GLU A 1 429 ? 118.182 122.984 100.513 1.00 109.12 429 GLU A CA 1
ATOM 3081 C C . GLU A 1 429 ? 116.894 123.739 100.833 1.00 109.12 429 GLU A C 1
ATOM 3082 O O . GLU A 1 429 ? 116.027 123.238 101.564 1.00 109.12 429 GLU A O 1
ATOM 3088 N N . ILE A 1 430 ? 116.746 124.949 100.286 1.00 103.25 430 ILE A N 1
ATOM 3089 C CA . ILE A 1 430 ? 115.519 125.708 100.503 1.00 103.25 430 ILE A CA 1
ATOM 3090 C C . ILE A 1 430 ? 114.352 125.035 99.795 1.00 103.25 430 ILE A C 1
ATOM 3091 O O . ILE A 1 430 ? 113.198 125.165 100.214 1.00 103.25 430 ILE A O 1
ATOM 3096 N N . PHE A 1 431 ? 114.632 124.295 98.717 1.00 100.99 431 PHE A N 1
ATOM 3097 C CA . PHE A 1 431 ? 113.592 123.494 98.077 1.00 100.99 431 PHE A CA 1
ATOM 3098 C C . PHE A 1 431 ? 113.017 122.468 99.048 1.00 100.99 431 PHE A C 1
ATOM 3099 O O . PHE A 1 431 ? 111.793 122.341 99.187 1.00 100.99 431 PHE A O 1
ATOM 3107 N N . ILE A 1 432 ? 113.893 121.732 99.739 1.00 95.52 432 ILE A N 1
ATOM 3108 C CA . ILE A 1 432 ? 113.439 120.748 100.719 1.00 95.52 432 ILE A CA 1
ATOM 3109 C C . ILE A 1 432 ? 112.694 121.437 101.853 1.00 95.52 432 ILE A C 1
ATOM 3110 O O . ILE A 1 432 ? 111.672 120.940 102.342 1.00 95.52 432 ILE A O 1
ATOM 3115 N N . ALA A 1 433 ? 113.198 122.593 102.291 1.00 91.42 433 ALA A N 1
ATOM 3116 C CA . ALA A 1 433 ? 112.520 123.332 103.354 1.00 91.42 433 ALA A CA 1
ATOM 3117 C C . ALA A 1 433 ? 111.098 123.712 102.947 1.00 91.42 433 ALA A C 1
ATOM 3118 O O . ALA A 1 433 ? 110.144 123.518 103.711 1.00 91.42 433 ALA A O 1
ATOM 3120 N N . PHE A 1 434 ? 110.939 124.250 101.734 1.00 86.94 434 PHE A N 1
ATOM 3121 C CA . PHE A 1 434 ? 109.622 124.660 101.256 1.00 86.94 434 PHE A CA 1
ATOM 3122 C C . PHE A 1 434 ? 108.685 123.466 101.137 1.00 86.94 434 PHE A C 1
ATOM 3123 O O . PHE A 1 434 ? 107.512 123.541 101.527 1.00 86.94 434 PHE A O 1
ATOM 3131 N N . VAL A 1 435 ? 109.184 122.353 100.593 1.00 82.42 435 VAL A N 1
ATOM 3132 C CA . VAL A 1 435 ? 108.339 121.173 100.433 1.00 82.42 435 VAL A CA 1
ATOM 3133 C C . VAL A 1 435 ? 107.884 120.657 101.792 1.00 82.42 435 VAL A C 1
ATOM 3134 O O . VAL A 1 435 ? 106.707 120.326 101.985 1.00 82.42 435 VAL A O 1
ATOM 3138 N N . CYS A 1 436 ? 108.803 120.599 102.760 1.00 81.70 436 CYS A N 1
ATOM 3139 C CA . CYS A 1 436 ? 108.442 120.135 104.096 1.00 81.70 436 CYS A CA 1
ATOM 3140 C C . CYS A 1 436 ? 107.412 121.052 104.743 1.00 81.70 436 CYS A C 1
ATOM 3141 O O . CYS A 1 436 ? 106.447 120.580 105.357 1.00 81.70 436 CYS A O 1
ATOM 3144 N N . SER A 1 437 ? 107.598 122.370 104.617 1.00 78.32 437 SER A N 1
ATOM 3145 C CA . SER A 1 437 ? 106.659 123.306 105.227 1.00 78.32 437 SER A CA 1
ATOM 3146 C C . SER A 1 437 ? 105.269 123.182 104.615 1.00 78.32 437 SER A C 1
ATOM 3147 O O . SER A 1 437 ? 104.266 123.150 105.339 1.00 78.32 437 SER A O 1
ATOM 3150 N N . ILE A 1 438 ? 105.188 123.101 103.285 1.00 76.91 438 ILE A N 1
ATOM 3151 C CA . ILE A 1 438 ? 103.887 122.994 102.633 1.00 76.91 438 ILE A CA 1
ATOM 3152 C C . ILE A 1 438 ? 103.212 121.675 102.989 1.00 76.91 438 ILE A C 1
ATOM 3153 O O . ILE A 1 438 ? 101.996 121.628 103.220 1.00 76.91 438 ILE A O 1
ATOM 3158 N N . SER A 1 439 ? 103.980 120.583 103.041 1.00 71.22 439 SER A N 1
ATOM 3159 C CA . SER A 1 439 ? 103.397 119.299 103.409 1.00 71.22 439 SER A CA 1
ATOM 3160 C C . SER A 1 439 ? 102.885 119.314 104.843 1.00 71.22 439 SER A C 1
ATOM 3161 O O . SER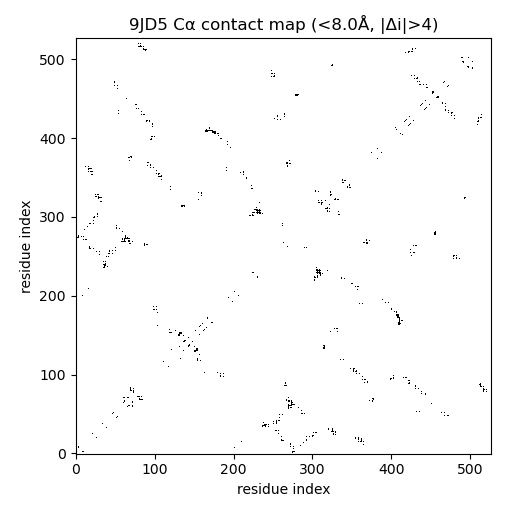 A 1 439 ? 101.828 118.745 105.133 1.00 71.22 439 SER A O 1
ATOM 3164 N N . TYR A 1 440 ? 103.617 119.960 105.754 1.00 69.65 440 TYR A N 1
ATOM 3165 C CA . TYR A 1 440 ? 103.145 120.091 107.130 1.00 69.65 440 TYR A CA 1
ATOM 3166 C C . TYR A 1 440 ? 101.849 120.894 107.191 1.00 69.65 440 TYR A C 1
ATOM 3167 O O . TYR A 1 440 ? 100.894 120.516 107.888 1.00 69.65 440 TYR A O 1
ATOM 3176 N N . LEU A 1 441 ? 101.792 122.002 106.448 1.00 67.17 441 LEU A N 1
ATOM 3177 C CA . LEU A 1 441 ? 100.587 122.823 106.445 1.00 67.17 441 LEU A CA 1
ATOM 3178 C C . LEU A 1 441 ? 99.389 122.042 105.922 1.00 67.17 441 LEU A C 1
ATOM 3179 O O . LEU A 1 441 ? 98.298 122.110 106.500 1.00 67.17 441 LEU A O 1
ATOM 3184 N N . LEU A 1 442 ? 99.570 121.287 104.836 1.00 65.08 442 LEU A N 1
ATOM 3185 C CA . LEU A 1 442 ? 98.454 120.508 104.305 1.00 65.08 442 LEU A CA 1
ATOM 3186 C C . LEU A 1 442 ? 98.050 119.389 105.257 1.00 65.08 442 LEU A C 1
ATOM 3187 O O . LEU A 1 442 ? 96.856 119.141 105.456 1.00 65.08 442 LEU A O 1
ATOM 3192 N N . GLY A 1 443 ? 99.023 118.708 105.862 1.00 63.66 443 GLY A N 1
ATOM 3193 C CA . GLY A 1 443 ? 98.713 117.642 106.794 1.00 63.66 443 GLY A CA 1
ATOM 3194 C C . GLY A 1 443 ? 98.121 118.111 108.102 1.00 63.66 443 GLY A C 1
ATOM 3195 O O . GLY A 1 443 ? 97.653 117.276 108.882 1.00 63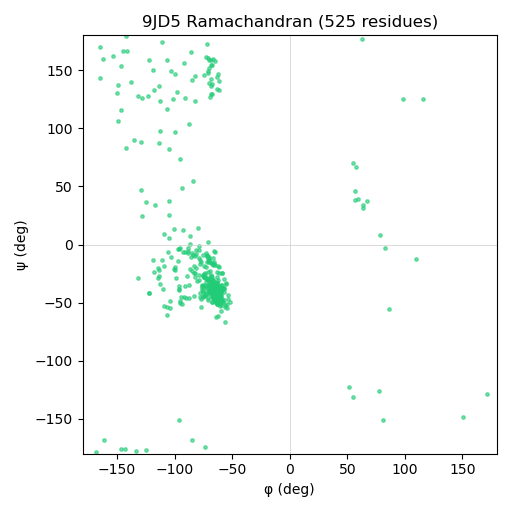.66 443 GLY A O 1
ATOM 3196 N N . LEU A 1 444 ? 98.150 119.420 108.367 1.00 67.12 444 LEU A N 1
ATOM 3197 C CA . LEU A 1 444 ? 97.464 119.946 109.547 1.00 67.12 444 LEU A CA 1
ATOM 3198 C C . LEU A 1 444 ? 95.969 119.634 109.538 1.00 67.12 444 LEU A C 1
ATOM 3199 O O . LEU A 1 444 ? 95.342 119.594 110.602 1.00 67.12 444 LEU A O 1
ATOM 3204 N N . THR A 1 445 ? 95.374 119.419 108.360 1.00 63.33 445 THR A N 1
ATOM 3205 C CA . THR A 1 445 ? 93.936 119.169 108.288 1.00 63.33 445 THR A CA 1
ATOM 3206 C C . THR A 1 445 ? 93.540 117.811 108.852 1.00 63.33 445 THR A C 1
ATOM 3207 O O . THR A 1 445 ? 92.348 117.572 109.069 1.00 63.33 445 THR A O 1
ATOM 3211 N N . MET A 1 446 ? 94.497 116.915 109.081 1.00 62.95 446 MET A N 1
ATOM 3212 C CA . MET A 1 446 ? 94.211 115.580 109.585 1.00 62.95 446 MET A CA 1
ATOM 3213 C C . MET A 1 446 ? 94.394 115.459 111.091 1.00 62.95 446 MET A C 1
ATOM 3214 O O . MET A 1 446 ? 94.132 114.389 111.647 1.00 62.95 446 MET A O 1
ATOM 3219 N N . VAL A 1 447 ? 94.853 116.517 111.765 1.00 66.81 447 VAL A N 1
ATOM 3220 C CA . VAL A 1 447 ? 95.033 116.487 113.212 1.00 66.81 447 VAL A CA 1
ATOM 3221 C C . VAL A 1 447 ? 93.956 117.267 113.950 1.00 66.81 447 VAL A C 1
ATOM 3222 O O . VAL A 1 447 ? 94.044 117.418 115.177 1.00 66.81 447 VAL A O 1
ATOM 3226 N N . THR A 1 448 ? 92.943 117.768 113.246 1.00 67.94 448 THR A N 1
ATOM 3227 C CA . THR A 1 448 ? 91.801 118.390 113.894 1.00 67.94 448 THR A CA 1
ATOM 3228 C C . THR A 1 448 ? 90.925 117.314 114.530 1.00 67.94 448 THR A C 1
ATOM 3229 O O . THR A 1 448 ? 91.266 116.129 114.549 1.00 67.94 448 THR A O 1
ATOM 3233 N N . GLU A 1 449 ? 89.777 117.725 115.068 1.00 73.95 449 GLU A N 1
ATOM 3234 C CA . GLU A 1 449 ? 88.877 116.756 115.682 1.00 73.95 449 GLU A CA 1
ATOM 3235 C C . GLU A 1 449 ? 88.133 115.919 114.651 1.00 73.95 449 GLU A C 1
ATOM 3236 O O . GLU A 1 449 ? 87.608 114.856 114.997 1.00 73.95 449 GLU A O 1
ATOM 3242 N N . GLY A 1 450 ? 88.075 116.369 113.402 1.00 68.65 450 GLY A N 1
ATOM 3243 C CA . GLY A 1 450 ? 87.461 115.599 112.340 1.00 68.65 450 GLY A CA 1
ATOM 3244 C C . GLY A 1 450 ? 88.455 115.218 111.264 1.00 68.65 450 GLY A C 1
ATOM 3245 O O . GLY A 1 450 ? 88.110 115.161 110.080 1.00 68.65 450 GLY A O 1
ATOM 3246 N N . GLY A 1 451 ? 89.704 114.977 111.666 1.00 63.91 451 GLY A N 1
ATOM 3247 C CA . GLY A 1 451 ? 90.737 114.656 110.694 1.00 63.91 451 GLY A CA 1
ATOM 3248 C C . GLY A 1 451 ? 90.749 113.194 110.293 1.00 63.91 451 GLY A C 1
ATOM 3249 O O . GLY A 1 451 ? 91.327 112.828 109.267 1.00 63.91 451 GLY A O 1
ATOM 3250 N N . MET A 1 452 ? 90.129 112.334 111.103 1.00 66.62 452 MET A N 1
ATOM 3251 C CA . MET A 1 452 ? 90.123 110.905 110.807 1.00 66.62 452 MET A CA 1
ATOM 3252 C C . MET A 1 452 ? 89.385 110.606 109.507 1.00 66.62 452 MET A C 1
ATOM 3253 O O . MET A 1 452 ? 89.802 109.745 108.726 1.00 66.62 452 MET A O 1
ATOM 3258 N N . TYR A 1 453 ? 88.267 111.294 109.271 1.00 61.32 453 TYR A N 1
ATOM 3259 C CA . TYR A 1 453 ? 87.513 111.085 108.039 1.00 61.32 453 TYR A CA 1
ATOM 3260 C C . TYR A 1 453 ? 88.318 111.516 106.822 1.00 61.32 453 TYR A C 1
ATOM 3261 O O . TYR A 1 453 ? 88.332 110.822 105.796 1.00 61.32 453 TYR A O 1
ATOM 3270 N N . VAL A 1 454 ? 89.007 112.654 106.921 1.00 59.95 454 VAL A N 1
ATOM 3271 C CA . VAL A 1 454 ? 89.884 113.089 105.840 1.00 59.95 454 VAL A CA 1
ATOM 3272 C C . VAL A 1 454 ? 90.997 112.075 105.621 1.00 59.95 454 VAL A C 1
ATOM 3273 O O . VAL A 1 454 ? 91.386 111.795 104.481 1.00 59.95 454 VAL A O 1
ATOM 3277 N N . PHE A 1 455 ? 91.525 111.506 106.708 1.00 63.33 455 PHE A N 1
ATOM 3278 C CA . PHE A 1 455 ? 92.596 110.523 106.586 1.00 63.33 455 PHE A CA 1
ATOM 3279 C C . PHE A 1 455 ? 92.117 109.262 105.879 1.00 63.33 455 PHE A C 1
ATOM 3280 O O . PHE A 1 455 ? 92.818 108.720 105.020 1.00 63.33 455 PHE A O 1
ATOM 3288 N N . GLN A 1 456 ? 90.931 108.768 106.241 1.00 62.82 456 GLN A N 1
ATOM 3289 C CA . GLN A 1 456 ? 90.403 107.577 105.584 1.00 62.82 456 GLN A CA 1
ATOM 3290 C C . GLN A 1 456 ? 90.105 107.846 104.116 1.00 62.82 456 GLN A C 1
ATOM 3291 O O . GLN A 1 456 ? 90.357 106.992 103.257 1.00 62.82 456 GLN A O 1
ATOM 3297 N N . LEU A 1 457 ? 89.578 109.032 103.806 1.00 63.18 457 LEU A N 1
ATOM 3298 C CA . LEU A 1 457 ? 89.353 109.398 102.412 1.00 63.18 457 LEU A CA 1
ATOM 3299 C C . LEU A 1 457 ? 90.665 109.424 101.633 1.00 63.18 457 LEU A C 1
ATOM 3300 O O . LEU A 1 457 ? 90.735 108.933 100.498 1.00 63.18 457 LEU A O 1
ATOM 3305 N N . PHE A 1 458 ? 91.711 109.976 102.242 1.00 63.61 458 PHE A N 1
ATOM 3306 C CA . PHE A 1 458 ? 93.021 110.016 101.593 1.00 63.61 458 PHE A CA 1
ATOM 3307 C C . PHE A 1 458 ? 93.560 108.612 101.371 1.00 63.61 458 PHE A C 1
ATOM 3308 O O . PHE A 1 458 ? 94.027 108.282 100.292 1.00 63.61 458 PHE A O 1
ATOM 3316 N N . ASP A 1 459 ? 93.470 107.765 102.384 1.00 64.11 459 ASP A N 1
ATOM 3317 C CA . ASP A 1 459 ? 94.018 106.424 102.259 1.00 64.11 459 ASP A CA 1
ATOM 3318 C C . ASP A 1 459 ? 93.314 105.669 101.142 1.00 64.11 459 ASP A C 1
ATOM 3319 O O . ASP A 1 459 ? 93.953 104.950 100.374 1.00 64.11 459 ASP A O 1
ATOM 3324 N N . TYR A 1 460 ? 92.003 105.841 101.034 1.00 65.58 460 TYR A N 1
ATOM 3325 C CA . TYR A 1 460 ? 91.234 105.106 100.035 1.00 65.58 460 TYR A CA 1
ATOM 3326 C C . TYR A 1 460 ? 91.328 105.652 98.610 1.00 65.58 460 TYR A C 1
ATOM 3327 O O . TYR A 1 460 ? 91.246 104.879 97.654 1.00 65.58 460 TYR A O 1
ATOM 3336 N N . TYR A 1 461 ? 91.513 106.961 98.443 1.00 67.49 461 TYR A N 1
ATOM 3337 C CA . TYR A 1 461 ? 91.487 107.522 97.094 1.00 67.49 461 TYR A CA 1
ATOM 3338 C C . TYR A 1 461 ? 92.821 108.069 96.608 1.00 67.49 461 TYR A C 1
ATOM 3339 O O . TYR A 1 461 ? 93.108 107.990 95.412 1.00 67.49 461 TYR A O 1
ATOM 3348 N N . ALA A 1 462 ? 93.640 108.639 97.492 1.00 66.97 462 ALA A N 1
ATOM 3349 C CA . ALA A 1 462 ? 94.820 109.398 97.089 1.00 66.97 462 ALA A CA 1
ATOM 3350 C C . ALA A 1 462 ? 95.877 108.561 96.380 1.00 66.97 462 ALA A C 1
ATOM 3351 O O . ALA A 1 462 ? 96.192 108.812 95.212 1.00 66.97 462 ALA A O 1
ATOM 3353 N N . ALA A 1 463 ? 96.437 107.572 97.076 1.00 68.14 463 ALA A N 1
ATOM 3354 C CA . ALA A 1 463 ? 97.586 106.815 96.585 1.00 68.14 463 ALA A CA 1
ATOM 3355 C C . ALA A 1 463 ? 97.306 105.316 96.683 1.00 68.14 463 ALA A C 1
ATOM 3356 O O . ALA A 1 463 ? 98.130 104.534 97.152 1.00 68.14 463 ALA A O 1
ATOM 3358 N N . SER A 1 464 ? 96.124 104.914 96.229 1.00 66.48 464 SER A N 1
ATOM 3359 C CA . SER A 1 464 ? 95.724 103.515 96.280 1.00 66.48 464 SER A CA 1
ATOM 3360 C C . SER A 1 464 ? 94.523 103.325 95.367 1.00 66.48 464 SER A C 1
ATOM 3361 O O . SER A 1 464 ? 93.939 104.288 94.866 1.00 66.48 464 SER A O 1
ATOM 3364 N N . GLY A 1 465 ? 94.170 102.063 95.149 1.00 68.97 465 GLY A N 1
ATOM 3365 C CA . GLY A 1 465 ? 92.967 101.730 94.418 1.00 68.97 465 GLY A CA 1
ATOM 3366 C C . GLY A 1 465 ? 93.061 101.881 92.915 1.00 68.97 465 GLY A C 1
ATOM 3367 O O . GLY A 1 465 ? 93.952 101.325 92.268 1.00 68.97 465 GLY A O 1
ATOM 3368 N N . VAL A 1 466 ? 92.126 102.648 92.355 1.00 70.61 466 VAL A N 1
ATOM 3369 C CA . VAL A 1 466 ? 91.927 102.695 90.910 1.00 70.61 466 VAL A CA 1
ATOM 3370 C C . VAL A 1 466 ? 93.044 103.446 90.188 1.00 70.61 466 VAL A C 1
ATOM 3371 O O . VAL A 1 466 ? 93.386 103.108 89.047 1.00 70.61 466 VAL A O 1
ATOM 3375 N N . CYS A 1 467 ? 93.631 104.467 90.817 1.00 70.89 467 CYS A N 1
ATOM 3376 C CA . CYS A 1 467 ? 94.729 105.189 90.173 1.00 70.89 467 CYS A CA 1
ATOM 3377 C C . CYS A 1 467 ? 95.957 104.299 90.000 1.00 70.89 467 CYS A C 1
ATOM 3378 O O . CYS A 1 467 ? 96.652 104.369 88.973 1.00 70.89 467 CYS A O 1
ATOM 3381 N N . LEU A 1 468 ? 96.242 103.455 90.996 1.00 68.01 468 LEU A N 1
ATOM 3382 C CA . LEU A 1 468 ? 97.345 102.508 90.877 1.00 68.01 468 LEU A CA 1
ATOM 3383 C C . LEU A 1 468 ? 97.107 101.525 89.738 1.00 68.01 468 LEU A C 1
ATOM 3384 O O . LEU A 1 468 ? 98.029 101.217 88.975 1.00 68.01 468 LEU A O 1
ATOM 3389 N N . LEU A 1 469 ? 95.876 101.022 89.609 1.00 69.56 469 LEU A N 1
ATOM 3390 C CA . LEU A 1 469 ? 95.539 100.155 88.485 1.00 69.56 469 LEU A CA 1
ATOM 3391 C C . LEU A 1 469 ? 95.742 100.879 87.164 1.00 69.56 469 LEU A C 1
ATOM 3392 O O . LEU A 1 469 ? 96.284 100.313 86.209 1.00 69.56 469 LEU A O 1
ATOM 3397 N N . TRP A 1 470 ? 95.313 102.139 87.096 1.00 70.93 470 TRP A N 1
ATOM 3398 C CA . TRP A 1 470 ? 95.474 102.938 85.886 1.00 70.93 470 TRP A CA 1
ATOM 3399 C C . TRP A 1 470 ? 96.938 102.998 85.458 1.00 70.93 470 TRP A C 1
ATOM 3400 O O . TRP A 1 470 ? 97.293 102.637 84.323 1.00 70.93 470 TRP A O 1
ATOM 3411 N N . VAL A 1 471 ? 97.814 103.401 86.382 1.00 73.90 471 VAL A N 1
ATOM 3412 C CA . VAL A 1 471 ? 99.217 103.597 86.021 1.00 73.90 471 VAL A CA 1
ATOM 3413 C C . VAL A 1 471 ? 99.906 102.262 85.742 1.00 73.90 471 VAL A C 1
ATOM 3414 O O . VAL A 1 471 ? 100.720 102.159 84.816 1.00 73.90 471 VAL A O 1
ATOM 3418 N N . ALA A 1 472 ? 99.600 101.221 86.523 1.00 71.92 472 ALA A N 1
ATOM 3419 C CA . ALA A 1 472 ? 100.230 99.924 86.291 1.00 71.92 472 ALA A CA 1
ATOM 3420 C C . ALA A 1 472 ? 99.818 99.335 84.950 1.00 71.92 472 ALA A C 1
ATOM 3421 O O . ALA A 1 472 ? 100.656 98.789 84.217 1.00 71.92 472 ALA A O 1
ATOM 3423 N N . PHE A 1 473 ? 98.528 99.425 84.612 1.00 71.15 473 PHE A N 1
ATOM 3424 C CA . PHE A 1 473 ? 98.071 98.940 83.319 1.00 71.15 473 PHE A CA 1
ATOM 3425 C C . PHE A 1 473 ? 98.762 99.685 82.192 1.00 71.15 473 PHE A C 1
ATOM 3426 O O . PHE A 1 473 ? 99.197 99.072 81.211 1.00 71.15 473 PHE A O 1
ATOM 3434 N N . PHE A 1 474 ? 98.877 101.010 82.312 1.00 73.30 474 PHE A N 1
ATOM 3435 C CA . PHE A 1 474 ? 99.519 101.756 81.236 1.00 73.30 474 PHE A CA 1
ATOM 3436 C C . PHE A 1 474 ? 100.998 101.401 81.113 1.00 73.30 474 PHE A C 1
ATOM 3437 O O . PHE A 1 474 ? 101.518 101.287 79.998 1.00 73.30 474 PHE A O 1
ATOM 3445 N N . GLU A 1 475 ? 101.685 101.195 82.241 1.00 76.58 475 GLU A N 1
ATOM 3446 C CA . GLU A 1 475 ? 103.089 100.788 82.196 1.00 76.58 475 GLU A CA 1
ATOM 3447 C C . GLU A 1 475 ? 103.258 99.455 81.477 1.00 76.58 475 GLU A C 1
ATOM 3448 O O . GLU A 1 475 ? 104.062 99.333 80.540 1.00 76.58 475 GLU A O 1
ATOM 3454 N N . CYS A 1 476 ? 102.504 98.439 81.908 1.00 73.21 476 CYS A N 1
ATOM 3455 C CA . CYS A 1 476 ? 102.634 97.120 81.297 1.00 73.21 476 CYS A CA 1
ATOM 3456 C C . CYS A 1 476 ? 102.268 97.158 79.820 1.00 73.21 476 CYS A C 1
ATOM 3457 O O . CYS A 1 476 ? 102.954 96.552 78.988 1.00 73.21 476 CYS A O 1
ATOM 3460 N N . PHE A 1 477 ? 101.199 97.879 79.471 1.00 72.28 477 PHE A N 1
ATOM 3461 C CA . PHE A 1 477 ? 100.792 97.969 78.076 1.00 72.28 477 PHE A CA 1
ATOM 3462 C C . PHE A 1 477 ? 101.859 98.638 77.219 1.00 72.28 477 PHE A C 1
ATOM 3463 O O . PHE A 1 477 ? 102.227 98.102 76.166 1.00 72.28 477 PHE A O 1
ATOM 3471 N N . VAL A 1 478 ? 102.378 99.791 77.649 1.00 77.90 478 VAL A N 1
ATOM 3472 C CA . VAL A 1 478 ? 103.355 100.497 76.828 1.00 77.90 478 VAL A CA 1
ATOM 3473 C C . VAL A 1 478 ? 104.659 99.722 76.713 1.00 77.90 478 VAL A C 1
ATOM 3474 O O . VAL A 1 478 ? 105.328 99.806 75.676 1.00 77.90 478 VAL A O 1
ATOM 3478 N N . ILE A 1 479 ? 105.036 98.946 77.731 1.00 77.54 479 ILE A N 1
ATOM 3479 C CA . ILE A 1 479 ? 106.280 98.193 77.644 1.00 77.54 479 ILE A CA 1
ATOM 3480 C C . ILE A 1 479 ? 106.124 96.874 76.890 1.00 77.54 479 ILE A C 1
ATOM 3481 O O . ILE A 1 479 ? 107.114 96.377 76.332 1.00 77.54 479 ILE A O 1
ATOM 3486 N N . ALA A 1 480 ? 104.919 96.306 76.832 1.00 74.48 480 ALA A N 1
ATOM 3487 C CA . ALA A 1 480 ? 104.736 95.004 76.207 1.00 74.48 480 ALA A CA 1
ATOM 3488 C C . ALA A 1 480 ? 104.229 95.072 74.776 1.00 74.48 480 ALA A C 1
ATOM 3489 O O . ALA A 1 480 ? 104.534 94.172 73.988 1.00 74.48 480 ALA A O 1
ATOM 3491 N N . TRP A 1 481 ? 103.465 96.102 74.406 1.00 73.51 481 TRP A N 1
ATOM 3492 C CA . TRP A 1 481 ? 102.889 96.169 73.070 1.00 73.51 481 TRP A CA 1
ATOM 3493 C C . TRP A 1 481 ? 103.437 97.293 72.208 1.00 73.51 481 TRP A C 1
ATOM 3494 O O . TRP A 1 481 ? 103.350 97.204 70.983 1.00 73.51 481 TRP A O 1
ATOM 3505 N N . ILE A 1 482 ? 103.994 98.341 72.804 1.00 79.15 482 ILE A N 1
ATOM 3506 C CA . ILE A 1 482 ? 104.564 99.448 72.048 1.00 79.15 482 ILE A CA 1
ATOM 3507 C C . ILE A 1 482 ? 106.069 99.289 71.870 1.00 79.15 482 ILE A C 1
ATOM 3508 O O . ILE A 1 482 ? 106.604 99.582 70.800 1.00 79.15 482 ILE A O 1
ATOM 3513 N N . TYR A 1 483 ? 106.765 98.818 72.904 1.00 85.02 483 TYR A N 1
ATOM 3514 C CA . TYR A 1 483 ? 108.217 98.692 72.880 1.00 85.02 483 TYR A CA 1
ATOM 3515 C C . TYR A 1 483 ? 108.676 97.296 72.473 1.00 85.02 483 TYR A C 1
ATOM 3516 O O . TYR A 1 483 ? 109.549 97.159 71.613 1.00 85.02 483 TYR A O 1
ATOM 3525 N N . GLY A 1 484 ? 108.108 96.254 73.075 1.00 85.91 484 GLY A N 1
ATOM 3526 C CA . GLY A 1 484 ? 108.440 94.893 72.703 1.00 85.91 484 GLY A CA 1
ATOM 3527 C C . GLY A 1 484 ? 109.118 94.101 73.802 1.00 85.91 484 GLY A C 1
ATOM 3528 O O . GLY A 1 484 ? 110.134 94.534 74.350 1.00 85.91 484 GLY A O 1
ATOM 3529 N N . GLY A 1 485 ? 108.557 92.938 74.139 1.00 86.60 485 GLY A N 1
ATOM 3530 C CA . GLY A 1 485 ? 109.173 92.095 75.152 1.00 86.60 485 GLY A CA 1
ATOM 3531 C C . GLY A 1 485 ? 110.502 91.511 74.711 1.00 86.60 485 GLY A C 1
ATOM 3532 O O . GLY A 1 485 ? 111.458 91.465 75.488 1.00 86.60 485 GLY A O 1
ATOM 3533 N N . ASP A 1 486 ? 110.577 91.045 73.462 1.00 90.21 486 ASP A N 1
ATOM 3534 C CA . ASP A 1 486 ? 111.820 90.476 72.946 1.00 90.21 486 ASP A CA 1
ATOM 3535 C C . ASP A 1 486 ? 112.911 91.538 72.853 1.00 90.21 486 ASP A C 1
ATOM 3536 O O . ASP A 1 486 ? 114.086 91.274 73.147 1.00 90.21 486 ASP A O 1
ATOM 3541 N N . ASN A 1 487 ? 112.535 92.750 72.438 1.00 88.14 487 ASN A N 1
ATOM 3542 C CA . ASN A 1 487 ? 113.497 93.843 72.365 1.00 88.14 487 ASN A CA 1
ATOM 3543 C C . ASN A 1 487 ? 114.094 94.133 73.733 1.00 88.14 487 ASN A C 1
ATOM 3544 O O . ASN A 1 487 ? 115.295 94.402 73.853 1.00 88.14 487 ASN A O 1
ATOM 3549 N N . LEU A 1 488 ? 113.269 94.087 74.779 1.00 86.73 488 LEU A N 1
ATOM 3550 C CA . LEU A 1 488 ? 113.794 94.235 76.129 1.00 86.73 488 LEU A CA 1
ATOM 3551 C C . LEU A 1 488 ? 114.691 93.061 76.499 1.00 86.73 488 LEU A C 1
ATOM 3552 O O . LEU A 1 488 ? 115.816 93.262 76.971 1.00 86.73 488 LEU A O 1
ATOM 3557 N N . TYR A 1 489 ? 114.228 91.829 76.254 1.00 87.28 489 TYR A N 1
ATOM 3558 C CA . TYR A 1 489 ? 115.007 90.649 76.625 1.00 87.28 489 TYR A CA 1
ATOM 3559 C C . TYR A 1 489 ? 116.404 90.687 76.027 1.00 87.28 489 TYR A C 1
ATOM 3560 O O . TYR A 1 489 ? 117.364 90.213 76.643 1.00 87.28 489 TYR A O 1
ATOM 3569 N N . ASP A 1 490 ? 116.540 91.254 74.828 1.00 91.36 490 ASP A N 1
ATOM 3570 C CA . ASP A 1 490 ? 117.871 91.442 74.259 1.00 91.36 490 ASP A CA 1
ATOM 3571 C C . ASP A 1 490 ? 118.728 92.323 75.165 1.00 91.36 490 ASP A C 1
ATOM 3572 O O . ASP A 1 490 ? 119.896 92.017 75.438 1.00 91.36 490 ASP A O 1
ATOM 3577 N N . GLY A 1 491 ? 118.146 93.417 75.662 1.00 91.88 491 GLY A N 1
ATOM 3578 C CA . GLY A 1 491 ? 118.878 94.291 76.566 1.00 91.88 491 GLY A CA 1
ATOM 3579 C C . GLY A 1 491 ? 119.258 93.614 77.869 1.00 91.88 491 GLY A C 1
ATOM 3580 O O . GLY A 1 491 ? 120.394 93.738 78.332 1.00 91.88 491 GLY A O 1
ATOM 3581 N N . ILE A 1 492 ? 118.315 92.891 78.480 1.00 90.70 492 ILE A N 1
ATOM 3582 C CA . ILE A 1 492 ? 118.652 92.157 79.703 1.00 90.70 492 ILE A CA 1
ATOM 3583 C C . ILE A 1 492 ? 119.789 91.176 79.445 1.00 90.70 492 ILE A C 1
ATOM 3584 O O . ILE A 1 492 ? 120.780 91.154 80.182 1.00 90.70 492 ILE A O 1
ATOM 3589 N N . GLU A 1 493 ? 119.683 90.371 78.384 1.00 92.41 493 GLU A N 1
ATOM 3590 C CA . GLU A 1 493 ? 120.739 89.403 78.098 1.00 92.41 493 GLU A CA 1
ATOM 3591 C C . GLU A 1 493 ? 122.077 90.096 77.882 1.00 92.41 493 GLU A C 1
ATOM 3592 O O . GLU A 1 493 ? 123.128 89.565 78.258 1.00 92.41 493 GLU A O 1
ATOM 3598 N N . ASP A 1 494 ? 122.060 91.286 77.280 1.00 95.44 494 ASP A N 1
ATOM 3599 C CA . ASP A 1 494 ? 123.294 92.051 77.150 1.00 95.44 494 ASP A CA 1
ATOM 3600 C C . ASP A 1 494 ? 123.819 92.492 78.512 1.00 95.44 494 ASP A C 1
ATOM 3601 O O . ASP A 1 494 ? 125.034 92.582 78.717 1.00 95.44 494 ASP A O 1
ATOM 3606 N N . MET A 1 495 ? 122.920 92.770 79.455 1.00 93.30 495 MET A N 1
ATOM 3607 C CA . MET A 1 495 ? 123.301 93.308 80.754 1.00 93.30 495 MET A CA 1
ATOM 3608 C C . MET A 1 495 ? 123.422 92.254 81.849 1.00 93.30 495 MET A C 1
ATOM 3609 O O . MET A 1 495 ? 123.991 92.550 82.903 1.00 93.30 495 MET A O 1
ATOM 3614 N N . ILE A 1 496 ? 122.909 91.042 81.643 1.00 93.65 496 ILE A N 1
ATOM 3615 C CA . ILE A 1 496 ? 122.900 90.039 82.696 1.00 93.65 496 ILE A CA 1
ATOM 3616 C C . ILE A 1 496 ? 123.790 88.840 82.377 1.00 93.65 496 ILE A C 1
ATOM 3617 O O . ILE A 1 496 ? 124.321 88.217 83.305 1.00 93.65 496 ILE A O 1
ATOM 3622 N N . GLY A 1 497 ? 123.985 88.504 81.103 1.00 93.74 497 GLY A N 1
ATOM 3623 C CA . GLY A 1 497 ? 124.836 87.403 80.703 1.00 93.74 497 GLY A CA 1
ATOM 3624 C C . GLY A 1 497 ? 124.106 86.199 80.143 1.00 93.74 497 GLY A C 1
ATOM 3625 O O . GLY A 1 497 ? 124.758 85.313 79.574 1.00 93.74 497 GLY A O 1
ATOM 3626 N N . TYR A 1 498 ? 122.783 86.131 80.283 1.00 93.42 498 TYR A N 1
ATOM 3627 C CA . TYR A 1 498 ? 122.030 85.006 79.745 1.00 93.42 498 TYR A CA 1
ATOM 3628 C C . TYR A 1 498 ? 120.601 85.443 79.451 1.00 93.42 498 TYR A C 1
ATOM 3629 O O . TYR A 1 498 ? 120.133 86.473 79.937 1.00 93.42 498 TYR A O 1
ATOM 3638 N N . ARG A 1 499 ? 119.916 84.651 78.630 1.00 92.91 499 ARG A N 1
ATOM 3639 C CA . ARG A 1 499 ? 118.526 84.940 78.289 1.00 92.91 499 ARG A CA 1
ATOM 3640 C C . ARG A 1 499 ? 117.595 84.420 79.379 1.00 92.91 499 ARG A C 1
ATOM 3641 O O . ARG A 1 499 ? 117.630 83.228 79.698 1.00 92.91 499 ARG A O 1
ATOM 3649 N N . PRO A 1 500 ? 116.760 85.273 79.968 1.00 88.82 500 PRO A N 1
ATOM 3650 C CA . PRO A 1 500 ? 115.822 84.802 80.992 1.00 88.82 500 PRO A CA 1
ATOM 3651 C C . PRO A 1 500 ? 114.694 83.979 80.388 1.00 88.82 500 PRO A C 1
ATOM 3652 O O . PRO A 1 500 ? 114.542 83.870 79.170 1.00 88.82 500 PRO A O 1
ATOM 3656 N N . GLY A 1 501 ? 113.893 83.392 81.273 1.00 89.14 501 GLY A N 1
ATOM 3657 C CA . GLY A 1 501 ? 112.727 82.646 80.867 1.00 89.14 501 GLY A CA 1
ATOM 3658 C C . GLY A 1 501 ? 111.626 83.550 80.348 1.00 89.14 501 GLY A C 1
ATOM 3659 O O . GLY A 1 501 ? 111.606 84.756 80.614 1.00 89.14 501 GLY A O 1
ATOM 3660 N N . PRO A 1 502 ? 110.682 82.982 79.595 1.00 85.20 502 PRO A N 1
ATOM 3661 C CA . PRO A 1 502 ? 109.606 83.791 79.009 1.00 85.20 502 PRO A CA 1
ATOM 3662 C C . PRO A 1 502 ? 108.478 84.130 79.971 1.00 85.20 502 PRO A C 1
ATOM 3663 O O . PRO A 1 502 ? 107.418 84.573 79.517 1.00 85.20 502 PRO A O 1
ATOM 3667 N N . TRP A 1 503 ? 108.671 83.936 81.276 1.00 83.49 503 TRP A N 1
ATOM 3668 C CA . TRP A 1 503 ? 107.593 84.147 82.237 1.00 83.49 503 TRP A CA 1
ATOM 3669 C C . TRP A 1 503 ? 107.157 85.607 82.289 1.00 83.49 503 TRP A C 1
ATOM 3670 O O . TRP A 1 503 ? 105.959 85.913 82.225 1.00 83.49 503 TRP A O 1
ATOM 3681 N N . MET A 1 504 ? 108.113 86.529 82.395 1.00 81.43 504 MET A N 1
ATOM 3682 C CA . MET A 1 504 ? 107.750 87.934 82.544 1.00 81.43 504 MET A CA 1
ATOM 3683 C C . MET A 1 504 ? 107.226 88.519 81.242 1.00 81.43 504 MET A C 1
ATOM 3684 O O . MET A 1 504 ? 106.410 89.448 81.257 1.00 81.43 504 MET A O 1
ATOM 3689 N N . LYS A 1 505 ? 107.676 87.991 80.104 1.00 78.72 505 LYS A N 1
ATOM 3690 C CA . LYS A 1 505 ? 107.152 88.451 78.824 1.00 78.72 505 LYS A CA 1
ATOM 3691 C C . LYS A 1 505 ? 105.649 88.214 78.741 1.00 78.72 505 LYS A C 1
ATOM 3692 O O . LYS A 1 505 ? 104.870 89.135 78.467 1.00 78.72 505 LYS A O 1
ATOM 3698 N N . TYR A 1 506 ? 105.222 86.979 79.008 1.00 77.49 506 TYR A N 1
ATOM 3699 C CA . TYR A 1 506 ? 103.802 86.661 78.982 1.00 77.49 506 TYR A CA 1
ATOM 3700 C C . TYR A 1 506 ? 103.053 87.271 80.156 1.00 77.49 506 TYR A C 1
ATOM 3701 O O . TYR A 1 506 ? 101.839 87.468 80.059 1.00 77.49 506 TYR A O 1
ATOM 3710 N N . SER A 1 507 ? 103.736 87.570 81.262 1.00 74.68 507 SER A N 1
ATOM 3711 C CA . SER A 1 507 ? 103.091 88.342 82.319 1.00 74.68 507 SER A CA 1
ATOM 3712 C C . SER A 1 507 ? 102.705 89.723 81.808 1.00 74.68 507 SER A C 1
ATOM 3713 O O . SER A 1 507 ? 101.516 90.050 81.712 1.00 74.68 507 SER A O 1
ATOM 3716 N N . TRP A 1 508 ? 103.704 90.513 81.401 1.00 73.12 508 TRP A N 1
ATOM 3717 C CA . TRP A 1 508 ? 103.456 91.871 80.929 1.00 73.12 508 TRP A CA 1
ATOM 3718 C C . TRP A 1 508 ? 102.475 91.893 79.764 1.00 73.12 508 TRP A C 1
ATOM 3719 O O . TRP A 1 508 ? 101.647 92.805 79.662 1.00 73.12 508 TRP A O 1
ATOM 3730 N N . ALA A 1 509 ? 102.557 90.906 78.865 1.00 71.58 509 ALA A N 1
ATOM 3731 C CA . ALA A 1 509 ? 101.769 90.972 77.638 1.00 71.58 509 ALA A CA 1
ATOM 3732 C C . ALA A 1 509 ? 100.274 90.849 77.909 1.00 71.58 509 ALA A C 1
ATOM 3733 O O . ALA A 1 509 ? 99.485 91.656 77.406 1.00 71.58 509 ALA A O 1
ATOM 3735 N N . VAL A 1 510 ? 99.858 89.846 78.686 1.00 69.67 510 VAL A N 1
ATOM 3736 C CA . VAL A 1 510 ? 98.448 89.521 78.840 1.00 69.67 510 VAL A CA 1
ATOM 3737 C C . VAL A 1 510 ? 97.990 89.567 80.293 1.00 69.67 510 VAL A C 1
ATOM 3738 O O . VAL A 1 510 ? 96.896 90.062 80.581 1.00 69.67 510 VAL A O 1
ATOM 3742 N N . ILE A 1 511 ? 98.793 89.050 81.226 1.00 66.81 511 ILE A N 1
ATOM 3743 C CA . ILE A 1 511 ? 98.244 88.692 82.531 1.00 66.81 511 ILE A CA 1
ATOM 3744 C C . ILE A 1 511 ? 97.865 89.934 83.327 1.00 66.81 511 ILE A C 1
ATOM 3745 O O . ILE A 1 511 ? 96.803 89.980 83.957 1.00 66.81 511 ILE A O 1
ATOM 3750 N N . THR A 1 512 ? 98.711 90.955 83.313 1.00 67.38 512 THR A N 1
ATOM 3751 C CA . THR A 1 512 ? 98.454 92.142 84.120 1.00 67.38 512 THR A CA 1
ATOM 3752 C C . THR A 1 512 ? 97.381 93.042 83.503 1.00 67.38 512 THR A C 1
ATOM 3753 O O . THR A 1 512 ? 96.476 93.480 84.227 1.00 67.38 512 THR A O 1
ATOM 3757 N N . PRO A 1 513 ? 97.434 93.357 82.197 1.00 69.89 513 PRO A N 1
ATOM 3758 C CA . PRO A 1 513 ? 96.357 94.184 81.623 1.00 69.89 513 PRO A CA 1
ATOM 3759 C C . PRO A 1 513 ? 94.968 93.591 81.792 1.00 69.89 513 PRO A C 1
ATOM 3760 O O . PRO A 1 513 ? 94.011 94.335 82.044 1.00 69.89 513 PRO A O 1
ATOM 3764 N N . VAL A 1 514 ? 94.829 92.271 81.665 1.00 69.33 514 VAL A N 1
ATOM 3765 C CA . VAL A 1 514 ? 93.515 91.648 81.800 1.00 69.33 514 VAL A CA 1
ATOM 3766 C C . VAL A 1 514 ? 92.967 91.866 83.204 1.00 69.33 514 VAL A C 1
ATOM 3767 O O . VAL A 1 514 ? 91.812 92.270 83.381 1.00 69.33 514 VAL A O 1
ATOM 3771 N N . LEU A 1 515 ? 93.793 91.618 84.223 1.00 70.61 515 LEU A N 1
ATOM 3772 C CA . LEU A 1 515 ? 93.348 91.815 85.600 1.00 70.61 515 LEU A CA 1
ATOM 3773 C C . LEU A 1 515 ? 93.030 93.279 85.876 1.00 70.61 515 LEU A C 1
ATOM 3774 O O . LEU A 1 515 ? 92.019 93.594 86.518 1.00 70.61 515 LEU A O 1
ATOM 3779 N N . CYS A 1 516 ? 93.882 94.189 85.395 1.00 74.15 516 CYS A N 1
ATOM 3780 C CA . CYS A 1 516 ? 93.672 95.610 85.643 1.00 74.15 516 CYS A CA 1
ATOM 3781 C C . CYS A 1 516 ? 92.399 96.135 84.994 1.00 74.15 516 CYS A C 1
ATOM 3782 O O . CYS A 1 516 ? 91.698 96.945 85.608 1.00 74.15 516 CYS A O 1
ATOM 3785 N N . VAL A 1 517 ? 92.086 95.705 83.775 1.00 73.35 517 VAL A N 1
ATOM 3786 C CA . VAL A 1 517 ? 90.839 96.113 83.133 1.00 73.35 517 VAL A CA 1
ATOM 3787 C C . VAL A 1 517 ? 89.634 95.450 83.788 1.00 73.35 517 VAL A C 1
ATOM 3788 O O . VAL A 1 517 ? 88.594 96.090 83.983 1.00 73.35 517 VAL A O 1
ATOM 3792 N N . GLY A 1 518 ? 89.752 94.166 84.133 1.00 74.71 518 GLY A N 1
ATOM 3793 C CA . GLY A 1 518 ? 88.630 93.466 84.730 1.00 74.71 518 GLY A CA 1
ATOM 3794 C C . GLY A 1 518 ? 88.218 94.054 86.062 1.00 74.71 518 GLY A C 1
ATOM 3795 O O . GLY A 1 518 ? 87.031 94.249 86.324 1.00 74.71 518 GLY A O 1
ATOM 3796 N N . CYS A 1 519 ? 89.195 94.353 86.924 1.00 78.96 519 CYS A N 1
ATOM 3797 C CA . CYS A 1 519 ? 88.864 94.927 88.225 1.00 78.96 519 CYS 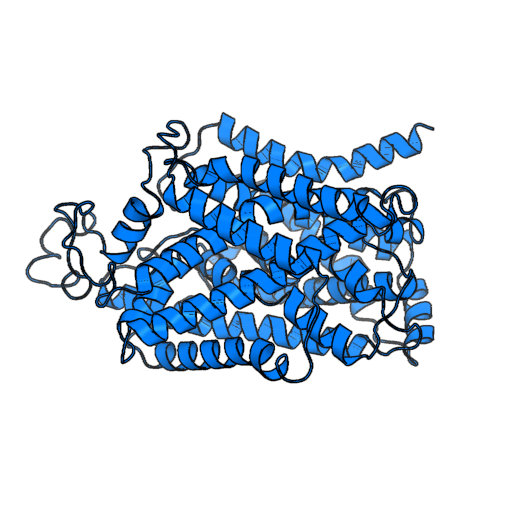A CA 1
ATOM 3798 C C . CYS A 1 519 ? 88.197 96.289 88.078 1.00 78.96 519 CYS A C 1
ATOM 3799 O O . CYS A 1 519 ? 87.205 96.579 88.757 1.00 78.96 519 CYS A O 1
ATOM 3802 N N . PHE A 1 520 ? 88.715 97.130 87.183 1.00 78.45 520 PHE A N 1
ATOM 3803 C CA . PHE A 1 520 ? 88.152 98.464 86.990 1.00 78.45 520 PHE A CA 1
ATOM 3804 C C . PHE A 1 520 ? 86.718 98.392 86.474 1.00 78.45 520 PHE A C 1
ATOM 3805 O O . PHE A 1 520 ? 85.815 99.045 87.016 1.00 78.45 520 PHE A O 1
ATOM 3813 N N . ILE A 1 521 ? 86.486 97.587 85.432 1.00 78.14 521 ILE A N 1
ATOM 3814 C CA . ILE A 1 521 ? 85.139 97.462 84.881 1.00 78.14 521 ILE A CA 1
ATOM 3815 C C . ILE A 1 521 ? 84.191 96.856 85.909 1.00 78.14 521 ILE A C 1
ATOM 3816 O O . ILE A 1 521 ? 83.047 97.301 86.061 1.00 78.14 521 ILE A O 1
ATOM 3821 N N . PHE A 1 522 ? 84.650 95.835 86.634 1.00 83.06 522 PHE A N 1
ATOM 3822 C CA . PHE A 1 522 ? 83.803 95.159 87.607 1.00 83.06 522 PHE A CA 1
ATOM 3823 C C . PHE A 1 522 ? 83.433 96.090 88.754 1.00 83.06 522 PHE A C 1
ATOM 3824 O O . PHE A 1 522 ? 82.324 96.018 89.296 1.00 83.06 522 PHE A O 1
ATOM 3832 N N . SER A 1 523 ? 84.355 96.975 89.143 1.00 83.02 523 SER A N 1
ATOM 3833 C CA . SER A 1 523 ? 84.037 97.958 90.174 1.00 83.02 523 SER A CA 1
ATOM 3834 C C . SER A 1 523 ? 83.046 98.995 89.661 1.00 83.02 523 SER A C 1
ATOM 3835 O O . SER A 1 523 ? 82.125 99.390 90.384 1.00 83.02 523 SER A O 1
ATOM 3838 N N . LEU A 1 524 ? 83.219 99.456 88.418 1.00 83.24 524 LEU A N 1
ATOM 3839 C CA . LEU A 1 524 ? 82.295 100.453 87.880 1.00 83.24 524 LEU A CA 1
ATOM 3840 C C . LEU A 1 524 ? 80.887 99.892 87.724 1.00 83.24 524 LEU A C 1
ATOM 3841 O O . LEU A 1 524 ? 79.902 100.601 87.963 1.00 83.24 524 LEU A O 1
ATOM 3846 N N . VAL A 1 525 ? 80.768 98.632 87.299 1.00 85.33 525 VAL A N 1
ATOM 3847 C CA . VAL A 1 525 ? 79.449 98.045 87.068 1.00 85.33 525 VAL A CA 1
ATOM 3848 C C . VAL A 1 525 ? 78.666 97.957 88.373 1.00 85.33 525 VAL A C 1
ATOM 3849 O O . VAL A 1 525 ? 77.479 98.300 88.431 1.00 85.33 525 VAL A O 1
ATOM 3853 N N . LYS A 1 526 ? 79.317 97.504 89.439 1.00 89.12 526 LYS A N 1
ATOM 3854 C CA . LYS A 1 526 ? 78.700 97.382 90.758 1.00 89.12 526 LYS A CA 1
ATOM 3855 C C . LYS A 1 526 ? 79.374 98.395 91.681 1.00 89.12 526 LYS A C 1
ATOM 3856 O O . LYS A 1 526 ? 80.447 98.139 92.228 1.00 89.12 526 LYS A O 1
ATOM 3862 N N . TYR A 1 527 ? 78.731 99.547 91.857 1.00 85.40 527 TYR A N 1
ATOM 3863 C CA . TYR A 1 527 ? 79.304 100.644 92.626 1.00 85.40 527 TYR A CA 1
ATOM 3864 C C . TYR A 1 527 ? 78.759 100.632 94.048 1.00 85.40 527 TYR A C 1
ATOM 3865 O O . TYR A 1 527 ? 77.546 100.531 94.255 1.00 85.40 527 TYR A O 1
ATOM 3874 N N . VAL A 1 528 ? 79.660 100.732 95.022 1.00 85.02 528 VAL A N 1
ATOM 3875 C CA . VAL A 1 528 ? 79.289 100.823 96.432 1.00 85.02 528 VAL A CA 1
ATOM 3876 C C . VAL A 1 528 ? 80.065 101.971 97.068 1.00 85.02 528 VAL A C 1
ATOM 3877 O O . VAL A 1 528 ? 81.296 102.031 96.940 1.00 85.02 528 VAL A O 1
ATOM 3881 N N . PRO A 1 529 ? 79.398 102.905 97.744 1.00 79.20 529 PRO A N 1
ATOM 3882 C CA . PRO A 1 529 ? 80.115 104.033 98.350 1.00 79.20 529 PRO A CA 1
ATOM 3883 C C . PRO A 1 529 ? 80.972 103.609 99.534 1.00 79.20 529 PRO A C 1
ATOM 3884 O O . PRO A 1 529 ? 80.682 102.633 100.229 1.00 79.20 529 PRO A O 1
ATOM 3888 N N . LEU A 1 530 ? 82.041 104.371 99.756 1.00 72.00 530 LEU A N 1
ATOM 3889 C CA . LEU A 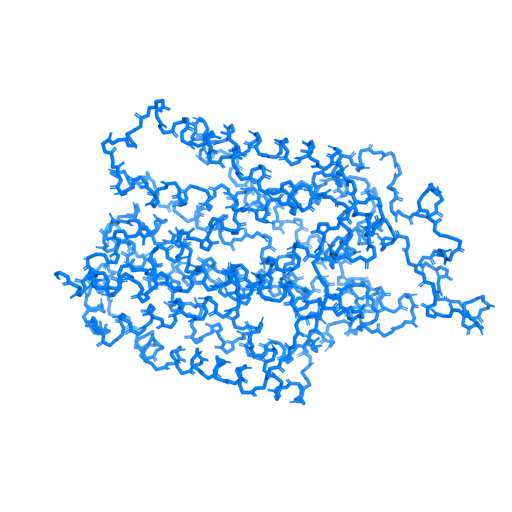1 530 ? 82.927 104.137 100.889 1.00 72.00 530 LEU A CA 1
ATOM 3890 C C . LEU A 1 530 ? 82.238 104.493 102.200 1.00 72.00 530 LEU A C 1
ATOM 3891 O O . LEU A 1 530 ? 81.531 105.499 102.295 1.00 72.00 530 LEU A O 1
ATOM 3896 N N . THR A 1 531 ? 82.450 103.661 103.218 1.00 72.68 531 THR A N 1
ATOM 3897 C CA . THR A 1 531 ? 81.941 103.923 104.558 1.00 72.68 531 THR A CA 1
ATOM 3898 C C . THR A 1 531 ? 83.081 103.793 105.554 1.00 72.68 531 THR A C 1
ATOM 3899 O O . THR A 1 531 ? 83.752 102.758 105.593 1.00 72.68 531 THR A O 1
ATOM 3903 N N . TYR A 1 532 ? 83.299 104.830 106.359 1.00 70.38 532 TYR A N 1
ATOM 3904 C CA . TYR A 1 532 ? 84.307 104.742 107.404 1.00 70.38 532 TYR A CA 1
ATOM 3905 C C . TYR A 1 532 ? 83.866 103.753 108.475 1.00 70.38 532 TYR A C 1
ATOM 3906 O O . TYR A 1 532 ? 82.716 103.759 108.920 1.00 70.38 532 TYR A O 1
ATOM 3915 N N . ASN A 1 533 ? 84.809 102.914 108.903 1.00 74.14 533 ASN A N 1
ATOM 3916 C CA . ASN A 1 533 ? 84.521 101.786 109.780 1.00 74.14 533 ASN A CA 1
ATOM 3917 C C . ASN A 1 533 ? 83.373 100.978 109.185 1.00 74.14 533 ASN A C 1
ATOM 3918 O O . ASN A 1 533 ? 83.468 100.521 108.041 1.00 74.14 533 ASN A O 1
ATOM 3923 N N . LYS A 1 534 ? 82.290 100.805 109.922 1.00 78.64 534 LYS A N 1
ATOM 3924 C CA . LYS A 1 534 ? 81.153 100.105 109.330 1.00 78.64 534 LYS A CA 1
ATOM 3925 C C . LYS A 1 534 ? 79.871 100.924 109.335 1.00 78.64 534 LYS A C 1
ATOM 3926 O O . LYS A 1 534 ? 79.139 100.907 108.343 1.00 78.64 534 LYS A O 1
ATOM 3932 N N . THR A 1 535 ? 79.579 101.639 110.418 1.00 83.67 535 THR A N 1
ATOM 3933 C CA . THR A 1 535 ? 78.356 102.433 110.527 1.00 83.67 535 THR A CA 1
ATOM 3934 C C . THR A 1 535 ? 78.704 103.910 110.363 1.00 83.67 535 THR A C 1
ATOM 3935 O O . THR A 1 535 ? 78.858 104.643 111.340 1.00 83.67 535 THR A O 1
ATOM 3939 N N . TYR A 1 536 ? 78.822 104.346 109.111 1.00 72.67 536 TYR A N 1
ATOM 3940 C CA . TYR A 1 536 ? 78.956 105.759 108.785 1.00 72.67 536 TYR A CA 1
ATOM 3941 C C . TYR A 1 536 ? 78.685 105.933 107.301 1.00 72.67 536 TYR A C 1
ATOM 3942 O O . TYR A 1 536 ? 79.054 105.088 106.484 1.00 72.67 536 TYR A O 1
ATOM 3951 N N . VAL A 1 537 ? 78.039 107.044 106.961 1.00 73.93 537 VAL A N 1
ATOM 3952 C CA . VAL A 1 537 ? 77.687 107.355 105.581 1.00 73.93 537 VAL A CA 1
ATOM 3953 C C . VAL A 1 537 ? 78.299 108.698 105.217 1.00 73.93 537 VAL A C 1
ATOM 3954 O O . VAL A 1 537 ? 78.107 109.692 105.924 1.00 73.93 537 VAL A O 1
ATOM 3958 N N . TYR A 1 538 ? 79.016 108.727 104.135 1.00 70.66 538 TYR A N 1
ATOM 3959 C CA . TYR A 1 538 ? 79.665 109.969 103.762 1.00 70.66 538 TYR A CA 1
ATOM 3960 C C . TYR A 1 538 ? 78.710 110.866 102.985 1.00 70.66 538 TYR A C 1
ATOM 3961 O O . TYR A 1 538 ? 77.913 110.383 102.175 1.00 70.66 538 TYR A O 1
ATOM 3970 N N . PRO A 1 539 ? 78.764 112.175 103.215 1.00 73.34 539 PRO A N 1
ATOM 3971 C CA . PRO A 1 539 ? 78.007 113.106 102.372 1.00 73.34 539 PRO A CA 1
ATOM 3972 C C . PRO A 1 539 ? 78.519 113.084 100.940 1.00 73.34 539 PRO A C 1
ATOM 3973 O O . PRO A 1 539 ? 79.651 112.695 100.653 1.00 73.34 539 PRO A O 1
ATOM 3977 N N . ASN A 1 540 ? 77.648 113.511 100.023 1.00 75.95 540 ASN A N 1
ATOM 3978 C CA . ASN A 1 540 ? 77.950 113.401 98.599 1.00 75.95 540 ASN A CA 1
ATOM 3979 C C . ASN A 1 540 ? 79.140 114.268 98.201 1.00 75.95 540 ASN A C 1
ATOM 3980 O O . ASN A 1 540 ? 79.951 113.867 97.357 1.00 75.95 540 ASN A O 1
ATOM 3985 N N . TRP A 1 541 ? 79.260 115.463 98.785 1.00 72.04 541 TRP A N 1
ATOM 3986 C CA . TRP A 1 541 ? 80.381 116.328 98.433 1.00 72.04 541 TRP A CA 1
ATOM 3987 C C . TRP A 1 541 ? 81.712 115.738 98.888 1.00 72.04 541 TRP A C 1
ATOM 3988 O O . TRP A 1 541 ? 82.736 115.958 98.234 1.00 72.04 541 TRP A O 1
ATOM 3999 N N . ALA A 1 542 ? 81.721 114.975 99.983 1.00 70.25 542 ALA A N 1
ATOM 4000 C CA . ALA A 1 542 ? 82.948 114.299 100.395 1.00 70.25 542 ALA A CA 1
ATOM 4001 C C . ALA A 1 542 ? 83.376 113.250 99.373 1.00 70.25 542 ALA A C 1
ATOM 4002 O O . ALA A 1 542 ? 84.566 113.134 99.050 1.00 70.25 542 ALA A O 1
ATOM 4004 N N . ILE A 1 543 ? 82.420 112.475 98.854 1.00 71.99 543 ILE A N 1
ATOM 4005 C CA . ILE A 1 543 ? 82.735 111.494 97.820 1.00 71.99 543 ILE A CA 1
ATOM 4006 C C . ILE A 1 543 ? 83.215 112.194 96.556 1.00 71.99 543 ILE A C 1
ATOM 4007 O O . ILE A 1 543 ? 84.126 111.716 95.869 1.00 71.99 543 ILE A O 1
ATOM 4012 N N . GLY A 1 544 ? 82.605 113.334 96.225 1.00 71.26 544 GLY A N 1
ATOM 4013 C CA . GLY A 1 544 ? 83.094 114.116 95.101 1.00 71.26 544 GLY A CA 1
ATOM 4014 C C . GLY A 1 544 ? 84.522 114.585 95.299 1.00 71.26 544 GLY A C 1
ATOM 4015 O O . GLY A 1 544 ? 85.327 114.568 94.366 1.00 71.26 544 GLY A O 1
ATOM 4016 N N . LEU A 1 545 ? 84.857 115.003 96.522 1.00 69.92 545 LEU A N 1
ATOM 4017 C CA . LEU A 1 545 ? 86.225 115.411 96.827 1.00 69.92 545 LEU A CA 1
ATOM 4018 C C . LEU A 1 545 ? 87.200 114.248 96.677 1.00 69.92 545 LEU A C 1
ATOM 4019 O O . LEU A 1 545 ? 88.299 114.413 96.135 1.00 69.92 545 LEU A O 1
ATOM 4024 N N . GLY A 1 546 ? 86.815 113.062 97.152 1.00 69.04 546 GLY A N 1
ATOM 4025 C CA . GLY A 1 546 ? 87.675 111.897 96.988 1.00 69.04 546 GLY A CA 1
ATOM 4026 C C . GLY A 1 546 ? 87.885 111.520 95.532 1.00 69.04 546 GLY A C 1
ATOM 4027 O O . GLY A 1 546 ? 89.004 111.198 95.110 1.00 69.04 546 GLY A O 1
ATOM 4028 N N . TRP A 1 547 ? 86.811 111.550 94.743 1.00 71.66 547 TRP A N 1
ATOM 4029 C CA . TRP A 1 547 ? 86.944 111.262 93.322 1.00 71.66 547 TRP A CA 1
ATOM 4030 C C . TRP A 1 547 ? 87.790 112.314 92.621 1.00 71.66 547 TRP A C 1
ATOM 4031 O O . TRP A 1 547 ? 88.523 111.989 91.683 1.00 71.66 547 TRP A O 1
ATOM 4042 N N . SER A 1 548 ? 87.712 113.570 93.064 1.00 73.06 548 SER A N 1
ATOM 4043 C CA . SER A 1 548 ? 88.610 114.595 92.542 1.00 73.06 548 SER A CA 1
ATOM 4044 C C . SER A 1 548 ? 90.058 114.291 92.900 1.00 73.06 548 SER A C 1
ATOM 4045 O O . SER A 1 548 ? 90.963 114.514 92.089 1.00 73.06 548 SER A O 1
ATOM 4048 N N . LEU A 1 549 ? 90.296 113.788 94.114 1.00 70.19 549 LEU A N 1
ATOM 4049 C CA . LEU A 1 549 ? 91.648 113.397 94.506 1.00 70.19 549 LEU A CA 1
ATOM 4050 C C . LEU A 1 549 ? 92.200 112.329 93.570 1.00 70.19 549 LEU A C 1
ATOM 4051 O O . LEU A 1 549 ? 93.343 112.420 93.107 1.00 70.19 549 LEU A O 1
ATOM 4056 N N . ALA A 1 550 ? 91.397 111.300 93.286 1.00 71.33 550 ALA A N 1
ATOM 4057 C CA . ALA A 1 550 ? 91.850 110.242 92.381 1.00 71.33 550 ALA A CA 1
ATOM 4058 C C . ALA A 1 550 ? 92.039 110.763 90.957 1.00 71.33 550 ALA A C 1
ATOM 4059 O O . ALA A 1 550 ? 93.027 110.431 90.285 1.00 71.33 550 ALA A O 1
ATOM 4061 N N . LEU A 1 551 ? 91.103 111.582 90.477 1.00 73.24 551 LEU A N 1
ATOM 4062 C CA . LEU A 1 551 ? 91.178 112.082 89.112 1.00 73.24 551 LEU A CA 1
ATOM 4063 C C . LEU A 1 551 ? 92.334 113.051 88.914 1.00 73.24 551 LEU A C 1
ATOM 4064 O O . LEU A 1 551 ? 92.837 113.168 87.794 1.00 73.24 551 LEU A O 1
ATOM 4069 N N . SER A 1 552 ? 92.776 113.734 89.971 1.00 75.56 552 SER A N 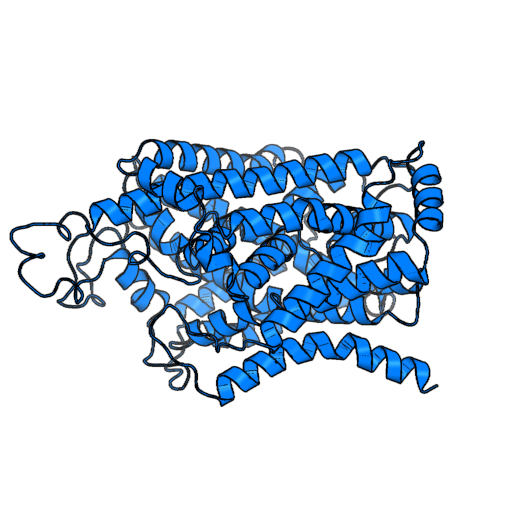1
ATOM 4070 C CA . SER A 1 552 ? 93.941 114.603 89.849 1.00 75.56 552 SER A CA 1
ATOM 4071 C C . SER A 1 552 ? 95.164 113.813 89.405 1.00 75.56 552 SER A C 1
ATOM 4072 O O . SER A 1 552 ? 95.957 114.288 88.584 1.00 75.56 552 SER A O 1
ATOM 4075 N N . SER A 1 553 ? 95.333 112.604 89.941 1.00 75.55 553 SER A N 1
ATOM 4076 C CA . SER A 1 553 ? 96.412 111.732 89.496 1.00 75.55 553 SER A CA 1
ATOM 4077 C C . SER A 1 553 ? 96.106 111.097 88.145 1.00 75.55 553 SER A C 1
ATOM 4078 O O . SER A 1 553 ? 97.003 110.969 87.306 1.00 75.55 553 SER A O 1
ATOM 4081 N N . MET A 1 554 ? 94.852 110.691 87.915 1.00 77.45 554 MET A N 1
ATOM 4082 C CA . MET A 1 554 ? 94.528 110.015 86.657 1.00 77.45 554 MET A CA 1
ATOM 4083 C C . MET A 1 554 ? 94.746 110.913 85.445 1.00 77.45 554 MET A C 1
ATOM 4084 O O . MET A 1 554 ? 95.419 110.516 84.487 1.00 77.45 554 MET A O 1
ATOM 4089 N N . LEU A 1 555 ? 94.180 112.123 85.460 1.00 80.82 555 LEU A N 1
ATOM 4090 C CA . LEU A 1 555 ? 94.137 112.954 84.260 1.00 80.82 555 LEU A CA 1
ATOM 4091 C C . LEU A 1 555 ? 95.509 113.392 83.766 1.00 80.82 555 LEU A C 1
ATOM 4092 O O . LEU A 1 555 ? 95.590 113.984 82.687 1.00 80.82 555 LEU A O 1
ATOM 4097 N N . CYS A 1 556 ? 96.583 113.119 84.505 1.00 82.24 556 CYS A N 1
ATOM 4098 C CA . CYS A 1 556 ? 97.910 113.424 83.984 1.00 82.24 556 CYS A CA 1
ATOM 4099 C C . CYS A 1 556 ? 98.210 112.629 82.719 1.00 82.24 556 CYS A C 1
ATOM 4100 O O . CYS A 1 556 ? 98.860 113.145 81.804 1.00 82.24 556 CYS A O 1
ATOM 4103 N N . VAL A 1 557 ? 97.753 111.381 82.651 1.00 82.43 557 VAL A N 1
ATOM 4104 C CA . VAL A 1 557 ? 98.017 110.499 81.513 1.00 82.43 557 VAL A CA 1
ATOM 4105 C C . VAL A 1 557 ? 97.374 111.012 80.224 1.00 82.43 557 VAL A C 1
ATOM 4106 O O . VAL A 1 557 ? 98.064 111.071 79.197 1.00 82.43 557 VAL A O 1
ATOM 4110 N N . PRO A 1 558 ? 96.071 111.384 80.194 1.00 82.66 558 PRO A N 1
ATOM 4111 C CA . PRO A 1 558 ? 95.492 111.853 78.925 1.00 82.66 558 PRO A CA 1
ATOM 4112 C C . PRO A 1 558 ? 95.809 113.305 78.592 1.00 82.66 558 PRO A C 1
ATOM 4113 O O . PRO A 1 558 ? 95.890 113.666 77.411 1.00 82.66 558 PRO A O 1
ATOM 4117 N N . LEU A 1 559 ? 95.968 114.154 79.610 1.00 88.88 559 LEU A N 1
ATOM 4118 C CA . LEU A 1 559 ? 96.292 115.552 79.341 1.00 88.88 559 LEU A CA 1
ATOM 4119 C C . LEU A 1 559 ? 97.664 115.690 78.696 1.00 88.88 559 LEU A C 1
ATOM 4120 O O . LEU A 1 559 ? 97.844 116.500 77.782 1.00 88.88 559 LEU A O 1
ATOM 4125 N N . VAL A 1 560 ? 98.646 114.914 79.154 1.00 91.08 560 VAL A N 1
ATOM 4126 C CA . VAL A 1 560 ? 99.961 114.975 78.527 1.00 91.08 560 VAL A CA 1
ATOM 4127 C C . VAL A 1 560 ? 99.886 114.476 77.088 1.00 91.08 560 VAL A C 1
ATOM 4128 O O . VAL A 1 560 ? 100.556 115.011 76.196 1.00 91.08 560 VAL A O 1
ATOM 4132 N N . ILE A 1 561 ? 99.039 113.475 76.828 1.00 91.89 561 ILE A N 1
ATOM 4133 C CA . ILE A 1 561 ? 98.886 112.956 75.473 1.00 91.89 561 ILE A CA 1
ATOM 4134 C C . ILE A 1 561 ? 98.302 114.023 74.557 1.00 91.89 561 ILE A C 1
ATOM 4135 O O . ILE A 1 561 ? 98.806 114.260 73.452 1.00 91.89 561 ILE A O 1
ATOM 4140 N N . VAL A 1 562 ? 97.230 114.686 75.002 1.00 95.87 562 VAL A N 1
ATOM 4141 C CA . VAL A 1 562 ? 96.602 115.695 74.152 1.00 95.87 562 VAL A CA 1
ATOM 4142 C C . VAL A 1 562 ? 97.507 116.912 73.995 1.00 95.87 562 VAL A C 1
ATOM 4143 O O . VAL A 1 562 ? 97.530 117.538 72.929 1.00 95.87 562 VAL A O 1
ATOM 4147 N N . ILE A 1 563 ? 98.272 117.264 75.032 1.00 99.92 563 ILE A N 1
ATOM 4148 C CA . ILE A 1 563 ? 99.206 118.382 74.926 1.00 99.92 563 ILE A CA 1
ATOM 4149 C C . ILE A 1 563 ? 100.291 118.071 73.903 1.00 99.92 563 ILE A C 1
ATOM 4150 O O . ILE A 1 563 ? 100.621 118.902 73.048 1.00 99.92 563 ILE A O 1
ATOM 4155 N N . ARG A 1 564 ? 100.857 116.863 73.969 1.00 100.74 564 ARG A N 1
ATOM 4156 C CA . ARG A 1 564 ? 101.919 116.497 73.037 1.00 100.74 564 ARG A CA 1
ATOM 4157 C C . ARG A 1 564 ? 101.395 116.388 71.611 1.00 100.74 564 ARG A C 1
ATOM 4158 O O . ARG A 1 564 ? 102.077 116.794 70.664 1.00 100.74 564 ARG A O 1
ATOM 4166 N N . LEU A 1 565 ? 100.189 115.847 71.434 1.00 106.61 565 LEU A N 1
ATOM 4167 C CA . LEU A 1 565 ? 99.621 115.720 70.099 1.00 106.61 565 LEU A CA 1
ATOM 4168 C C . LEU A 1 565 ? 99.070 117.032 69.557 1.00 106.61 565 LEU A C 1
ATOM 4169 O O . LEU A 1 565 ? 98.811 117.121 68.352 1.00 106.61 565 LEU A O 1
ATOM 4174 N N . CYS A 1 566 ? 98.876 118.043 70.408 1.00 113.99 566 CYS A N 1
ATOM 4175 C CA . CYS A 1 566 ? 98.385 119.329 69.925 1.00 113.99 566 CYS A CA 1
ATOM 4176 C C . CYS A 1 566 ? 99.396 120.002 69.004 1.00 113.99 566 CYS A C 1
ATOM 4177 O O . CYS A 1 566 ? 99.019 120.576 67.975 1.00 113.99 566 CYS A O 1
ATOM 4180 N N . GLN A 1 567 ? 100.677 119.942 69.352 1.00 112.98 567 GLN A N 1
ATOM 4181 C CA . GLN A 1 567 ? 101.718 120.558 68.536 1.00 112.98 567 GLN A CA 1
ATOM 4182 C C . GLN A 1 567 ? 102.711 119.515 68.034 1.00 112.98 567 GLN A C 1
ATOM 4183 O O . GLN A 1 567 ? 102.520 118.315 68.232 1.00 112.98 567 GLN A O 1
#

Secondary structure (DSSP, 8-state):
----SSHHHHHHHHHHHSSSHIIIIIHHHHHHHS-SSTTHHHHHHHIIIIIHHHHHHHHHHHHHH---TTGGGGTT-GGGTHHHHHHHHHHHHHHHHHHHHHHHHHHHHHHHTSSS-GGGS--SSS--TTB--HHHHS-TTTTTTS-TTT-B-HHHHIIIIIII---S-TT----B-HHHHHHHHHHHHHHHHHHHTT----SSSHHHHTTHHHHHHHHHHHHHHTSTTHHHHHHHHHS--GGGGGSHHHHHHHHHHHHHHTTTTSSSHHHHGGGS-SS---HHHHHHHHHHHHHHHHHHHHHHHHHHHHHHHHHTS-GGGSS-SSTTSHHHHHHHHHTSSSSHHHHHHHHHHHHHHHHHHHHHHHHHHHHHHHHTT-TTTT-TTHHHHHHHHHHHHHHHHHHGGGSBTTHHHHHHHHHHHTSSTHHHHHHHHHHHHIIIIIIIHHHHHHHHHHHHSSPPPTHHHHIIIIIHHHHHHHHHHHHHHS-----SSSS----HHHHHHHHHHHHHHHTHHHHHHHHHHH-

Solvent-accessible surface area: 22370 Å² total; per-residue (Å²): 276,116,114,63,114,52,124,106,43,4,41,51,31,0,23,15,4,10,11,3,1,7,1,4,5,7,2,0,5,12,0,5,77,10,22,2,1,0,0,11,81,0,8,71,78,2,8,116,6,0,0,16,0,0,2,4,2,12,0,6,5,0,4,89,5,57,44,3,3,10,35,1,18,92,130,28,17,70,59,23,3,0,0,2,86,0,6,22,48,0,3,35,26,10,6,11,2,14,2,0,1,0,0,2,0,6,14,3,22,99,44,0,125,80,196,98,10,12,4,36,94,29,140,72,113,65,37,31,137,93,23,42,78,14,102,90,21,90,46,150,92,70,16,89,96,128,37,36,128,82,31,30,2,7,11,29,5,6,2,62,108,25,0,12,28,61,13,114,4,15,79,93,79,59,67,60,34,190,64,4,5,124,9,0,74,78,9,10,80,63,0,23,96,39,28,134,129,54,94,87,68,77,72,167,71,32,143,110,55,42,73,35,8,79,53,3,20,117,51,7,39,79,61,0,78,94,16,88,20,8,48,55,1,41,116,47,0,62,148,66,86,142,98,91,43,127,55,11,41,0,62,21,10,0,0,3,0,1,1,30,10,4,5,1,0,19,7,4,2,7,8,16,0,12,55,9,126,100,120,26,45,3,56,138,23,2,38,113,14,1,86,71,0,18,33,13,2,64,71,3,0,44,5,0,2,0,7,0,2,21,4,1,100,38,6,34,49,85,39,43,88,4,18,11,9,0,0,0,0,9,8,5,0,6,4,21,2,0,40,74,8,102,132,53,36,108,61,0,36,38,4,2,65,1,13,25,61,10,0,29,52,8,0,41,22,13,6,81,7,20,6,26,4,40,20,54,62,138,94,77,108,12,136,169,46,153,80,68,52,111,50,9,38,136,31,11,62,85,14,36,105,80,2,38,67,4,2,26,52,4,0,3,11,29,0,12,0,19,6,65,14,0,3,4,14,20,1,3,6,73,1,0,48,40,5,0,70,0,0,16,150,98,64,19,12,82,88,2,8,72,12,2,65,97,4,17,52,104,115,19,43,80,104,7,50,134,0,2,20,76,68,1,15,104,34,4,65,36,13,57,96,80,24,92,112,104,112,101,73,19,56,16,51,108,134,43,120,12,42,136,150,0,27,35,83,0,68,66,27,0,73,58,0,17,69,30,2,48,95,19,38,85,105,88,124,111,158

Foldseek 3Di:
DAFDPDPVQLLLLLLLAQFACLQQFVLQLLCLLDQAQLLVVLLVLLCLQFLLLLLVVLLLLLLVQLAFQQCSVVVQPVLQSLLSVLLLQLLLLCLLLLCLVVLLLVVLLVQLPDQDRQLQADDDDQDDPQEDELLPLDDPPPHVVDCNVVHDYSLQSCVQPVQQLADPALVPLAFFDVSSLVSSVVLLVVLLVCPVVVDGDDDPCSCVLSCLLVVLLVVLQVLLVPAPQLVVLVCSNNPDDPVCNLPLSSSQSSSWSSCSSSVGSNRLSSNSSSSHDQQDACPVSSVVSSVVSVVSSVSSSSSQSSQLSNSCVSNVHDSSPDDFSASCSSSRRVLVSLSPDPPSSVSSSSVSVSSSSSSSSNSSSSVVSSLRSVCSVPCPQCPPDVSVSVVSVVSSVVSSVVSSSLRTSHNVVVSRLSVDQANTTLLSLLSSLVVLCSVQPVRHPVNVQVSCCVRNVHRDDCSSNVSSHPSSNVSSVVSVVSCVVPDDDDAGGPPGDDDPVSVVVSVVNNVVSVVSRVVSSCVVVVD

Organism: Homo sapiens (NCBI:txid9606)

B-factor: mean 83.7, std 17.79, range [59.95, 142.7]